Protein 7UI4 (pdb70)

Structure (mmCIF, N/CA/C/O backbone):
data_7UI4
#
_entry.id   7UI4
#
_cell.length_a   86.102
_cell.length_b   141.768
_cell.length_c   42.496
_cell.angle_alpha   90.000
_cell.angle_beta   90.000
_cell.angle_gamma   90.000
#
_symmetry.space_group_name_H-M   'P 21 21 2'
#
loop_
_entity.id
_entity.type
_entity.pdbx_description
1 polymer 'DNA-guanine transglycosylase'
2 non-polymer 'ZINC ION'
3 water water
#
loop_
_atom_site.group_PDB
_atom_site.id
_atom_site.type_symbol
_atom_site.label_atom_id
_atom_site.label_alt_id
_atom_site.label_comp_id
_atom_site.label_asym_id
_atom_site.label_entity_id
_atom_site.label_seq_id
_atom_site.pdbx_PDB_ins_code
_atom_site.Cartn_x
_atom_site.Cartn_y
_atom_site.Cartn_z
_atom_site.occupancy
_atom_site.B_iso_or_equiv
_atom_site.auth_seq_id
_atom_site.auth_comp_id
_atom_site.auth_asym_id
_atom_site.auth_atom_id
_atom_site.pdbx_PDB_model_num
ATOM 1 N N . SER A 1 22 ? 5.760 84.428 28.660 1.00 79.21 2 SER A N 1
ATOM 2 C CA . SER A 1 22 ? 4.743 85.502 28.449 1.00 77.96 2 SER A CA 1
ATOM 3 C C . SER A 1 22 ? 3.614 85.351 29.475 1.00 78.54 2 SER A C 1
ATOM 4 O O . SER A 1 22 ? 3.349 86.261 30.268 1.00 82.81 2 SER A O 1
ATOM 7 N N . LYS A 1 23 ? 2.979 84.176 29.453 1.00 70.75 3 LYS A N 1
ATOM 8 C CA . LYS A 1 23 ? 1.775 83.896 30.209 1.00 62.85 3 LYS A CA 1
ATOM 9 C C . LYS A 1 23 ? 1.958 84.247 31.697 1.00 64.51 3 LYS A C 1
ATOM 10 O O . LYS A 1 23 ? 0.975 84.582 32.357 1.00 74.91 3 LYS A O 1
ATOM 16 N N . LEU A 1 24 ? 3.191 84.189 32.227 1.00 56.01 4 LEU A N 1
ATOM 17 C CA . LEU A 1 24 ? 3.451 84.583 33.628 1.00 52.07 4 LEU A CA 1
ATOM 18 C C . LEU A 1 24 ? 4.943 84.867 33.853 1.00 54.22 4 LEU A C 1
ATOM 19 O O . LEU A 1 24 ? 5.755 83.939 33.895 1.00 53.18 4 LEU A O 1
ATOM 24 N N . LYS A 1 25 ? 5.278 86.151 34.050 1.00 52.44 5 LYS A N 1
ATOM 25 C CA . LYS A 1 25 ? 6.659 86.612 34.245 1.00 51.73 5 LYS A CA 1
ATOM 26 C C . LYS A 1 25 ? 7.015 86.587 35.739 1.00 51.33 5 LYS A C 1
ATOM 27 O O . LYS A 1 25 ? 6.155 86.740 36.600 1.00 52.26 5 LYS A O 1
ATOM 33 N N . TYR A 1 26 ? 8.304 86.391 36.032 1.00 48.70 6 TYR A N 1
ATOM 34 C CA . TYR A 1 26 ? 8.822 86.410 37.400 1.00 46.90 6 TYR A CA 1
ATOM 35 C C . TYR A 1 26 ? 9.894 87.494 37.514 1.00 45.18 6 TYR A C 1
ATOM 36 O O . TYR A 1 26 ? 10.840 87.500 36.736 1.00 46.49 6 TYR A O 1
ATOM 45 N N . PHE A 1 27 ? 9.722 88.393 38.489 1.00 45.79 7 PHE A N 1
ATOM 46 C CA . PHE A 1 27 ? 10.628 89.513 38.728 1.00 48.83 7 PHE A CA 1
ATOM 47 C C . PHE A 1 27 ? 11.300 89.354 40.089 1.00 49.45 7 PHE A C 1
ATOM 48 O O . PHE A 1 27 ? 10.655 88.992 41.060 1.00 49.32 7 PHE A O 1
ATOM 56 N N . PHE A 1 28 ? 12.592 89.671 40.143 1.00 44.23 8 PHE A N 1
ATOM 57 C CA . PHE A 1 28 ? 13.364 89.486 41.340 1.00 46.02 8 PHE A CA 1
ATOM 58 C C . PHE A 1 28 ? 13.500 90.835 42.033 1.00 40.85 8 PHE A C 1
ATOM 59 O O . PHE A 1 28 ? 13.987 91.780 41.429 1.00 43.12 8 PHE A O 1
ATOM 67 N N . PRO A 1 29 ? 13.011 90.992 43.283 1.00 43.38 9 PRO A N 1
ATOM 68 C CA . PRO A 1 29 ? 13.127 92.254 44.001 1.00 47.29 9 PRO A CA 1
ATOM 69 C C . PRO A 1 29 ? 14.539 92.437 44.563 1.00 51.53 9 PRO A C 1
ATOM 70 O O . PRO A 1 29 ? 15.063 91.536 45.216 1.00 55.17 9 PRO A O 1
ATOM 74 N N . ASP A 1 30 ? 15.111 93.616 44.305 1.00 53.90 10 ASP A N 1
ATOM 75 C CA . ASP A 1 30 ? 16.451 93.967 44.715 1.00 57.82 10 ASP A CA 1
ATOM 76 C C . ASP A 1 30 ? 16.444 94.350 46.198 1.00 53.88 10 ASP A C 1
ATOM 77 O O . ASP A 1 30 ? 15.838 95.338 46.567 1.00 62.48 10 ASP A O 1
ATOM 82 N N . SER A 1 31 ? 17.131 93.558 47.027 1.00 63.45 11 SER A N 1
ATOM 83 C CA . SER A 1 31 ? 17.395 93.907 48.431 1.00 68.40 11 SER A CA 1
ATOM 84 C C . SER A 1 31 ? 18.886 93.699 48.745 1.00 63.02 11 SER A C 1
ATOM 85 O O . SER A 1 31 ? 19.242 93.183 49.799 1.00 65.59 11 SER A O 1
ATOM 88 N N . GLN A 1 32 ? 19.745 94.131 47.812 1.00 59.87 12 GLN A N 1
ATOM 89 C CA . GLN A 1 32 ? 21.216 94.012 47.894 1.00 63.89 12 GLN A CA 1
ATOM 90 C C . GLN A 1 32 ? 21.601 92.559 48.215 1.00 61.70 12 GLN A C 1
ATOM 91 O O . GLN A 1 32 ? 22.261 92.270 49.223 1.00 59.04 12 GLN A O 1
ATOM 97 N N . ASP A 1 33 ? 21.181 91.657 47.319 1.00 60.02 13 ASP A N 1
ATOM 98 C CA . ASP A 1 33 ? 21.432 90.224 47.411 1.00 67.20 13 ASP A CA 1
ATOM 99 C C . ASP A 1 33 ? 22.393 89.843 46.271 1.00 60.94 13 ASP A C 1
ATOM 100 O O . ASP A 1 33 ? 21.988 89.393 45.191 1.00 58.33 13 ASP A O 1
ATOM 105 N N . PHE A 1 34 ? 23.683 90.072 46.527 1.00 63.19 14 PHE A N 1
ATOM 106 C CA . PHE A 1 34 ? 24.759 89.736 45.611 1.00 54.64 14 PHE A CA 1
ATOM 107 C C . PHE A 1 34 ? 25.798 88.915 46.380 1.00 45.09 14 PHE A C 1
ATOM 108 O O . PHE A 1 34 ? 25.828 88.931 47.602 1.00 45.83 14 PHE A O 1
ATOM 116 N N . ILE A 1 35 ? 26.627 88.177 45.644 1.00 47.28 15 ILE A N 1
ATOM 117 C CA . ILE A 1 35 ? 27.634 87.313 46.248 1.00 51.30 15 ILE A CA 1
ATOM 118 C C . ILE A 1 35 ? 29.023 87.815 45.854 1.00 55.25 15 ILE A C 1
ATOM 119 O O . ILE A 1 35 ? 29.189 88.449 44.811 1.00 51.85 15 ILE A O 1
ATOM 124 N N . ASP A 1 36 ? 30.002 87.492 46.704 1.00 54.81 16 ASP A N 1
ATOM 125 C CA . ASP A 1 36 ? 31.403 87.844 46.520 1.00 52.14 16 ASP A CA 1
ATOM 126 C C . ASP A 1 36 ? 32.116 86.673 45.843 1.00 46.82 16 ASP A C 1
ATOM 127 O O . ASP A 1 36 ? 32.344 85.642 46.473 1.00 43.12 16 ASP A O 1
ATOM 132 N N . PRO A 1 37 ? 32.481 86.778 44.541 1.00 49.55 17 PRO A N 1
ATOM 133 C CA . PRO A 1 37 ? 33.118 85.666 43.833 1.00 50.23 17 PRO A CA 1
ATOM 134 C C . PRO A 1 37 ? 34.584 85.420 44.226 1.00 47.65 17 PRO A C 1
ATOM 135 O O . PRO A 1 37 ? 35.183 84.465 43.753 1.00 51.85 17 PRO A O 1
ATOM 139 N N . SER A 1 38 ? 35.137 86.276 45.091 1.00 49.10 18 SER A N 1
ATOM 140 C CA . SER A 1 38 ? 36.493 86.127 45.599 1.00 51.72 18 SER A CA 1
ATOM 141 C C . SER A 1 38 ? 36.526 85.285 46.885 1.00 52.65 18 SER A C 1
ATOM 142 O O . SER A 1 38 ? 37.592 85.129 47.469 1.00 59.78 18 SER A O 1
ATOM 145 N N . PHE A 1 39 ? 35.379 84.759 47.336 1.00 53.48 19 PHE A N 1
ATOM 146 C CA . PHE A 1 39 ? 35.343 83.992 48.585 1.00 50.62 19 PHE A CA 1
ATOM 147 C C . PHE A 1 39 ? 36.042 82.648 48.386 1.00 50.19 19 PHE A C 1
ATOM 148 O O . PHE A 1 39 ? 35.701 81.903 47.476 1.00 50.87 19 PHE A O 1
ATOM 156 N N . ASP A 1 40 ? 37.014 82.367 49.257 1.00 52.94 20 ASP A N 1
ATOM 157 C CA . ASP A 1 40 ? 37.684 81.085 49.309 1.00 55.79 20 ASP A CA 1
ATOM 158 C C . ASP A 1 40 ? 36.928 80.221 50.324 1.00 54.65 20 ASP A C 1
ATOM 159 O O . ASP A 1 40 ? 36.889 80.549 51.508 1.00 53.91 20 ASP A O 1
ATOM 164 N N . PHE A 1 41 ? 36.313 79.135 49.845 1.00 50.13 21 PHE A N 1
ATOM 165 C CA . PHE A 1 41 ? 35.419 78.319 50.664 1.00 54.83 21 PHE A CA 1
ATOM 166 C C . PHE A 1 41 ? 36.218 77.460 51.649 1.00 56.05 21 PHE A C 1
ATOM 167 O O . PHE A 1 41 ? 35.729 77.139 52.736 1.00 56.08 21 PHE A O 1
ATOM 175 N N . VAL A 1 42 ? 37.450 77.112 51.274 1.00 53.92 22 VAL A N 1
ATOM 176 C CA . VAL A 1 42 ? 38.287 76.295 52.115 1.00 54.83 22 VAL A CA 1
ATOM 177 C C . VAL A 1 42 ? 38.877 77.176 53.228 1.00 55.12 22 VAL A C 1
ATOM 178 O O . VAL A 1 42 ? 38.749 76.843 54.405 1.00 52.71 22 VAL A O 1
ATOM 182 N N . ARG A 1 43 ? 39.491 78.307 52.851 1.00 57.74 23 ARG A N 1
ATOM 183 C CA . ARG A 1 43 ? 40.199 79.195 53.798 1.00 57.04 23 ARG A CA 1
ATOM 184 C C . ARG A 1 43 ? 39.236 80.153 54.513 1.00 53.38 23 ARG A C 1
ATOM 185 O O . ARG A 1 43 ? 39.522 80.576 55.619 1.00 54.49 23 ARG A O 1
ATOM 193 N N . GLU A 1 44 ? 38.125 80.515 53.861 1.00 52.37 24 GLU A N 1
ATOM 194 C CA . GLU A 1 44 ? 37.130 81.465 54.395 1.00 53.13 24 GLU A CA 1
ATOM 195 C C . GLU A 1 44 ? 37.763 82.853 54.528 1.00 52.01 24 GLU A C 1
ATOM 196 O O . GLU A 1 44 ? 37.547 83.579 55.504 1.00 51.30 24 GLU A O 1
ATOM 202 N N . THR A 1 45 ? 38.551 83.203 53.516 1.00 51.64 25 THR A N 1
ATOM 203 C CA . THR A 1 45 ? 38.956 84.556 53.291 1.00 57.93 25 THR A CA 1
ATOM 204 C C . THR A 1 45 ? 38.343 85.033 51.977 1.00 62.07 25 THR A C 1
ATOM 205 O O . THR A 1 45 ? 37.704 84.270 51.238 1.00 55.61 25 THR A O 1
ATOM 209 N N . ARG A 1 46 ? 38.558 86.316 51.712 1.00 62.23 26 ARG A N 1
ATOM 210 C CA . ARG A 1 46 ? 38.127 86.944 50.502 1.00 64.08 26 ARG A CA 1
ATOM 211 C C . ARG A 1 46 ? 39.173 87.996 50.129 1.00 60.81 26 ARG A C 1
ATOM 212 O O . ARG A 1 46 ? 40.168 88.155 50.821 1.00 57.99 26 ARG A O 1
ATOM 220 N N . ASN A 1 47 ? 38.930 88.684 49.016 1.00 58.79 27 ASN A N 1
ATOM 221 C CA . ASN A 1 47 ? 39.675 89.855 48.647 1.00 56.34 27 ASN A CA 1
ATOM 222 C C . ASN A 1 47 ? 39.090 91.069 49.383 1.00 64.96 27 ASN A C 1
ATOM 223 O O . ASN A 1 47 ? 38.035 91.581 49.008 1.00 59.93 27 ASN A O 1
ATOM 228 N N . GLU A 1 48 ? 39.813 91.543 50.407 1.00 73.22 28 GLU A N 1
ATOM 229 C CA . GLU A 1 48 ? 39.348 92.610 51.317 1.00 77.18 28 GLU A CA 1
ATOM 230 C C . GLU A 1 48 ? 39.314 93.973 50.612 1.00 76.03 28 GLU A C 1
ATOM 231 O O . GLU A 1 48 ? 38.720 94.925 51.129 1.00 78.21 28 GLU A O 1
ATOM 237 N N . HIS A 1 49 ? 39.979 94.065 49.455 1.00 66.70 29 HIS A N 1
ATOM 238 C CA . HIS A 1 49 ? 40.116 95.304 48.695 1.00 68.15 29 HIS A CA 1
ATOM 239 C C . HIS A 1 49 ? 39.020 95.427 47.626 1.00 64.46 29 HIS A C 1
ATOM 240 O O . HIS A 1 49 ? 39.010 96.392 46.871 1.00 68.12 29 HIS A O 1
ATOM 247 N N . ARG A 1 50 ? 38.099 94.460 47.576 1.00 55.64 30 ARG A N 1
ATOM 248 C CA . ARG A 1 50 ? 36.999 94.470 46.615 1.00 59.61 30 ARG A CA 1
ATOM 249 C C . ARG A 1 50 ? 35.864 95.368 47.134 1.00 57.06 30 ARG A C 1
ATOM 250 O O . ARG A 1 50 ? 35.593 95.422 48.341 1.00 56.70 30 ARG A O 1
ATOM 258 N N . VAL A 1 51 ? 35.202 96.065 46.200 1.00 54.73 31 VAL A N 1
ATOM 259 C CA . VAL A 1 51 ? 34.171 97.064 46.505 1.00 55.48 31 VAL A CA 1
ATOM 260 C C . VAL A 1 51 ? 32.789 96.402 46.445 1.00 50.61 31 VAL A C 1
ATOM 261 O O . VAL A 1 51 ? 32.444 95.752 45.457 1.00 53.16 31 VAL A O 1
ATOM 265 N N . ARG A 1 52 ? 31.994 96.602 47.500 1.00 49.37 32 ARG A N 1
ATOM 266 C CA . ARG A 1 52 ? 30.667 96.002 47.588 1.00 51.80 32 ARG A CA 1
ATOM 267 C C . ARG A 1 52 ? 29.809 96.533 46.429 1.00 52.94 32 ARG A C 1
ATOM 268 O O . ARG A 1 52 ? 29.852 97.728 46.098 1.00 47.48 32 ARG A O 1
ATOM 276 N N . GLN A 1 53 ? 29.086 95.599 45.794 1.00 52.20 33 GLN A N 1
ATOM 277 C CA . GLN A 1 53 ? 28.115 95.836 44.715 1.00 51.59 33 GLN A CA 1
ATOM 278 C C . GLN A 1 53 ? 28.844 95.876 43.368 1.00 49.45 33 GLN A C 1
ATOM 279 O O . GLN A 1 53 ? 28.506 95.137 42.449 1.00 52.38 33 GLN A O 1
ATOM 285 N N . ARG A 1 54 ? 29.836 96.758 43.254 1.00 49.85 34 ARG A N 1
ATOM 286 C CA . ARG A 1 54 ? 30.503 96.978 41.994 1.00 48.75 34 ARG A CA 1
ATOM 287 C C . ARG A 1 54 ? 31.198 95.690 41.539 1.00 46.29 34 ARG A C 1
ATOM 288 O O . ARG A 1 54 ? 31.163 95.378 40.358 1.00 48.96 34 ARG A O 1
ATOM 296 N N . ASP A 1 55 ? 31.790 94.948 42.488 1.00 49.45 35 ASP A N 1
ATOM 297 C CA . ASP A 1 55 ? 32.631 93.759 42.209 1.00 57.14 35 ASP A CA 1
ATOM 298 C C . ASP A 1 55 ? 31.900 92.441 42.545 1.00 56.61 35 ASP A C 1
ATOM 299 O O . ASP A 1 55 ? 32.532 91.368 42.566 1.00 61.49 35 ASP A O 1
ATOM 304 N N . ASP A 1 56 ? 30.583 92.500 42.787 1.00 50.58 36 ASP A N 1
ATOM 305 C CA . ASP A 1 56 ? 29.822 91.345 43.276 1.00 48.04 36 ASP A CA 1
ATOM 306 C C . ASP A 1 56 ? 28.829 90.892 42.196 1.00 44.47 36 ASP A C 1
ATOM 307 O O . ASP A 1 56 ? 28.595 91.608 41.222 1.00 46.17 36 ASP A O 1
ATOM 312 N N . HIS A 1 57 ? 28.269 89.688 42.373 1.00 44.50 37 HIS A N 1
ATOM 313 C CA . HIS A 1 57 ? 27.380 89.082 41.384 1.00 46.21 37 HIS A CA 1
ATOM 314 C C . HIS A 1 57 ? 25.946 88.999 41.914 1.00 42.85 37 HIS A C 1
ATOM 315 O O . HIS A 1 57 ? 25.714 88.527 43.029 1.00 35.23 37 HIS A O 1
ATOM 322 N N . TYR A 1 58 ? 25.006 89.458 41.081 1.00 41.81 38 TYR A N 1
ATOM 323 C CA . TYR A 1 58 ? 23.592 89.145 41.202 1.00 42.98 38 TYR A CA 1
ATOM 324 C C . TYR A 1 58 ? 23.328 87.775 40.595 1.00 40.82 38 TYR A C 1
ATOM 325 O O . TYR A 1 58 ? 24.156 87.252 39.861 1.00 41.86 38 TYR A O 1
ATOM 334 N N . PRO A 1 59 ? 22.154 87.161 40.844 1.00 44.82 39 PRO A N 1
ATOM 335 C CA . PRO A 1 59 ? 21.852 85.855 40.260 1.00 45.84 39 PRO A CA 1
ATOM 336 C C . PRO A 1 59 ? 21.983 85.825 38.730 1.00 45.29 39 PRO A C 1
ATOM 337 O O . PRO A 1 59 ? 22.444 84.830 38.182 1.00 52.10 39 PRO A O 1
ATOM 341 N N . HIS A 1 60 ? 21.626 86.925 38.059 1.00 43.94 40 HIS A N 1
ATOM 342 C CA . HIS A 1 60 ? 21.632 86.970 36.594 1.00 46.42 40 HIS A CA 1
ATOM 343 C C . HIS A 1 60 ? 23.060 87.050 36.036 1.00 42.89 40 HIS A C 1
ATOM 344 O O . HIS A 1 60 ? 23.239 86.961 34.829 1.00 44.26 40 HIS A O 1
ATOM 351 N N . GLU A 1 61 ? 24.056 87.229 36.911 1.00 41.61 41 GLU A N 1
ATOM 352 C CA . GLU A 1 61 ? 25.468 87.197 36.529 1.00 46.98 41 GLU A CA 1
ATOM 353 C C . GLU A 1 61 ? 26.072 85.812 36.800 1.00 45.59 41 GLU A C 1
ATOM 354 O O . GLU A 1 61 ? 27.203 85.559 36.434 1.00 49.97 41 GLU A O 1
ATOM 360 N N . VAL A 1 62 ? 25.306 84.930 37.445 1.00 48.78 42 VAL A N 1
ATOM 361 C CA . VAL A 1 62 ? 25.749 83.590 37.825 1.00 47.98 42 VAL A CA 1
ATOM 362 C C . VAL A 1 62 ? 25.038 82.536 36.971 1.00 49.18 42 VAL A C 1
ATOM 363 O O . VAL A 1 62 ? 25.607 81.482 36.697 1.00 42.53 42 VAL A O 1
ATOM 367 N N . PHE A 1 63 ? 23.774 82.816 36.634 1.00 49.29 43 PHE A N 1
ATOM 368 C CA . PHE A 1 63 ? 22.915 81.953 35.839 1.00 50.76 43 PHE A CA 1
ATOM 369 C C . PHE A 1 63 ? 22.599 82.637 34.511 1.00 51.80 43 PHE A C 1
ATOM 370 O O . PHE A 1 63 ? 22.556 83.865 34.447 1.00 56.36 43 PHE A O 1
ATOM 378 N N . PRO A 1 64 ? 22.350 81.876 33.418 1.00 51.37 44 PRO A N 1
ATOM 379 C CA . PRO A 1 64 ? 21.947 82.476 32.148 1.00 55.22 44 PRO A CA 1
ATOM 380 C C . PRO A 1 64 ? 20.696 83.358 32.310 1.00 57.81 44 PRO A C 1
ATOM 381 O O . PRO A 1 64 ? 20.772 84.561 32.055 1.00 65.60 44 PRO A O 1
ATOM 385 N N . HIS A 1 65 ? 19.580 82.765 32.761 1.00 53.55 45 HIS A N 1
ATOM 386 C CA . HIS A 1 65 ? 18.281 83.447 32.792 1.00 54.72 45 HIS A CA 1
ATOM 387 C C . HIS A 1 65 ? 17.424 82.924 33.945 1.00 51.97 45 HIS A C 1
ATOM 388 O O . HIS A 1 65 ? 16.533 82.100 33.735 1.00 55.94 45 HIS A O 1
ATOM 395 N N . PRO A 1 66 ? 17.651 83.408 35.191 1.00 49.95 46 PRO A N 1
ATOM 396 C CA . PRO A 1 66 ? 16.927 82.933 36.375 1.00 51.11 46 PRO A CA 1
ATOM 397 C C . PRO A 1 66 ? 15.691 83.751 36.785 1.00 48.70 46 PRO A C 1
ATOM 398 O O . PRO A 1 66 ? 15.037 83.447 37.790 1.00 43.63 46 PRO A O 1
ATOM 402 N N . TYR A 1 67 ? 15.421 84.815 36.032 1.00 45.02 47 TYR A N 1
ATOM 403 C CA . TYR A 1 67 ? 14.212 85.579 36.170 1.00 46.39 47 TYR A CA 1
ATOM 404 C C . TYR A 1 67 ? 14.026 86.407 34.896 1.00 46.32 47 TYR A C 1
ATOM 405 O O . TYR A 1 67 ? 14.916 86.468 34.052 1.00 54.78 47 TYR A O 1
ATOM 414 N N . ASP A 1 68 ? 12.844 87.009 34.767 1.00 48.06 48 ASP A N 1
ATOM 415 C CA . ASP A 1 68 ? 12.473 87.748 33.590 1.00 50.26 48 ASP A CA 1
ATOM 416 C C . ASP A 1 68 ? 12.788 89.236 33.795 1.00 48.45 48 ASP A C 1
ATOM 417 O O . ASP A 1 68 ? 12.717 90.006 32.835 1.00 51.56 48 ASP A O 1
ATOM 422 N N . GLY A 1 69 ? 13.142 89.640 35.025 1.00 48.35 49 GLY A N 1
ATOM 423 C CA . GLY A 1 69 ? 13.466 91.047 35.299 1.00 47.75 49 GLY A CA 1
ATOM 424 C C . GLY A 1 69 ? 13.672 91.354 36.773 1.00 42.66 49 GLY A C 1
ATOM 425 O O . GLY A 1 69 ? 13.490 90.493 37.623 1.00 38.02 49 GLY A O 1
ATOM 426 N N . MET A 1 70 ? 14.049 92.606 37.064 1.00 45.57 50 MET A N 1
ATOM 427 C CA . MET A 1 70 ? 14.200 93.070 38.443 1.00 48.01 50 MET A CA 1
ATOM 428 C C . MET A 1 70 ? 13.171 94.152 38.782 1.00 47.39 50 MET A C 1
ATOM 429 O O . MET A 1 70 ? 12.708 94.901 37.931 1.00 48.23 50 MET A O 1
ATOM 434 N N . LEU A 1 71 ? 12.831 94.190 40.071 1.00 46.21 51 LEU A N 1
ATOM 435 C CA . LEU A 1 71 ? 11.971 95.175 40.670 1.00 48.41 51 LEU A CA 1
ATOM 436 C C . LEU A 1 71 ? 12.807 95.944 41.695 1.00 45.46 51 LEU A C 1
ATOM 437 O O . LEU A 1 71 ? 13.371 95.351 42.609 1.00 47.49 51 LEU A O 1
ATOM 442 N N . VAL A 1 72 ? 12.860 97.266 41.516 1.00 45.32 52 VAL A N 1
ATOM 443 C CA . VAL A 1 72 ? 13.707 98.177 42.261 1.00 45.91 52 VAL A CA 1
ATOM 444 C C . VAL A 1 72 ? 12.810 99.126 43.061 1.00 46.85 52 VAL A C 1
ATOM 445 O O . VAL A 1 72 ? 11.938 99.760 42.480 1.00 53.39 52 VAL A O 1
ATOM 449 N N . SER A 1 73 ? 13.050 99.239 44.373 1.00 52.48 53 SER A N 1
ATOM 450 C CA . SER A 1 73 ? 12.234 100.087 45.257 1.00 52.32 53 SER A CA 1
ATOM 451 C C . SER A 1 73 ? 12.916 101.443 45.475 1.00 52.43 53 SER A C 1
ATOM 452 O O . SER A 1 73 ? 14.092 101.515 45.809 1.00 48.20 53 SER A O 1
ATOM 455 N N . LYS A 1 74 ? 12.153 102.524 45.316 1.00 49.05 54 LYS A N 1
ATOM 456 C CA . LYS A 1 74 ? 12.692 103.854 45.498 1.00 49.12 54 LYS A CA 1
ATOM 457 C C . LYS A 1 74 ? 13.206 104.016 46.936 1.00 50.39 54 LYS A C 1
ATOM 458 O O . LYS A 1 74 ? 14.282 104.562 47.144 1.00 51.61 54 LYS A O 1
ATOM 464 N N . ALA A 1 75 ? 12.441 103.532 47.921 1.00 49.31 55 ALA A N 1
ATOM 465 C CA . ALA A 1 75 ? 12.779 103.716 49.341 1.00 56.91 55 ALA A CA 1
ATOM 466 C C . ALA A 1 75 ? 14.098 103.012 49.687 1.00 56.93 55 ALA A C 1
ATOM 467 O O . ALA A 1 75 ? 14.836 103.465 50.561 1.00 60.21 55 ALA A O 1
ATOM 469 N N . VAL A 1 76 ? 14.370 101.898 49.003 1.00 54.45 56 VAL A N 1
ATOM 470 C CA . VAL A 1 76 ? 15.567 101.098 49.212 1.00 58.26 56 VAL A CA 1
ATOM 471 C C . VAL A 1 76 ? 16.778 101.834 48.620 1.00 54.04 56 VAL A C 1
ATOM 472 O O . VAL A 1 76 ? 17.825 101.956 49.271 1.00 55.15 56 VAL A O 1
ATOM 476 N N . VAL A 1 77 ? 16.631 102.314 47.380 1.00 46.41 57 VAL A N 1
ATOM 477 C CA . VAL A 1 77 ? 17.681 103.062 46.695 1.00 47.38 57 VAL A CA 1
ATOM 478 C C . VAL A 1 77 ? 17.994 104.348 47.474 1.00 53.21 57 VAL A C 1
ATOM 479 O O . VAL A 1 77 ? 19.143 104.772 47.524 1.00 58.39 57 VAL A O 1
ATOM 483 N N . ASP A 1 78 ? 16.972 104.960 48.081 1.00 54.49 58 ASP A N 1
ATOM 484 C CA . ASP A 1 78 ? 17.149 106.185 48.868 1.00 58.98 58 ASP A CA 1
ATOM 485 C C . ASP A 1 78 ? 17.695 105.854 50.264 1.00 61.00 58 ASP A C 1
ATOM 486 O O . ASP A 1 78 ? 17.799 106.740 51.102 1.00 71.66 58 ASP A O 1
ATOM 491 N N . GLY A 1 79 ? 18.035 104.585 50.510 1.00 63.39 59 GLY A N 1
ATOM 492 C CA . GLY A 1 79 ? 18.782 104.176 51.700 1.00 70.80 59 GLY A CA 1
ATOM 493 C C . GLY A 1 79 ? 17.917 104.128 52.950 1.00 78.53 59 GLY A C 1
ATOM 494 O O . GLY A 1 79 ? 17.884 103.101 53.650 1.00 78.09 59 GLY A O 1
ATOM 495 N N . LEU A 1 80 ? 17.260 105.260 53.248 1.00 95.30 60 LEU A N 1
ATOM 496 C CA . LEU A 1 80 ? 16.269 105.365 54.332 1.00 91.60 60 LEU A CA 1
ATOM 497 C C . LEU A 1 80 ? 15.091 104.424 54.032 1.00 82.10 60 LEU A C 1
ATOM 498 O O . LEU A 1 80 ? 14.109 104.813 53.407 1.00 70.94 60 LEU A O 1
ATOM 503 N N . GLY A 1 81 ? 15.236 103.166 54.472 1.00 73.97 61 GLY A N 1
ATOM 504 C CA . GLY A 1 81 ? 14.236 102.111 54.297 1.00 77.95 61 GLY A CA 1
ATOM 505 C C 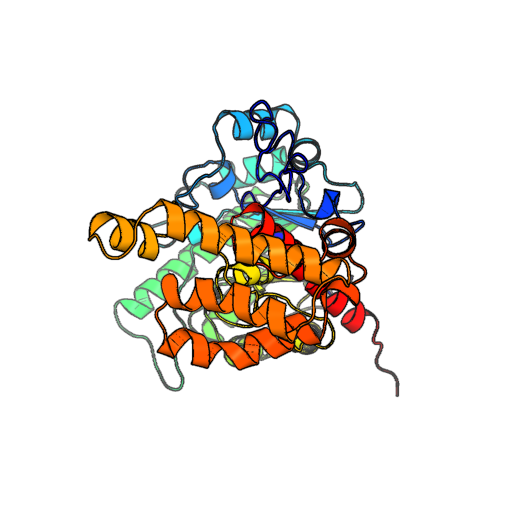. GLY A 1 81 ? 14.887 100.756 54.062 1.00 80.85 61 GLY A C 1
ATOM 506 O O . GLY A 1 81 ? 15.790 100.632 53.230 1.00 97.95 61 GLY A O 1
ATOM 507 N N . GLY A 1 82 ? 14.402 99.739 54.786 1.00 75.46 62 GLY A N 1
ATOM 508 C CA . GLY A 1 82 ? 15.022 98.422 54.861 1.00 82.04 62 GLY A CA 1
ATOM 509 C C . GLY A 1 82 ? 15.677 98.213 56.218 1.00 87.65 62 GLY A C 1
ATOM 510 O O . GLY A 1 82 ? 15.722 97.086 56.712 1.00 97.85 62 GLY A O 1
ATOM 511 N N . GLY A 1 83 ? 16.195 99.309 56.800 1.00 99.61 63 GLY A N 1
ATOM 512 C CA . GLY A 1 83 ? 16.611 99.396 58.218 1.00 106.08 63 GLY A CA 1
ATOM 513 C C . GLY A 1 83 ? 17.987 98.788 58.465 1.00 101.23 63 GLY A C 1
ATOM 514 O O . GLY A 1 83 ? 18.363 98.499 59.616 1.00 95.13 63 GLY A O 1
ATOM 515 N N . GLU A 1 84 ? 18.757 98.651 57.379 1.00 111.28 64 GLU A N 1
ATOM 516 C CA . GLU A 1 84 ? 19.747 97.591 57.236 1.00 104.55 64 GLU A CA 1
ATOM 517 C C . GLU A 1 84 ? 21.025 98.126 56.576 1.00 112.80 64 GLU A C 1
ATOM 518 O O . GLU A 1 84 ? 21.162 99.335 56.343 1.00 104.13 64 GLU A O 1
ATOM 524 N N . SER A 1 85 ? 21.963 97.204 56.307 1.00 119.51 65 SER A N 1
ATOM 525 C CA . SER A 1 85 ? 23.061 97.402 55.349 1.00 101.70 65 SER A CA 1
ATOM 526 C C . SER A 1 85 ? 22.459 97.691 53.962 1.00 101.31 65 SER A C 1
ATOM 527 O O . SER A 1 85 ? 22.367 96.797 53.092 1.00 83.04 65 SER A O 1
ATOM 530 N N . LYS A 1 86 ? 22.035 98.952 53.780 1.00 76.85 66 LYS A N 1
ATOM 531 C CA . LYS A 1 86 ? 21.195 99.368 52.664 1.00 75.53 66 LYS A CA 1
ATOM 532 C C . LYS A 1 86 ? 22.053 100.118 51.643 1.00 65.49 66 LYS A C 1
ATOM 533 O O . LYS A 1 86 ? 23.278 100.034 51.704 1.00 66.37 66 LYS A O 1
ATOM 539 N N . TYR A 1 87 ? 21.408 100.807 50.691 1.00 53.28 67 TYR A N 1
ATOM 540 C CA . TYR A 1 87 ? 22.145 101.577 49.693 1.00 51.38 67 TYR A CA 1
ATOM 541 C C . TYR A 1 87 ? 22.959 102.668 50.390 1.00 50.70 67 TYR A C 1
ATOM 542 O O . TYR A 1 87 ? 22.431 103.411 51.212 1.00 54.07 67 TYR A O 1
ATOM 551 N N . THR A 1 88 ? 24.248 102.738 50.048 1.00 51.50 68 THR A N 1
ATOM 552 C CA . THR A 1 88 ? 25.109 103.818 50.482 1.00 52.90 68 THR A CA 1
ATOM 553 C C . THR A 1 88 ? 24.945 104.982 49.498 1.00 58.19 68 THR A C 1
ATOM 554 O O . THR A 1 88 ? 24.426 104.800 48.386 1.00 52.80 68 THR A O 1
ATOM 558 N N . ARG A 1 89 ? 25.389 106.170 49.929 1.00 53.73 69 ARG A N 1
ATOM 559 C CA . ARG A 1 89 ? 25.326 107.411 49.148 1.00 48.29 69 ARG A CA 1
ATOM 560 C C . ARG A 1 89 ? 26.165 107.251 47.863 1.00 45.65 69 ARG A C 1
ATOM 561 O O . ARG A 1 89 ? 25.833 107.818 46.818 1.00 45.95 69 ARG A O 1
ATOM 569 N N . ALA A 1 90 ? 27.235 106.447 47.937 1.00 44.83 70 ALA A N 1
ATOM 570 C CA . ALA A 1 90 ? 28.154 106.215 46.810 1.00 47.31 70 ALA A CA 1
ATOM 571 C C . ALA A 1 90 ? 27.483 105.331 45.750 1.00 46.42 70 ALA A C 1
ATOM 572 O O . ALA A 1 90 ? 27.536 105.630 44.537 1.00 43.84 70 ALA A O 1
ATOM 574 N N . GLN A 1 91 ? 26.893 104.227 46.226 1.00 46.17 71 GLN A N 1
ATOM 575 C CA . GLN A 1 91 ? 26.081 103.329 45.422 1.00 49.41 71 GLN A CA 1
ATOM 576 C C . GLN A 1 91 ? 24.953 104.134 44.753 1.00 48.29 71 GLN A C 1
ATOM 577 O O . GLN A 1 91 ? 24.735 104.022 43.542 1.00 47.31 71 GLN A O 1
ATOM 583 N N . ARG A 1 92 ? 24.265 104.973 45.538 1.00 45.83 72 ARG A N 1
ATOM 584 C CA . ARG A 1 92 ? 23.121 105.747 45.042 1.00 47.70 72 ARG A CA 1
ATOM 585 C C . ARG A 1 92 ? 23.557 106.720 43.938 1.00 47.04 72 ARG A C 1
ATOM 586 O O . ARG A 1 92 ? 22.849 106.855 42.946 1.00 46.26 72 ARG A O 1
ATOM 594 N N . LEU A 1 93 ? 24.702 107.394 44.109 1.00 41.33 73 LEU A N 1
ATOM 595 C CA . LEU A 1 93 ? 25.181 108.361 43.105 1.00 43.98 73 LEU A CA 1
ATOM 596 C C . LEU A 1 93 ? 25.572 107.628 41.813 1.00 42.76 73 LEU A C 1
ATOM 597 O O . LEU A 1 93 ? 25.260 108.073 40.721 1.00 51.58 73 LEU A O 1
ATOM 602 N N . ARG A 1 94 ? 26.235 106.482 41.967 1.00 51.65 74 ARG A N 1
ATOM 603 C CA . ARG A 1 94 ? 26.671 105.621 40.857 1.00 52.79 74 ARG A CA 1
ATOM 604 C C . ARG A 1 94 ? 25.453 105.139 40.061 1.00 52.89 74 ARG A C 1
ATOM 605 O O . ARG A 1 94 ? 25.485 105.050 38.829 1.00 52.75 74 ARG A O 1
ATOM 613 N N . TYR A 1 95 ? 24.382 104.815 40.788 1.00 49.51 75 TYR A N 1
ATOM 614 C CA . TYR A 1 95 ? 23.129 104.382 40.201 1.00 52.36 75 TYR A CA 1
ATOM 615 C C . TYR A 1 95 ? 22.667 105.401 39.144 1.00 50.38 75 TYR A C 1
ATOM 616 O O . TYR A 1 95 ? 22.441 105.039 37.978 1.00 41.37 75 TYR A O 1
ATOM 625 N N . PHE A 1 96 ? 22.558 106.676 39.548 1.00 49.09 76 PHE A N 1
ATOM 626 C CA . PHE A 1 96 ? 22.052 107.746 38.673 1.00 49.48 76 PHE A CA 1
ATOM 627 C C . PHE A 1 96 ? 23.107 108.206 37.662 1.00 52.14 76 PHE A C 1
ATOM 628 O O . PHE A 1 96 ? 22.746 108.551 36.524 1.00 51.26 76 PHE A O 1
ATOM 636 N N . ARG A 1 97 ? 24.381 108.225 38.081 1.00 45.99 77 ARG A N 1
ATOM 637 C CA . ARG A 1 97 ? 25.499 108.669 37.239 1.00 50.23 77 ARG A CA 1
ATOM 638 C C . ARG A 1 97 ? 25.606 107.790 35.981 1.00 50.75 77 ARG A C 1
ATOM 639 O O . ARG A 1 97 ? 25.779 108.322 34.886 1.00 56.84 77 ARG A O 1
ATOM 647 N N . ASN A 1 98 ? 25.490 106.460 36.140 1.00 48.73 78 ASN A N 1
ATOM 648 C CA . ASN A 1 98 ? 25.729 105.485 35.045 1.00 52.17 78 ASN A CA 1
ATOM 649 C C . ASN A 1 98 ? 24.431 104.864 34.506 1.00 52.59 78 ASN A C 1
ATOM 650 O O . ASN A 1 98 ? 24.455 104.211 33.467 1.00 54.26 78 ASN A O 1
ATOM 655 N N . GLY A 1 99 ? 23.309 105.052 35.206 1.00 53.35 79 GLY A N 1
ATOM 656 C CA . GLY A 1 99 ? 22.061 104.404 34.836 1.00 52.05 79 GLY A CA 1
ATOM 657 C C . GLY A 1 99 ? 21.945 103.024 35.459 1.00 58.26 79 GLY A C 1
ATOM 658 O O . GLY A 1 99 ? 22.952 102.351 35.722 1.00 55.82 79 GLY A O 1
ATOM 659 N N . MET A 1 100 ? 20.697 102.595 35.674 1.00 57.71 80 MET A N 1
ATOM 660 C CA . MET A 1 100 ? 20.412 101.453 36.512 1.00 55.94 80 MET A CA 1
ATOM 661 C C . MET A 1 100 ? 20.608 100.151 35.727 1.00 54.41 80 MET A C 1
ATOM 662 O O . MET A 1 100 ? 20.736 99.100 36.337 1.00 59.65 80 MET A O 1
ATOM 667 N N . LYS A 1 101 ? 20.662 100.222 34.391 1.00 60.28 81 LYS A N 1
ATOM 668 C CA . LYS A 1 101 ? 21.048 99.058 33.575 1.00 64.17 81 LYS A CA 1
ATOM 669 C C . LYS A 1 101 ? 22.515 98.707 33.894 1.00 61.15 81 LYS A C 1
ATOM 670 O O . LYS A 1 101 ? 22.817 97.578 34.308 1.00 50.07 81 LYS A O 1
ATOM 676 N N . HIS A 1 102 ? 23.416 99.690 33.756 1.00 62.42 82 HIS A N 1
ATOM 677 C CA . HIS A 1 102 ? 24.841 99.496 34.035 1.00 62.11 82 HIS A CA 1
ATOM 678 C C . HIS A 1 102 ? 25.054 99.142 35.518 1.00 57.44 82 HIS A C 1
ATOM 679 O O . HIS A 1 102 ? 25.914 98.315 35.829 1.00 55.91 82 HIS A O 1
ATOM 686 N N . PHE A 1 103 ? 24.268 99.743 36.425 1.00 49.66 83 PHE A N 1
ATOM 687 C CA . PHE A 1 103 ? 24.423 99.505 37.879 1.00 49.64 83 PHE A CA 1
ATOM 688 C C . PHE A 1 103 ? 24.205 98.022 38.200 1.00 50.02 83 PHE A C 1
ATOM 689 O O . PHE A 1 103 ? 24.975 97.438 38.964 1.00 55.71 83 PHE A O 1
ATOM 697 N N . PHE A 1 104 ? 23.151 97.436 37.616 1.00 48.33 84 PHE A N 1
ATOM 698 C CA . PHE A 1 104 ? 22.727 96.051 37.894 1.00 46.51 84 PHE A CA 1
ATOM 699 C C . PHE A 1 104 ? 23.367 95.074 36.906 1.00 47.36 84 PHE A C 1
ATOM 700 O O . PHE A 1 104 ? 23.301 93.870 37.125 1.00 46.29 84 PHE A O 1
ATOM 708 N N . ARG A 1 105 ? 23.962 95.608 35.832 1.00 50.50 85 ARG A N 1
ATOM 709 C CA . ARG A 1 105 ? 24.545 94.829 34.733 1.00 49.18 85 ARG A CA 1
ATOM 710 C C . ARG A 1 105 ? 23.464 93.934 34.125 1.00 48.68 85 ARG A C 1
ATOM 711 O O . ARG A 1 105 ? 23.682 92.745 33.885 1.00 44.84 85 ARG A O 1
ATOM 719 N N . LEU A 1 106 ? 22.300 94.538 33.875 1.00 52.62 86 LEU A N 1
ATOM 720 C CA . LEU A 1 106 ? 21.170 93.824 33.335 1.00 52.98 86 LEU A CA 1
ATOM 721 C C . LEU A 1 106 ? 21.407 93.543 31.860 1.00 51.11 86 LEU A C 1
ATOM 722 O O . LEU A 1 106 ? 21.821 94.429 31.113 1.00 47.38 86 LEU A O 1
ATOM 727 N N . PRO A 1 107 ? 21.111 92.306 31.408 1.00 51.73 87 PRO A N 1
ATOM 728 C CA . PRO A 1 107 ? 21.166 91.965 29.992 1.00 58.43 87 PRO A CA 1
ATOM 729 C C . PRO A 1 107 ? 19.934 92.580 29.320 1.00 60.38 87 PRO A C 1
ATOM 730 O O . PRO A 1 107 ? 18.966 92.928 30.006 1.00 61.00 87 PRO A O 1
ATOM 734 N N . ASP A 1 108 ? 19.974 92.691 27.991 1.00 62.41 88 ASP A N 1
ATOM 735 C CA . ASP A 1 108 ? 18.979 93.451 27.265 1.00 63.37 88 ASP A CA 1
ATOM 736 C C . ASP A 1 108 ? 17.668 92.655 27.171 1.00 52.48 88 ASP A C 1
ATOM 737 O O . ASP A 1 108 ? 16.620 93.250 26.957 1.00 59.83 88 ASP A O 1
ATOM 742 N N . ASN A 1 109 ? 17.718 91.328 27.355 1.00 55.04 89 ASN A N 1
ATOM 743 C CA . ASN A 1 109 ? 16.512 90.486 27.241 1.00 59.74 89 ASN A CA 1
ATOM 744 C C . ASN A 1 109 ? 15.672 90.558 28.532 1.00 58.61 89 ASN A C 1
ATOM 745 O O . ASN A 1 109 ? 14.577 89.982 28.589 1.00 65.61 89 ASN A O 1
ATOM 750 N N . MET A 1 110 ? 16.151 91.285 29.549 1.00 51.13 90 MET A N 1
ATOM 751 C CA . MET A 1 110 ? 15.433 91.415 30.809 1.00 50.60 90 MET A CA 1
ATOM 752 C C . MET A 1 110 ? 14.775 92.790 30.901 1.00 48.63 90 MET A C 1
ATOM 753 O O . MET A 1 110 ? 15.098 93.695 30.141 1.00 52.56 90 MET A O 1
ATOM 758 N N . GLN A 1 111 ? 13.843 92.901 31.853 1.00 47.02 91 GLN A N 1
ATOM 759 C CA . GLN A 1 111 ? 12.972 94.045 32.017 1.00 46.41 91 GLN A CA 1
ATOM 760 C C . GLN A 1 111 ? 13.013 94.521 33.471 1.00 41.72 91 GLN A C 1
ATOM 761 O O . GLN A 1 111 ? 13.452 93.811 34.352 1.00 41.12 91 GLN A O 1
ATOM 767 N N . THR A 1 112 ? 12.501 95.726 33.713 1.00 43.64 92 THR A N 1
ATOM 768 C CA . THR A 1 112 ? 12.570 96.333 35.028 1.00 47.81 92 THR A CA 1
ATOM 769 C C . THR A 1 112 ? 11.241 97.003 35.393 1.00 49.26 92 THR A C 1
ATOM 770 O O . THR A 1 112 ? 10.575 97.597 34.550 1.00 52.87 92 THR A O 1
ATOM 774 N N . MET A 1 113 ? 10.897 96.897 36.681 1.00 48.21 93 MET A N 1
ATOM 775 C CA . MET A 1 113 ? 9.680 97.432 37.262 1.00 50.84 93 MET A CA 1
ATOM 776 C C . MET A 1 113 ? 10.078 98.269 38.485 1.00 45.53 93 MET A C 1
ATOM 777 O O . MET A 1 113 ? 10.890 97.852 39.302 1.00 46.88 93 MET A O 1
ATOM 782 N N . GLY A 1 114 ? 9.528 99.479 38.574 1.00 44.34 94 GLY A N 1
ATOM 783 C CA . GLY A 1 114 ? 9.782 100.386 39.680 1.00 47.50 94 GLY A CA 1
ATOM 784 C C . GLY A 1 114 ? 8.668 100.331 40.709 1.00 46.03 94 GLY A C 1
ATOM 785 O O . GLY A 1 114 ? 7.507 100.226 40.363 1.00 49.05 94 GLY A O 1
ATOM 786 N N . ASP A 1 115 ? 9.056 100.447 41.978 1.00 47.03 95 ASP A N 1
ATOM 787 C CA . ASP A 1 115 ? 8.189 100.332 43.138 1.00 57.68 95 ASP A CA 1
ATOM 788 C C . ASP A 1 115 ? 8.644 101.423 44.118 1.00 55.78 95 ASP A C 1
ATOM 789 O O . ASP A 1 115 ? 9.704 102.006 43.928 1.00 54.70 95 ASP A O 1
ATOM 794 N N . CYS A 1 116 ? 7.836 101.717 45.140 1.00 54.23 96 CYS A N 1
ATOM 795 C CA . CYS A 1 116 ? 8.116 102.815 46.070 1.00 54.03 96 CYS A CA 1
ATOM 796 C C . CYS A 1 116 ? 8.711 102.316 47.389 1.00 56.40 96 CYS A C 1
ATOM 797 O O . CYS A 1 116 ? 9.348 103.092 48.100 1.00 59.15 96 CYS A O 1
ATOM 800 N N . GLY A 1 117 ? 8.485 101.036 47.703 1.00 49.78 97 GLY A N 1
ATOM 801 C CA . GLY A 1 117 ? 8.964 100.417 48.930 1.00 51.62 97 GLY A CA 1
ATOM 802 C C . GLY A 1 117 ? 8.021 100.707 50.081 1.00 51.91 97 GLY A C 1
ATOM 803 O O . GLY A 1 117 ? 8.438 101.080 51.173 1.00 47.78 97 GLY A O 1
ATOM 804 N N . ALA A 1 118 ? 6.730 100.507 49.819 1.00 50.47 98 ALA A N 1
ATOM 805 C CA . ALA A 1 118 ? 5.689 100.872 50.736 1.00 48.18 98 ALA A CA 1
ATOM 806 C C . ALA A 1 118 ? 5.945 100.245 52.113 1.00 51.41 98 ALA A C 1
ATOM 807 O O . ALA A 1 118 ? 5.696 100.895 53.129 1.00 58.83 98 ALA A O 1
ATOM 809 N N . PHE A 1 119 ? 6.473 99.010 52.135 1.00 49.41 99 PHE A N 1
ATOM 810 C CA . PHE A 1 119 ? 6.737 98.276 53.382 1.00 53.99 99 PHE A CA 1
ATOM 811 C C . PHE A 1 119 ? 7.610 99.126 54.315 1.00 52.96 99 PHE A C 1
ATOM 812 O O . PHE A 1 119 ? 7.498 98.997 55.535 1.00 66.38 99 PHE A O 1
ATOM 820 N N . THR A 1 120 ? 8.449 99.999 53.739 1.00 52.33 100 THR A N 1
ATOM 821 C CA . THR A 1 120 ? 9.383 100.820 54.519 1.00 58.12 100 THR A CA 1
ATOM 822 C C . THR A 1 120 ? 8.658 101.901 55.330 1.00 56.01 100 THR A C 1
ATOM 823 O O . THR A 1 120 ? 9.191 102.327 56.343 1.00 60.67 100 THR A O 1
ATOM 827 N N . TYR A 1 121 ? 7.483 102.362 54.877 1.00 57.39 101 TYR A N 1
ATOM 828 C CA . TYR A 1 121 ? 6.787 103.475 55.551 1.00 55.66 101 TYR A CA 1
ATOM 829 C C . TYR A 1 121 ? 5.362 103.063 55.951 1.00 59.57 101 TYR A C 1
ATOM 830 O O . TYR A 1 121 ? 4.454 103.903 56.020 1.00 68.03 101 TYR A O 1
ATOM 839 N N . VAL A 1 122 ? 5.185 101.778 56.275 1.00 53.78 102 VAL A N 1
ATOM 840 C CA . VAL A 1 122 ? 3.875 101.223 56.570 1.00 55.92 102 VAL A CA 1
ATOM 841 C C . VAL A 1 122 ? 3.287 101.878 57.831 1.00 59.83 102 VAL A C 1
ATOM 842 O O . VAL A 1 122 ? 2.065 102.058 57.915 1.00 63.79 102 VAL A O 1
ATOM 846 N N . ASN A 1 123 ? 4.138 102.238 58.803 1.00 53.72 103 ASN A N 1
ATOM 847 C CA . ASN A 1 123 ? 3.659 102.718 60.108 1.00 53.72 103 ASN A CA 1
ATOM 848 C C . ASN A 1 123 ? 3.543 104.246 60.136 1.00 54.26 103 ASN A C 1
ATOM 849 O O . ASN A 1 123 ? 3.185 104.804 61.169 1.00 65.40 103 ASN A O 1
ATOM 854 N N . GLN A 1 124 ? 3.825 104.916 59.013 1.00 53.78 104 GLN A N 1
ATOM 855 C CA . GLN A 1 124 ? 3.691 106.371 58.946 1.00 58.57 104 GLN A CA 1
ATOM 856 C C . GLN A 1 124 ? 2.225 106.720 58.665 1.00 62.29 104 GLN A C 1
ATOM 857 O O . GLN A 1 124 ? 1.425 105.850 58.303 1.00 64.72 104 GLN A O 1
ATOM 863 N N . ASP A 1 125 ? 1.882 107.991 58.893 1.00 64.11 105 ASP A N 1
ATOM 864 C CA . ASP A 1 125 ? 0.534 108.504 58.677 1.00 68.05 105 ASP A CA 1
ATOM 865 C C . ASP A 1 125 ? 0.217 108.411 57.177 1.00 65.08 105 ASP A C 1
ATOM 866 O O . ASP A 1 125 ? -0.656 107.638 56.787 1.00 62.00 105 ASP A O 1
ATOM 871 N N . VAL A 1 126 ? 0.948 109.175 56.350 1.00 68.80 106 VAL A N 1
ATOM 872 C CA . VAL A 1 126 ? 0.814 109.123 54.881 1.00 63.57 106 VAL A CA 1
ATOM 873 C C . VAL A 1 126 ? 2.158 108.727 54.278 1.00 60.17 106 VAL A C 1
ATOM 874 O O . VAL A 1 126 ? 3.181 108.780 54.959 1.00 54.78 106 VAL A O 1
ATOM 878 N N . PRO A 1 127 ? 2.196 108.329 52.983 1.00 57.27 107 PRO A N 1
ATOM 879 C CA . PRO A 1 127 ? 3.455 108.086 52.285 1.00 54.93 107 PRO A CA 1
ATOM 880 C C . PRO A 1 127 ? 4.297 109.355 52.242 1.00 56.66 107 PRO A C 1
ATOM 881 O O . PRO A 1 127 ? 3.774 110.443 52.004 1.00 64.70 107 PRO A O 1
ATOM 885 N N . PRO A 1 128 ? 5.626 109.241 52.452 1.00 62.06 108 PRO A N 1
ATOM 886 C CA . PRO A 1 128 ? 6.497 110.413 52.536 1.00 61.88 108 PRO A CA 1
ATOM 887 C C . PRO A 1 128 ? 6.920 111.035 51.195 1.00 58.74 108 PRO A C 1
ATOM 888 O O . PRO A 1 128 ? 7.533 112.102 51.203 1.00 63.17 108 PRO A O 1
ATOM 892 N N . TYR A 1 129 ? 6.613 110.376 50.070 1.00 50.14 109 TYR A N 1
ATOM 893 C CA . TYR A 1 129 ? 7.017 110.876 48.758 1.00 53.84 109 TYR A CA 1
ATOM 894 C C . TYR A 1 129 ? 5.827 111.564 48.082 1.00 50.47 109 TYR A C 1
ATOM 895 O O . TYR A 1 129 ? 4.695 111.178 48.281 1.00 54.44 109 TYR A O 1
ATOM 904 N N . ARG A 1 130 ? 6.121 112.609 47.303 1.00 54.30 110 ARG A N 1
ATOM 905 C CA . ARG A 1 130 ? 5.173 113.197 46.378 1.00 53.98 110 ARG A CA 1
ATOM 906 C C . ARG A 1 130 ? 5.206 112.379 45.084 1.00 56.26 110 ARG A C 1
ATOM 907 O O . ARG A 1 130 ? 6.232 111.816 44.724 1.00 57.72 110 ARG A O 1
ATOM 915 N N . VAL A 1 131 ? 4.067 112.336 44.392 1.00 52.69 111 VAL A N 1
ATOM 916 C CA . VAL A 1 131 ? 3.889 111.554 43.167 1.00 52.38 111 VAL A CA 1
ATOM 917 C C . VAL A 1 131 ? 4.900 112.003 42.100 1.00 53.04 111 VAL A C 1
ATOM 918 O O . VAL A 1 131 ? 5.400 111.177 41.332 1.00 50.36 111 VAL A O 1
ATOM 922 N N . GLU A 1 132 ? 5.189 113.308 42.057 1.00 56.18 112 GLU A N 1
ATOM 923 C CA . GLU A 1 132 ? 6.083 113.897 41.052 1.00 59.85 112 GLU A CA 1
ATOM 924 C C . GLU A 1 132 ? 7.507 113.318 41.202 1.00 58.16 112 GLU A C 1
ATOM 925 O O . GLU A 1 132 ? 8.162 113.011 40.192 1.00 53.64 112 GLU A O 1
ATOM 931 N N . GLU A 1 133 ? 7.967 113.145 42.453 1.00 55.49 113 GLU A N 1
ATOM 932 C CA . GLU A 1 133 ? 9.286 112.556 42.772 1.00 55.59 113 GLU A CA 1
ATOM 933 C C . GLU A 1 133 ? 9.404 111.150 42.167 1.00 56.96 113 GLU A C 1
ATOM 934 O O . GLU A 1 133 ? 10.391 110.814 41.506 1.00 48.12 113 GLU A O 1
ATOM 940 N N . VAL A 1 134 ? 8.376 110.339 42.435 1.00 54.52 114 VAL A N 1
ATOM 941 C CA . VAL A 1 134 ? 8.317 108.926 42.096 1.00 51.26 114 VAL A CA 1
ATOM 942 C C . VAL A 1 134 ? 8.400 108.752 40.577 1.00 49.58 114 VAL A C 1
ATOM 943 O O . VAL A 1 134 ? 9.117 107.883 40.081 1.00 55.52 114 VAL A O 1
ATOM 947 N N . ILE A 1 135 ? 7.622 109.558 39.852 1.00 46.08 115 ILE A N 1
ATOM 948 C CA . ILE A 1 135 ? 7.645 109.554 38.394 1.00 49.60 115 ILE A CA 1
ATOM 949 C C . ILE A 1 135 ? 9.050 109.989 37.934 1.00 53.65 115 ILE A C 1
ATOM 950 O O . ILE A 1 135 ? 9.598 109.398 37.001 1.00 50.65 115 ILE A O 1
ATOM 955 N N . GLU A 1 136 ? 9.634 110.994 38.607 1.00 57.55 116 GLU A N 1
ATOM 956 C CA . GLU A 1 136 ? 11.037 111.414 38.376 1.00 62.86 116 GLU A CA 1
ATOM 957 C C . GLU A 1 136 ? 11.964 110.190 38.403 1.00 55.79 116 GLU A C 1
ATOM 958 O O . GLU A 1 136 ? 12.765 109.963 37.494 1.00 50.35 116 GLU A O 1
ATOM 964 N N . PHE A 1 137 ? 11.836 109.403 39.470 1.00 49.51 117 PHE A N 1
ATOM 965 C CA . PHE A 1 137 ? 12.677 108.257 39.699 1.00 48.29 117 PHE A CA 1
ATOM 966 C C . PHE A 1 137 ? 12.506 107.231 38.570 1.00 52.68 117 PHE A C 1
ATOM 967 O O . PHE A 1 137 ? 13.492 106.727 38.039 1.00 52.57 117 PHE A O 1
ATOM 975 N N . TYR A 1 138 ? 11.252 106.933 38.207 1.00 52.00 118 TYR A N 1
ATOM 976 C CA . TYR A 1 138 ? 10.962 105.884 37.235 1.00 49.23 118 TYR A CA 1
ATOM 977 C C . TYR A 1 138 ? 11.412 106.315 35.832 1.00 50.27 118 TYR A C 1
ATOM 978 O O . TYR A 1 138 ? 11.779 105.473 35.009 1.00 48.74 118 TYR A O 1
ATOM 987 N N . GLU A 1 139 ? 11.359 107.623 35.562 1.00 51.39 119 GLU A N 1
ATOM 988 C CA . GLU A 1 139 ? 11.721 108.173 34.257 1.00 52.10 119 GLU A CA 1
ATOM 989 C C . GLU A 1 139 ? 13.239 108.123 34.077 1.00 46.80 119 GLU A C 1
ATOM 990 O O . GLU A 1 139 ? 13.714 107.794 32.997 1.00 40.58 119 GLU A O 1
ATOM 996 N N . THR A 1 140 ? 13.975 108.469 35.140 1.00 53.16 120 THR A N 1
ATOM 997 C CA . THR A 1 140 ? 15.442 108.550 35.101 1.00 51.88 120 THR A CA 1
ATOM 998 C C . THR A 1 140 ? 16.057 107.150 35.216 1.00 51.05 120 THR A C 1
ATOM 999 O O . THR A 1 140 ? 17.155 106.929 34.717 1.00 50.19 120 THR A O 1
ATOM 1003 N N . 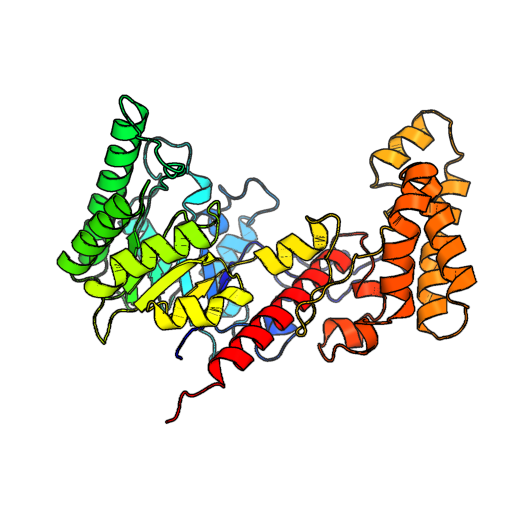SER A 1 141 ? 15.345 106.217 35.858 1.00 47.02 121 SER A N 1
ATOM 1004 C CA . SER A 1 141 ? 15.791 104.834 35.950 1.00 45.08 121 SER A CA 1
ATOM 1005 C C . SER A 1 141 ? 15.506 104.084 34.639 1.00 45.55 121 SER A C 1
ATOM 1006 O O . SER A 1 141 ? 16.129 103.063 34.374 1.00 56.57 121 SER A O 1
ATOM 1009 N N . ARG A 1 142 ? 14.569 104.601 33.834 1.00 47.25 122 ARG A N 1
ATOM 1010 C CA . ARG A 1 142 ? 14.200 104.052 32.513 1.00 50.09 122 ARG A CA 1
ATOM 1011 C C . ARG A 1 142 ? 13.538 102.675 32.669 1.00 44.07 122 ARG A C 1
ATOM 1012 O O . ARG A 1 142 ? 13.674 101.813 31.813 1.00 47.29 122 ARG A O 1
ATOM 1020 N N . PHE A 1 143 ? 12.776 102.497 33.750 1.00 48.74 123 PHE A N 1
ATOM 1021 C CA . PHE A 1 143 ? 12.055 101.252 34.012 1.00 48.18 123 PHE A CA 1
ATOM 1022 C C . PHE A 1 143 ? 11.006 101.006 32.921 1.00 44.99 123 PHE A C 1
ATOM 1023 O O . PHE A 1 143 ? 10.481 101.945 32.329 1.00 40.88 123 PHE A O 1
ATOM 1031 N N . ASN A 1 144 ? 10.710 99.728 32.680 1.00 46.00 124 ASN A N 1
ATOM 1032 C CA . ASN A 1 144 ? 9.653 99.313 31.766 1.00 48.90 124 ASN A CA 1
ATOM 1033 C C . ASN A 1 144 ? 8.280 99.548 32.409 1.00 44.25 124 ASN A C 1
ATOM 1034 O O . ASN A 1 144 ? 7.343 99.936 31.730 1.00 39.23 124 ASN A O 1
ATOM 1039 N N . TYR A 1 145 ? 8.179 99.290 33.716 1.00 43.93 125 TYR A N 1
ATOM 1040 C CA . TYR A 1 145 ? 6.929 99.381 34.450 1.00 47.49 125 TYR A CA 1
ATOM 1041 C C . TYR A 1 145 ? 7.159 100.165 35.741 1.00 51.56 125 TYR A C 1
ATOM 1042 O O . TYR A 1 145 ? 8.177 99.982 36.393 1.00 54.98 125 TYR A O 1
ATOM 1051 N N . GLY A 1 146 ? 6.199 101.026 36.093 1.00 49.54 126 GLY A N 1
ATOM 1052 C CA . GLY A 1 146 ? 6.218 101.787 37.333 1.00 48.48 126 GLY A CA 1
ATOM 1053 C C . GLY A 1 146 ? 4.940 101.569 38.124 1.00 47.40 126 GLY A C 1
ATOM 1054 O O . GLY A 1 146 ? 3.847 101.602 37.559 1.00 48.40 126 GLY A O 1
ATOM 1055 N N . VAL A 1 147 ? 5.090 101.358 39.436 1.00 45.56 127 VAL A N 1
ATOM 1056 C CA . VAL A 1 147 ? 3.994 101.008 40.325 1.00 48.24 127 VAL A CA 1
ATOM 1057 C C . VAL A 1 147 ? 3.618 102.248 41.145 1.00 48.74 127 VAL A C 1
ATOM 1058 O O . VAL A 1 147 ? 4.473 102.841 41.794 1.00 47.17 127 VAL A O 1
ATOM 1062 N N . SER A 1 148 ? 2.326 102.605 41.116 1.00 52.93 128 SER A N 1
ATOM 1063 C CA . SER A 1 148 ? 1.785 103.815 41.755 1.00 50.11 128 SER A CA 1
ATOM 1064 C C . SER A 1 148 ? 2.107 103.832 43.253 1.00 44.92 128 SER A C 1
ATOM 1065 O O . SER A 1 148 ? 2.334 102.797 43.877 1.00 38.99 128 SER A O 1
ATOM 1068 N N . LEU A 1 149 ? 2.098 105.040 43.815 1.00 49.65 129 LEU A N 1
ATOM 1069 C CA . LEU A 1 149 ? 2.563 105.290 45.164 1.00 51.45 129 LEU A CA 1
ATOM 1070 C C . LEU A 1 149 ? 1.460 104.910 46.156 1.00 47.27 129 LEU A C 1
ATOM 1071 O O . LEU A 1 149 ? 0.520 105.668 46.342 1.00 53.13 129 LEU A O 1
ATOM 1076 N N . ASP A 1 150 ? 1.630 103.746 46.797 1.00 49.30 130 ASP A N 1
ATOM 1077 C CA . ASP A 1 150 ? 0.617 103.075 47.619 1.00 55.53 130 ASP A CA 1
ATOM 1078 C C . ASP A 1 150 ? 0.881 103.342 49.105 1.00 50.24 130 ASP A C 1
ATOM 1079 O O . ASP A 1 150 ? 1.966 103.757 49.468 1.00 54.83 130 ASP A O 1
ATOM 1084 N N . HIS A 1 151 ? -0.130 103.087 49.945 1.00 49.09 131 HIS A N 1
ATOM 1085 C CA . HIS A 1 151 ? 0.037 102.959 51.394 1.00 47.52 131 HIS A CA 1
ATOM 1086 C C . HIS A 1 151 ? -0.659 101.667 51.844 1.00 49.89 131 HIS A C 1
ATOM 1087 O O . HIS A 1 151 ? -1.850 101.492 51.620 1.00 51.98 131 HIS A O 1
ATOM 1094 N N . ILE A 1 152 ? 0.107 100.766 52.468 1.00 51.69 132 ILE A N 1
ATOM 1095 C CA . ILE A 1 152 ? -0.288 99.361 52.652 1.00 54.03 132 ILE A CA 1
ATOM 1096 C C . ILE A 1 152 ? -1.430 99.257 53.671 1.00 54.29 132 ILE A C 1
ATOM 1097 O O . ILE A 1 152 ? -1.469 99.996 54.653 1.00 54.19 132 ILE A O 1
ATOM 1102 N N . ILE A 1 153 ? -2.339 98.308 53.411 1.00 55.51 133 ILE A N 1
ATOM 1103 C CA . ILE A 1 153 ? -3.367 97.872 54.351 1.00 59.06 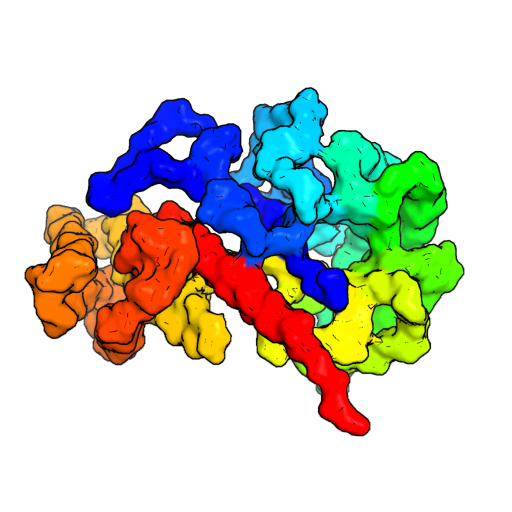133 ILE A CA 1
ATOM 1104 C C . ILE A 1 153 ? -3.006 96.454 54.808 1.00 60.40 133 ILE A C 1
ATOM 1105 O O . ILE A 1 153 ? -3.392 95.454 54.188 1.00 60.74 133 ILE A O 1
ATOM 1110 N N . PHE A 1 154 ? -2.213 96.398 55.880 1.00 63.94 134 PHE A N 1
ATOM 1111 C CA . PHE A 1 154 ? -1.935 95.176 56.599 1.00 71.42 134 PHE A CA 1
ATOM 1112 C C . PHE A 1 154 ? -3.195 94.816 57.386 1.00 73.73 134 PHE A C 1
ATOM 1113 O O . PHE A 1 154 ? -3.895 95.704 57.891 1.00 72.87 134 PHE A O 1
ATOM 1121 N N . GLY A 1 155 ? -3.462 93.511 57.477 1.00 77.33 135 GLY A N 1
ATOM 1122 C CA . GLY A 1 155 ? -4.674 93.001 58.076 1.00 66.38 135 GLY A CA 1
ATOM 1123 C C . GLY A 1 155 ? -5.660 92.581 57.008 1.00 58.34 135 GLY A C 1
ATOM 1124 O O . GLY A 1 155 ? -5.811 93.254 55.985 1.00 55.91 135 GLY A O 1
ATOM 1125 N N . TYR A 1 156 ? -6.307 91.446 57.275 1.00 63.35 136 TYR A N 1
ATOM 1126 C CA . TYR A 1 156 ? -7.282 90.796 56.418 1.00 62.26 136 TYR A CA 1
ATOM 1127 C C . TYR A 1 156 ? -8.204 89.999 57.351 1.00 68.72 136 TYR A C 1
ATOM 1128 O O . TYR A 1 156 ? -7.720 89.369 58.300 1.00 67.08 136 TYR A O 1
ATOM 1137 N N . GLU A 1 157 ? -9.519 90.062 57.106 1.00 68.54 137 GLU A N 1
ATOM 1138 C CA . GLU A 1 157 ? -10.519 89.523 58.028 1.00 64.32 137 GLU A CA 1
ATOM 1139 C C . GLU A 1 157 ? -10.436 87.994 58.079 1.00 67.96 137 GLU A C 1
ATOM 1140 O O . GLU A 1 157 ? -10.638 87.319 57.056 1.00 64.99 137 GLU A O 1
ATOM 1146 N N . LYS A 1 158 ? -10.170 87.463 59.281 1.00 68.80 138 LYS A N 1
ATOM 1147 C CA . LYS A 1 158 ? -10.285 86.036 59.549 1.00 69.29 138 LYS A CA 1
ATOM 1148 C C . LYS A 1 158 ? -11.689 85.576 59.165 1.00 73.47 138 LYS A C 1
ATOM 1149 O O . LYS A 1 158 ? -12.588 86.398 58.991 1.00 69.42 138 LYS A O 1
ATOM 1155 N N . PRO A 1 159 ? -11.889 84.250 58.980 1.00 77.61 139 PRO A N 1
ATOM 1156 C CA . PRO A 1 159 ? -13.219 83.643 58.839 1.00 79.76 139 PRO A CA 1
ATOM 1157 C C . PRO A 1 159 ? -14.319 84.050 59.841 1.00 82.07 139 PRO A C 1
ATOM 1158 O O . PRO A 1 159 ? -14.275 83.676 61.026 1.00 68.97 139 PRO A O 1
ATOM 1162 N N . GLY A 1 160 ? -15.330 84.771 59.337 1.00 80.85 140 GLY A N 1
ATOM 1163 C CA . GLY A 1 160 ? -16.425 85.292 60.149 1.00 81.82 140 GLY A CA 1
ATOM 1164 C C . GLY A 1 160 ? -15.922 86.280 61.188 1.00 78.24 140 GLY A C 1
ATOM 1165 O O . GLY A 1 160 ? -16.366 86.264 62.340 1.00 87.10 140 GLY A O 1
ATOM 1166 N N . GLU A 1 161 ? -14.962 87.115 60.775 1.00 69.09 141 GLU A N 1
ATOM 1167 C CA . GLU A 1 161 ? -14.545 88.296 61.514 1.00 73.03 141 GLU A CA 1
ATOM 1168 C C . GLU A 1 161 ? -14.997 89.517 60.706 1.00 72.89 141 GLU A C 1
ATOM 1169 O O . GLU A 1 161 ? -15.033 89.478 59.469 1.00 82.58 141 GLU A O 1
ATOM 1175 N N . SER A 1 162 ? -15.358 90.587 61.417 1.00 64.19 142 SER A N 1
ATOM 1176 C CA . SER A 1 162 ? -15.870 91.795 60.812 1.00 65.79 142 SER A CA 1
ATOM 1177 C C . SER A 1 162 ? -15.223 92.996 61.499 1.00 67.35 142 SER A C 1
ATOM 1178 O O . SER A 1 162 ? -15.459 93.234 62.684 1.00 80.71 142 SER A O 1
ATOM 1181 N N . PHE A 1 163 ? -14.396 93.725 60.743 1.00 64.97 143 PHE A N 1
ATOM 1182 C CA . PHE A 1 163 ? -13.717 94.901 61.252 1.00 68.01 143 PHE A CA 1
ATOM 1183 C C . PHE A 1 163 ? -14.742 96.019 61.464 1.00 66.63 143 PHE A C 1
ATOM 1184 O O . PHE A 1 163 ? -15.663 96.197 60.659 1.00 72.21 143 PHE A O 1
ATOM 1192 N N . SER A 1 164 ? -14.563 96.766 62.557 1.00 70.09 144 SER A N 1
ATOM 1193 C CA . SER A 1 164 ? -15.397 97.907 62.866 1.00 73.76 144 SER A CA 1
ATOM 1194 C C . SER A 1 164 ? -14.546 98.985 63.546 1.00 75.85 144 SER A C 1
ATOM 1195 O O . SER A 1 164 ? -13.337 98.805 63.748 1.00 76.53 144 SER A O 1
ATOM 1198 N N . GLY A 1 165 ? -15.191 100.114 63.853 1.00 79.20 145 GLY A N 1
ATOM 1199 C CA . GLY A 1 165 ? -14.615 101.176 64.664 1.00 75.11 145 GLY A CA 1
ATOM 1200 C C . GLY A 1 165 ? -13.367 101.761 64.035 1.00 73.35 145 GLY A C 1
ATOM 1201 O O . GLY A 1 165 ? -13.336 102.025 62.834 1.00 81.44 145 GLY A O 1
ATOM 1202 N N . GLU A 1 166 ? -12.332 101.939 64.859 1.00 72.13 146 GLU A N 1
ATOM 1203 C CA . GLU A 1 166 ? -11.141 102.679 64.470 1.00 76.87 146 GLU A CA 1
ATOM 1204 C C . GLU A 1 166 ? -10.328 101.855 63.461 1.00 71.09 146 GLU A C 1
ATOM 1205 O O . GLU A 1 166 ? -9.579 102.421 62.656 1.00 72.61 146 GLU A O 1
ATOM 1211 N N . VAL A 1 167 ? -10.508 100.528 63.494 1.00 65.26 147 VAL A N 1
ATOM 1212 C CA . VAL A 1 167 ? -9.787 99.600 62.617 1.00 64.49 147 VAL A CA 1
ATOM 1213 C C . VAL A 1 167 ? -10.281 99.777 61.172 1.00 63.60 147 VAL A C 1
ATOM 1214 O O . VAL A 1 167 ? -9.476 99.937 60.249 1.00 62.39 147 VAL A O 1
ATOM 1218 N N . LEU A 1 168 ? -11.607 99.734 60.989 1.00 69.60 148 LEU A N 1
ATOM 1219 C CA . LEU A 1 168 ? -12.250 99.887 59.674 1.00 69.16 148 LEU A CA 1
ATOM 1220 C C . LEU A 1 168 ? -11.994 101.294 59.117 1.00 59.00 148 LEU A C 1
ATOM 1221 O O . LEU A 1 168 ? -11.712 101.436 57.926 1.00 59.81 148 LEU A O 1
ATOM 1226 N N . ALA A 1 169 ? -12.107 102.324 59.967 1.00 57.24 149 ALA A N 1
ATOM 1227 C CA . ALA A 1 169 ? -11.882 103.720 59.532 1.00 61.33 149 ALA A CA 1
ATOM 1228 C C . ALA A 1 169 ? -10.461 103.870 58.969 1.00 58.94 149 ALA A C 1
ATOM 1229 O O . ALA A 1 169 ? -10.250 104.596 57.994 1.00 67.97 149 ALA A O 1
ATOM 1231 N N . GLU A 1 170 ? -9.502 103.167 59.587 1.00 58.84 150 GLU A N 1
ATOM 1232 C CA . GLU A 1 170 ? -8.098 103.213 59.189 1.00 60.58 150 GLU A CA 1
ATOM 1233 C C . GLU A 1 170 ? -7.906 102.496 57.845 1.00 54.50 150 GLU A C 1
ATOM 1234 O O . GLU A 1 170 ? -7.259 103.032 56.945 1.00 53.62 150 GLU A O 1
ATOM 1240 N N . CYS A 1 171 ? -8.458 101.285 57.723 1.00 48.80 151 CYS A N 1
ATOM 1241 C CA . CYS A 1 171 ? -8.429 100.536 56.474 1.00 51.84 151 CYS A CA 1
ATOM 1242 C C . CYS A 1 171 ? -8.987 101.383 55.324 1.00 54.17 151 CYS A C 1
ATOM 1243 O O . CYS A 1 171 ? -8.362 101.492 54.274 1.00 56.55 151 CYS A O 1
ATOM 1246 N N . ARG A 1 172 ? -10.166 101.976 55.541 1.00 58.23 152 ARG A N 1
ATOM 1247 C CA . ARG A 1 172 ? -10.853 102.758 54.514 1.00 60.51 152 ARG A CA 1
ATOM 1248 C C . ARG A 1 172 ? -10.031 104.011 54.182 1.00 56.85 152 ARG A C 1
ATOM 1249 O O . ARG A 1 172 ? -9.982 104.429 53.027 1.00 62.07 152 ARG A O 1
ATOM 1257 N N . ARG A 1 173 ? -9.377 104.584 55.199 1.00 51.79 153 ARG A N 1
ATOM 1258 C CA . ARG A 1 173 ? -8.541 105.785 55.055 1.00 52.19 153 ARG A CA 1
ATOM 1259 C C . ARG A 1 173 ? -7.361 105.510 54.102 1.00 49.81 153 ARG A C 1
ATOM 1260 O O . ARG A 1 173 ? -7.040 106.341 53.238 1.00 41.56 153 ARG A O 1
ATOM 1268 N N . ARG A 1 174 ? -6.723 104.342 54.262 1.00 48.42 154 ARG A N 1
ATOM 1269 C CA . ARG A 1 174 ? -5.547 103.963 53.468 1.00 50.45 154 ARG A CA 1
ATOM 1270 C C . ARG A 1 174 ? -5.973 103.505 52.067 1.00 54.59 154 ARG A C 1
ATOM 1271 O O . ARG A 1 174 ? -5.223 103.690 51.103 1.00 55.13 154 ARG A O 1
ATOM 1279 N N . GLN A 1 175 ? -7.170 102.917 51.956 1.00 54.70 155 GLN A N 1
ATOM 1280 C CA . GLN A 1 175 ? -7.744 102.608 50.649 1.00 52.05 155 GLN A CA 1
ATOM 1281 C C . GLN A 1 175 ? -7.956 103.916 49.880 1.00 49.17 155 GLN A C 1
ATOM 1282 O O . GLN A 1 175 ? -7.642 103.988 48.705 1.00 56.72 155 GLN A O 1
ATOM 1288 N N . ASP A 1 176 ? -8.475 104.944 50.560 1.00 46.96 156 ASP A N 1
ATOM 1289 C CA . ASP A 1 176 ? -8.770 106.225 49.924 1.00 52.88 156 ASP A CA 1
ATOM 1290 C C . ASP A 1 176 ? -7.460 106.923 49.530 1.00 50.79 156 ASP A C 1
ATOM 1291 O O . ASP A 1 176 ? -7.399 107.564 48.483 1.00 48.60 156 ASP A O 1
ATOM 1296 N N . ILE A 1 177 ? -6.421 106.795 50.366 1.00 50.25 157 ILE A N 1
ATOM 1297 C CA . ILE A 1 177 ? -5.126 107.450 50.108 1.00 53.05 157 ILE A CA 1
ATOM 1298 C C . ILE A 1 177 ? -4.449 106.804 48.889 1.00 51.66 157 ILE A C 1
ATOM 1299 O O . ILE A 1 177 ? -3.833 107.511 48.084 1.00 53.23 157 ILE A O 1
ATOM 1304 N N . THR A 1 178 ? -4.562 105.476 48.761 1.00 48.89 158 THR A N 1
ATOM 1305 C CA . THR A 1 178 ? -3.931 104.737 47.672 1.00 48.76 158 THR A CA 1
ATOM 1306 C C . THR A 1 178 ? -4.600 105.092 46.344 1.00 50.39 158 THR A C 1
ATOM 1307 O O . THR A 1 178 ? -3.910 105.303 45.349 1.00 53.31 158 THR A O 1
ATOM 1311 N N . LEU A 1 179 ? -5.939 105.127 46.342 1.00 49.53 159 LEU A N 1
ATOM 1312 C CA . LEU A 1 179 ? -6.735 105.352 45.130 1.00 49.20 159 LEU A CA 1
ATOM 1313 C C . LEU A 1 179 ? -6.649 106.827 44.717 1.00 45.02 159 LEU A C 1
ATOM 1314 O O . LEU A 1 179 ? -6.532 107.121 43.529 1.00 47.07 159 LEU A O 1
ATOM 1319 N N . THR A 1 180 ? -6.707 107.741 45.696 1.00 44.53 160 THR A N 1
ATOM 1320 C CA . THR A 1 180 ? -6.399 109.153 45.452 1.00 51.50 160 THR A CA 1
ATOM 1321 C C . THR A 1 180 ? -5.088 109.227 44.659 1.00 50.48 160 THR A C 1
ATOM 1322 O O . THR A 1 180 ? -5.043 109.787 43.565 1.00 55.24 160 THR A O 1
ATOM 1326 N N . LEU A 1 181 ? -4.039 108.610 45.212 1.00 51.72 161 LEU A N 1
ATOM 1327 C CA . LEU A 1 181 ? -2.687 108.721 44.669 1.00 51.63 161 LEU A CA 1
ATOM 1328 C C . LEU A 1 181 ? -2.543 107.888 43.390 1.00 51.26 161 LEU A C 1
ATOM 1329 O O . LEU A 1 181 ? -1.804 108.272 42.491 1.00 47.68 161 LEU A O 1
ATOM 1334 N N . ALA A 1 182 ? -3.256 106.763 43.298 1.00 52.24 162 ALA A N 1
ATOM 1335 C CA . ALA A 1 182 ? -3.214 105.932 42.083 1.00 50.12 162 ALA A CA 1
ATOM 1336 C C . ALA A 1 182 ? -3.720 106.735 40.879 1.00 49.79 162 ALA A C 1
ATOM 1337 O O . ALA A 1 182 ? -3.233 106.562 39.772 1.00 52.18 162 ALA A O 1
ATOM 1339 N N . GLN A 1 183 ? -4.696 107.615 41.116 1.00 47.95 163 GLN A N 1
ATOM 1340 C CA . GLN A 1 183 ? -5.325 108.387 40.049 1.00 50.85 163 GLN A CA 1
ATOM 1341 C C . GLN A 1 183 ? -4.448 109.592 39.675 1.00 46.51 163 GLN A C 1
ATOM 1342 O O . GLN A 1 183 ? -4.293 109.895 38.493 1.00 53.78 163 GLN A O 1
ATOM 1348 N N . ASP A 1 184 ? -3.891 110.276 40.682 1.00 47.76 164 ASP A N 1
ATOM 1349 C CA . ASP A 1 184 ? -2.886 111.324 40.464 1.00 51.24 164 ASP A CA 1
ATOM 1350 C C . ASP A 1 184 ? -1.757 110.769 39.585 1.00 48.44 164 ASP A C 1
ATOM 1351 O O . ASP A 1 184 ? -1.368 111.410 38.613 1.00 55.55 164 ASP A O 1
ATOM 1356 N N . PHE A 1 185 ? -1.283 109.563 39.924 1.00 49.53 165 PHE A N 1
ATOM 1357 C CA . PHE A 1 185 ? -0.124 108.911 39.287 1.00 52.37 165 PHE A CA 1
ATOM 1358 C C . PHE A 1 185 ? -0.417 108.582 37.815 1.00 51.64 165 PHE A C 1
ATOM 1359 O O . PHE A 1 185 ? 0.470 108.730 36.972 1.00 54.16 165 PHE A O 1
ATOM 1367 N N . LEU A 1 186 ? -1.637 108.124 37.506 1.00 46.65 166 LEU A N 1
ATOM 1368 C CA . LEU A 1 186 ? -1.968 107.729 36.131 1.00 48.87 166 LEU A CA 1
ATOM 1369 C C . LEU A 1 186 ? -1.964 108.966 35.228 1.00 48.68 166 LEU A C 1
ATOM 1370 O O . LEU A 1 186 ? -1.517 108.907 34.086 1.00 52.35 166 LEU A O 1
ATOM 1375 N N . VAL A 1 187 ? -2.468 110.073 35.777 1.00 50.60 167 VAL A N 1
ATOM 1376 C CA . VAL A 1 187 ? -2.613 111.344 35.083 1.00 57.11 167 VAL A CA 1
ATOM 1377 C C . VAL A 1 187 ? -1.229 111.987 34.898 1.00 59.08 167 VAL A C 1
ATOM 1378 O O . VAL A 1 187 ? -0.836 112.330 33.775 1.00 61.75 167 VAL A O 1
ATOM 1382 N N . LYS A 1 188 ? -0.490 112.141 36.005 1.00 58.47 168 LYS A N 1
ATOM 1383 C CA . LYS A 1 188 ? 0.808 112.828 36.009 1.00 57.98 168 LYS A CA 1
ATOM 1384 C C . LYS A 1 188 ? 1.881 112.017 35.259 1.00 56.98 168 LYS A C 1
ATOM 1385 O O . LYS A 1 188 ? 2.964 112.539 34.998 1.00 62.06 168 LYS A O 1
ATOM 1391 N N . SER A 1 189 ? 1.600 110.752 34.922 1.00 57.83 169 SER A N 1
ATOM 1392 C CA . SER A 1 189 ? 2.574 109.889 34.232 1.00 56.36 169 SER A CA 1
ATOM 1393 C C . SER A 1 189 ? 2.170 109.638 32.770 1.00 59.53 169 SER A C 1
ATOM 1394 O O . SER A 1 189 ? 2.602 108.646 32.180 1.00 60.64 169 SER A O 1
ATOM 1397 N N . GLN A 1 190 ? 1.396 110.563 32.182 1.00 62.08 170 GLN A N 1
ATOM 1398 C CA . GLN A 1 190 ? 0.731 110.361 30.877 1.00 65.78 170 GLN A CA 1
ATOM 1399 C C . GLN A 1 190 ? 1.731 110.390 29.712 1.00 60.02 170 GLN A C 1
ATOM 1400 O O . GLN A 1 190 ? 1.433 109.847 28.657 1.00 52.06 170 GLN A O 1
ATOM 1406 N N . LYS A 1 191 ? 2.883 111.051 29.891 1.00 64.04 171 LYS A N 1
ATOM 1407 C CA . LYS A 1 191 ? 3.872 111.233 28.815 1.00 68.84 171 LYS A CA 1
ATOM 1408 C C . LYS A 1 191 ? 5.210 110.615 29.225 1.00 70.53 171 LYS A C 1
ATOM 1409 O O . LYS A 1 191 ? 6.272 111.098 28.841 1.00 70.09 171 LYS A O 1
ATOM 1415 N N . SER A 1 192 ? 5.135 109.538 30.007 1.00 63.18 172 SER A N 1
ATOM 1416 C CA . SER A 1 192 ? 6.296 108.821 30.470 1.00 59.86 172 SER A CA 1
ATOM 1417 C C . SER A 1 192 ? 6.425 107.528 29.667 1.00 62.34 172 SER A C 1
ATOM 1418 O O . SER A 1 192 ? 5.448 107.064 29.092 1.00 66.76 172 SER A O 1
ATOM 1421 N N . CYS A 1 193 ? 7.635 106.964 29.633 1.00 68.21 173 CYS A N 1
ATOM 1422 C CA . CYS A 1 193 ? 7.930 105.852 28.739 1.00 64.52 173 CYS A CA 1
ATOM 1423 C C . CYS A 1 193 ? 7.623 104.508 29.404 1.00 58.72 173 CYS A C 1
ATOM 1424 O O . CYS A 1 193 ? 7.634 103.487 28.733 1.00 75.12 173 CYS A O 1
ATOM 1427 N N . PHE A 1 194 ? 7.331 104.514 30.707 1.00 51.66 174 PHE A N 1
ATOM 1428 C CA . PHE A 1 194 ? 6.977 103.282 31.407 1.00 53.39 174 PHE A CA 1
ATOM 1429 C C . PHE A 1 194 ? 5.461 103.065 31.333 1.00 51.62 174 PHE A C 1
ATOM 1430 O O . PHE A 1 194 ? 4.693 103.994 31.160 1.00 49.80 174 PHE A O 1
ATOM 1438 N N . THR A 1 195 ? 5.060 101.805 31.468 1.00 51.88 175 THR A N 1
ATOM 1439 C CA . THR A 1 195 ? 3.681 101.416 31.613 1.00 50.77 175 THR A CA 1
ATOM 1440 C C . THR A 1 195 ? 3.328 101.529 33.093 1.00 51.11 175 THR A C 1
ATOM 1441 O O . THR A 1 195 ? 4.029 100.979 33.938 1.00 52.87 175 THR A O 1
ATOM 1445 N N . PRO A 1 196 ? 2.267 102.280 33.464 1.00 52.37 176 PRO A N 1
ATOM 1446 C CA . PRO A 1 196 ? 1.885 102.427 34.871 1.00 53.40 176 PRO A CA 1
ATOM 1447 C C . PRO A 1 196 ? 0.986 101.295 35.405 1.00 51.77 176 PRO A C 1
ATOM 1448 O O . PRO A 1 196 ? 0.098 100.806 34.703 1.00 55.51 176 PRO A O 1
ATOM 1452 N N . PHE A 1 197 ? 1.242 100.897 36.657 1.00 49.67 177 PHE A N 1
ATOM 1453 C CA . PHE A 1 197 ? 0.547 99.810 37.349 1.00 48.83 177 PHE A CA 1
ATOM 1454 C C . PHE A 1 197 ? -0.124 100.388 38.593 1.00 49.40 177 PHE A C 1
ATOM 1455 O O . PHE A 1 197 ? 0.562 100.994 39.406 1.00 53.92 177 PHE A O 1
ATOM 1463 N N . GLY A 1 198 ? -1.443 100.197 38.722 1.00 47.77 178 GLY A N 1
ATOM 1464 C CA . GLY A 1 198 ? -2.206 100.665 39.880 1.00 44.68 178 GLY A CA 1
ATOM 1465 C C . GLY A 1 198 ? -2.160 99.652 41.009 1.00 45.10 178 GLY A C 1
ATOM 1466 O O . GLY A 1 198 ? -2.234 98.462 40.758 1.00 49.04 178 GLY A O 1
ATOM 1467 N N . VAL A 1 199 ? -2.033 100.125 42.252 1.00 50.72 179 VAL A N 1
ATOM 1468 C CA . VAL A 1 199 ? -1.964 99.237 43.420 1.00 56.27 179 VAL A CA 1
ATOM 1469 C C . VAL A 1 199 ? -3.356 99.085 44.047 1.00 56.83 179 VAL A C 1
ATOM 1470 O O . VAL A 1 199 ? -4.056 100.070 44.316 1.00 53.68 179 VAL A O 1
ATOM 1474 N N . ALA A 1 200 ? -3.718 97.827 44.307 1.00 50.07 180 ALA A N 1
ATOM 1475 C CA . ALA A 1 200 ? -4.959 97.465 44.945 1.00 50.30 180 ALA A CA 1
ATOM 1476 C C . ALA A 1 200 ? -4.666 96.910 46.341 1.00 48.79 180 ALA A C 1
ATOM 1477 O O . ALA A 1 200 ? -3.979 95.895 46.479 1.00 50.81 180 ALA A O 1
ATOM 1479 N N . HIS A 1 201 ? -5.201 97.578 47.366 1.00 45.97 181 HIS A N 1
ATOM 1480 C CA . HIS A 1 201 ? -5.169 97.059 48.718 1.00 51.67 181 HIS A CA 1
ATOM 1481 C C . HIS A 1 201 ? -6.590 96.692 49.159 1.00 51.95 181 HIS A C 1
ATOM 1482 O O . HIS A 1 201 ? -7.581 97.081 48.526 1.00 52.34 181 HIS A O 1
ATOM 1489 N N . GLY A 1 202 ? -6.666 95.921 50.246 1.00 51.28 182 GLY A N 1
ATOM 1490 C CA . GLY A 1 202 ? -7.923 95.515 50.822 1.00 51.28 182 GLY A CA 1
ATOM 1491 C C . GLY A 1 202 ? -7.740 94.804 52.150 1.00 56.18 182 GLY A C 1
ATOM 1492 O O . GLY A 1 202 ? -6.621 94.417 52.520 1.00 54.75 182 GLY A O 1
ATOM 1493 N N . TRP A 1 203 ? -8.863 94.640 52.859 1.00 54.63 183 TRP A N 1
ATOM 1494 C CA . TRP A 1 203 ? -8.921 93.942 54.144 1.00 53.66 183 TRP A CA 1
ATOM 1495 C C . TRP A 1 203 ? -9.864 92.731 54.069 1.00 50.98 183 TRP A C 1
ATOM 1496 O O . TRP A 1 203 ? -10.079 92.051 55.071 1.00 50.69 183 TRP A O 1
ATOM 1507 N N . ASN A 1 204 ? -10.405 92.468 52.874 1.00 45.22 184 ASN A N 1
ATOM 1508 C CA . ASN A 1 204 ? -11.257 91.322 52.596 1.00 50.07 184 ASN A CA 1
ATOM 1509 C C . ASN A 1 204 ? -11.427 91.236 51.081 1.00 48.90 184 ASN A C 1
ATOM 1510 O O . ASN A 1 204 ? -10.995 92.138 50.368 1.00 55.67 184 ASN A O 1
ATOM 1515 N N . LYS A 1 205 ? -12.083 90.175 50.610 1.00 45.86 185 LYS A N 1
ATOM 1516 C CA . LYS A 1 205 ? -12.238 89.935 49.179 1.00 51.12 185 LYS A CA 1
ATOM 1517 C C . LYS A 1 205 ? -12.916 91.139 48.511 1.00 53.05 185 LYS A C 1
ATOM 1518 O O . LYS A 1 205 ? -12.508 91.545 47.426 1.00 58.75 185 LYS A O 1
ATOM 1524 N N . LYS A 1 206 ? -13.917 91.715 49.190 1.00 54.58 186 LYS A N 1
ATOM 1525 C CA . LYS A 1 206 ? -14.833 92.720 48.628 1.00 57.11 186 LYS A CA 1
ATOM 1526 C C . LYS A 1 206 ? -14.129 94.085 48.525 1.00 49.33 186 LYS A C 1
ATOM 1527 O O . LYS A 1 206 ? -14.286 94.789 47.531 1.00 48.18 186 LYS A O 1
ATOM 1533 N N . SER A 1 207 ? -13.355 94.452 49.552 1.00 52.17 187 SER A N 1
ATOM 1534 C CA . SER A 1 207 ? 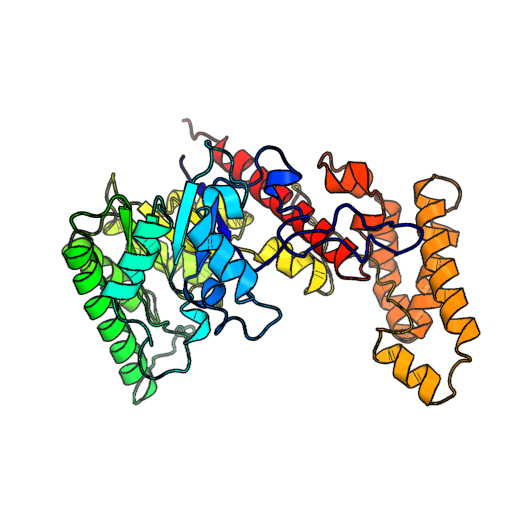-12.555 95.688 49.550 1.00 51.39 187 SER A CA 1
ATOM 1535 C C . SER A 1 207 ? -11.514 95.659 48.424 1.00 48.07 187 SER A C 1
ATOM 1536 O O . SER A 1 207 ? -11.241 96.698 47.825 1.00 47.19 187 SER A O 1
ATOM 1539 N N . TYR A 1 208 ? -10.917 94.483 48.179 1.00 45.68 188 TYR A N 1
ATOM 1540 C CA . TYR A 1 208 ? -9.933 94.296 47.094 1.00 47.66 188 TYR A CA 1
ATOM 1541 C C . TYR A 1 208 ? -10.629 94.522 45.739 1.00 50.29 188 TYR A C 1
ATOM 1542 O O . TYR A 1 208 ? -10.123 95.267 44.893 1.00 49.24 188 TYR A O 1
ATOM 1551 N N . ARG A 1 209 ? -11.799 93.894 45.552 1.00 49.31 189 ARG A N 1
ATOM 1552 C CA . ARG A 1 209 ? -12.610 94.033 44.327 1.00 50.45 189 ARG A CA 1
ATOM 1553 C C . ARG A 1 209 ? -12.919 95.520 44.098 1.00 49.52 189 ARG A C 1
ATOM 1554 O O . ARG A 1 209 ? -12.779 96.015 42.973 1.00 47.36 189 ARG A O 1
ATOM 1562 N N . GLN A 1 210 ? -13.325 96.213 45.173 1.00 50.57 190 GLN A N 1
ATOM 1563 C CA . GLN A 1 210 ? -13.618 97.657 45.150 1.00 50.83 190 GLN A CA 1
ATOM 1564 C C . GLN A 1 210 ? -12.436 98.394 44.509 1.00 51.79 190 GLN A C 1
ATOM 1565 O O . GLN A 1 210 ? -12.602 99.119 43.518 1.00 54.16 190 GLN A O 1
ATOM 1571 N N . SER A 1 211 ? -11.248 98.179 45.085 1.00 44.53 191 SER A N 1
ATOM 1572 C CA . SER A 1 211 ? -10.014 98.830 44.656 1.00 49.10 191 SER A CA 1
ATOM 1573 C C . SER A 1 211 ? -9.747 98.560 43.168 1.00 44.12 191 SER A C 1
ATOM 1574 O O . SER A 1 211 ? -9.348 99.453 42.428 1.00 43.01 191 SER A O 1
ATOM 1577 N N . VAL A 1 212 ? -9.983 97.326 42.725 1.00 42.35 192 VAL A N 1
ATOM 1578 C CA . VAL A 1 212 ? -9.675 96.967 41.362 1.00 43.69 192 VAL A CA 1
ATOM 1579 C C . VAL A 1 212 ? -10.649 97.650 40.398 1.00 46.28 192 VAL A C 1
ATOM 1580 O O . VAL A 1 212 ? -10.215 98.148 39.368 1.00 46.08 192 VAL A O 1
ATOM 1584 N N . GLU A 1 213 ? -11.947 97.631 40.723 1.00 48.50 193 GLU A N 1
ATOM 1585 C CA . GLU A 1 213 ? -12.975 98.315 39.917 1.00 51.39 193 GLU A CA 1
ATOM 1586 C C . GLU A 1 213 ? -12.573 99.779 39.694 1.00 47.47 193 GLU A C 1
ATOM 1587 O O . GLU 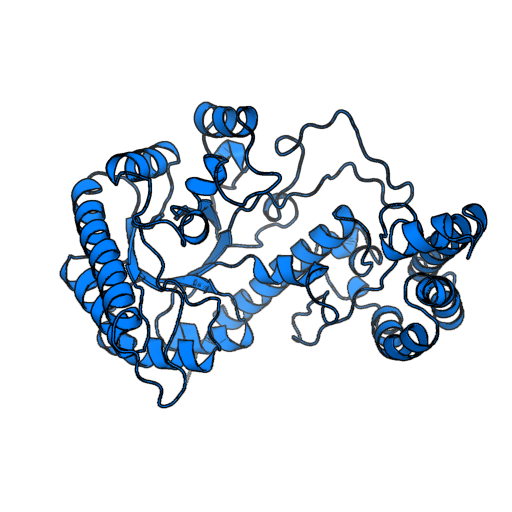A 1 213 ? -12.576 100.272 38.564 1.00 48.45 193 GLU A O 1
ATOM 1593 N N . ALA A 1 214 ? -12.226 100.449 40.797 1.00 46.79 194 ALA A N 1
ATOM 1594 C CA . ALA A 1 214 ? -11.816 101.854 40.814 1.00 48.51 194 ALA A CA 1
ATOM 1595 C C . ALA A 1 214 ? -10.660 102.115 39.833 1.00 49.74 194 ALA A C 1
ATOM 1596 O O . ALA A 1 214 ? -10.748 103.031 39.014 1.00 47.50 194 ALA A O 1
ATOM 1598 N N . LEU A 1 215 ? -9.591 101.311 39.927 1.00 44.68 195 LEU A N 1
ATOM 1599 C CA . LEU A 1 215 ? -8.369 101.464 39.109 1.00 48.62 195 LEU A CA 1
ATOM 1600 C C . LEU A 1 215 ? -8.669 101.254 37.616 1.00 48.99 195 LEU A C 1
ATOM 1601 O O . LEU A 1 215 ? -8.144 101.984 36.767 1.00 43.60 195 LEU A O 1
ATOM 1606 N N . LEU A 1 216 ? -9.466 100.226 37.298 1.00 49.33 196 LEU A N 1
ATOM 1607 C CA . LEU A 1 216 ? -9.842 99.938 35.912 1.00 48.66 196 LEU A CA 1
ATOM 1608 C C . LEU A 1 216 ? -10.688 101.091 35.369 1.00 50.76 196 LEU A C 1
ATOM 1609 O O . LEU A 1 216 ? -10.543 101.470 34.206 1.00 54.89 196 LEU A O 1
ATOM 1614 N N . ALA A 1 217 ? -11.552 101.634 36.236 1.00 53.98 197 ALA A N 1
ATOM 1615 C CA . ALA A 1 217 ? -12.421 102.761 35.921 1.00 51.54 197 ALA A CA 1
ATOM 1616 C C . ALA A 1 217 ? -11.589 103.978 35.499 1.00 49.61 197 ALA A C 1
ATOM 1617 O O . ALA A 1 217 ? -11.973 104.675 34.563 1.00 51.38 197 ALA A O 1
ATOM 1619 N N . MET A 1 218 ? -10.458 104.208 36.182 1.00 46.58 198 MET A N 1
ATOM 1620 C CA . MET A 1 218 ? -9.569 105.352 35.894 1.00 47.68 198 MET A CA 1
ATOM 1621 C C . MET A 1 218 ? -8.846 105.160 34.552 1.00 50.04 198 MET A C 1
ATOM 1622 O O . MET A 1 218 ? -8.408 106.132 33.945 1.00 54.09 198 MET A O 1
ATOM 1627 N N . GLY A 1 219 ? -8.675 103.907 34.121 1.00 50.27 199 GLY A N 1
ATOM 1628 C CA . GLY A 1 219 ? -8.079 103.611 32.827 1.00 50.80 199 GLY A CA 1
ATOM 1629 C C . GLY A 1 219 ? -6.821 102.768 32.923 1.00 51.31 199 GLY A C 1
ATOM 1630 O O . GLY A 1 219 ? -6.171 102.551 31.904 1.00 57.80 199 GLY A O 1
ATOM 1631 N N . TYR A 1 220 ? -6.475 102.301 34.132 1.00 53.18 200 TYR A N 1
ATOM 1632 C CA . TYR A 1 220 ? -5.387 101.329 34.325 1.00 50.21 200 TYR A CA 1
ATOM 1633 C C . TYR A 1 220 ? -5.684 100.051 33.533 1.00 51.97 200 TYR A C 1
ATOM 1634 O O . TYR A 1 220 ? -6.809 99.555 33.581 1.00 55.55 200 TYR A O 1
ATOM 1643 N N . LYS A 1 221 ? -4.680 99.545 32.800 1.00 52.75 201 LYS A N 1
ATOM 1644 C CA . LYS A 1 221 ? -4.732 98.207 32.181 1.00 54.93 201 LYS A CA 1
ATOM 1645 C C . LYS A 1 221 ? -3.928 97.217 33.023 1.00 45.50 201 LYS A C 1
ATOM 1646 O O . LYS A 1 221 ? -3.881 96.046 32.717 1.00 47.01 201 LYS A O 1
ATOM 1652 N N . ASN A 1 222 ? -3.262 97.722 34.060 1.00 43.55 202 ASN A N 1
ATOM 1653 C CA . ASN A 1 222 ? -2.193 97.010 34.724 1.00 46.88 202 ASN A CA 1
ATOM 1654 C C . ASN A 1 222 ? -2.368 97.200 36.237 1.00 44.99 202 ASN A C 1
ATOM 1655 O O . ASN A 1 222 ? -2.404 98.323 36.723 1.00 43.82 202 ASN A O 1
ATOM 1660 N N . ILE A 1 223 ? -2.491 96.085 36.966 1.00 48.24 203 ILE A N 1
ATOM 1661 C CA . ILE A 1 223 ? -2.851 96.083 38.395 1.00 51.47 203 ILE A CA 1
ATOM 1662 C C . ILE A 1 223 ? -1.785 95.344 39.213 1.00 48.59 203 ILE A C 1
ATOM 1663 O O . ILE A 1 223 ? -1.265 94.305 38.801 1.00 47.87 203 ILE A O 1
ATOM 1668 N N . THR A 1 224 ? -1.511 95.884 40.404 1.00 47.55 204 THR A N 1
ATOM 1669 C CA . THR A 1 224 ? -0.703 95.241 41.415 1.00 48.58 204 THR A CA 1
ATOM 1670 C C . THR A 1 224 ? -1.610 94.914 42.602 1.00 43.75 204 THR A C 1
ATOM 1671 O O . THR A 1 224 ? -2.145 95.805 43.233 1.00 47.41 204 THR A O 1
ATOM 1675 N N . MET A 1 225 ? -1.787 93.627 42.884 1.00 45.50 205 MET A N 1
ATOM 1676 C CA . MET A 1 225 ? -2.420 93.212 44.115 1.00 51.17 205 MET A CA 1
ATOM 1677 C C . MET A 1 225 ? -1.382 93.370 45.228 1.00 51.46 205 MET A C 1
ATOM 1678 O O . MET A 1 225 ? -0.331 92.716 45.209 1.00 51.05 205 MET A O 1
ATOM 1683 N N . GLY A 1 226 ? -1.673 94.284 46.157 1.00 52.70 206 GLY A N 1
ATOM 1684 C CA . GLY A 1 226 ? -0.771 94.626 47.231 1.00 52.00 206 GLY A CA 1
ATOM 1685 C C . GLY A 1 226 ? -1.198 93.983 48.533 1.00 52.82 206 GLY A C 1
ATOM 1686 O O . GLY A 1 226 ? -2.367 93.641 48.698 1.00 53.28 206 GLY A O 1
ATOM 1687 N N . GLY A 1 227 ? -0.223 93.807 49.433 1.00 53.97 207 GLY A N 1
ATOM 1688 C CA . GLY A 1 227 ? -0.447 93.453 50.834 1.00 50.93 207 GLY A CA 1
ATOM 1689 C C . GLY A 1 227 ? -0.837 91.996 51.030 1.00 51.06 207 GLY A C 1
ATOM 1690 O O . GLY A 1 227 ? -1.506 91.671 52.012 1.00 54.56 207 GLY A O 1
ATOM 1691 N N . MET A 1 228 ? -0.392 91.119 50.120 1.00 54.05 208 MET A N 1
ATOM 1692 C CA . MET A 1 228 ? -0.864 89.724 50.068 1.00 52.15 208 MET A CA 1
ATOM 1693 C C . MET A 1 228 ? 0.149 88.754 50.690 1.00 50.44 208 MET A C 1
ATOM 1694 O O . MET A 1 228 ? -0.188 87.601 50.943 1.00 48.87 208 MET A O 1
ATOM 1699 N N . VAL A 1 229 ? 1.373 89.224 50.949 1.00 52.39 209 VAL A N 1
ATOM 1700 C CA . VAL A 1 229 ? 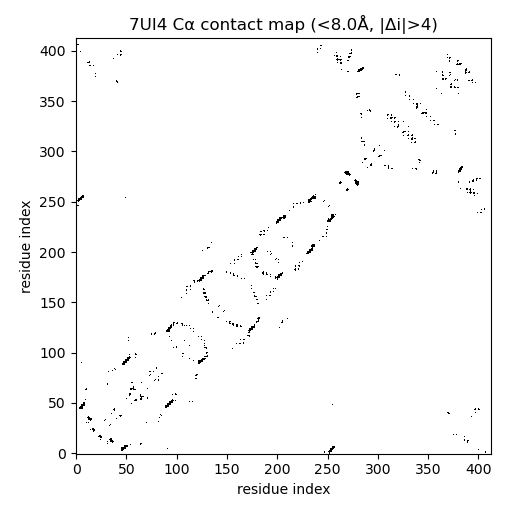2.456 88.382 51.454 1.00 49.81 209 VAL A CA 1
ATOM 1701 C C . VAL A 1 229 ? 2.029 87.669 52.738 1.00 52.64 209 VAL A C 1
ATOM 1702 O O . VAL A 1 229 ? 2.258 86.470 52.879 1.00 59.15 209 VAL A O 1
ATOM 1706 N N . PRO A 1 230 ? 1.423 88.354 53.732 1.00 50.88 210 PRO A N 1
ATOM 1707 C CA . PRO A 1 230 ? 1.099 87.690 54.993 1.00 49.29 210 PRO A CA 1
ATOM 1708 C C . PRO A 1 230 ? -0.080 86.702 54.946 1.00 47.16 210 PRO A C 1
ATOM 1709 O O . PRO A 1 230 ? -0.294 86.004 55.928 1.00 49.39 210 PRO A O 1
ATOM 1713 N N . LEU A 1 231 ? -0.794 86.621 53.814 1.00 47.52 211 LEU A N 1
ATOM 1714 C CA . LEU A 1 231 ? -2.018 85.797 53.687 1.00 52.00 211 LEU A CA 1
ATOM 1715 C C . LEU A 1 231 ? -1.684 84.343 53.335 1.00 54.02 211 LEU A C 1
ATOM 1716 O O . LEU A 1 231 ? -0.703 84.065 52.651 1.00 57.38 211 LEU A O 1
ATOM 1721 N N . LYS A 1 232 ? -2.580 83.435 53.743 1.00 54.00 212 LYS A N 1
ATOM 1722 C CA . LYS A 1 232 ? -2.582 82.041 53.297 1.00 53.79 212 LYS A CA 1
ATOM 1723 C C . LYS A 1 232 ? -3.080 82.013 51.846 1.00 54.26 212 LYS A C 1
ATOM 1724 O O . LYS A 1 232 ? -3.653 82.996 51.366 1.00 55.93 212 LYS A O 1
ATOM 1730 N N . THR A 1 233 ? -2.830 80.904 51.141 1.00 54.28 213 THR A N 1
ATOM 1731 C CA . THR A 1 233 ? -3.053 80.850 49.687 1.00 56.65 213 THR A CA 1
ATOM 1732 C C . THR A 1 233 ? -4.557 80.899 49.382 1.00 59.50 213 THR A C 1
ATOM 1733 O O . THR A 1 233 ? -4.986 81.562 48.431 1.00 63.21 213 THR A O 1
ATOM 1737 N N . ALA A 1 234 ? -5.342 80.190 50.198 1.00 60.35 214 ALA A N 1
ATOM 1738 C CA . ALA A 1 234 ? -6.795 80.135 50.081 1.00 58.09 214 ALA A CA 1
ATOM 1739 C C . ALA A 1 234 ? -7.389 81.552 50.060 1.00 55.50 214 ALA A C 1
ATOM 1740 O O . ALA A 1 234 ? -8.310 81.837 49.289 1.00 56.42 214 ALA A O 1
ATOM 1742 N N . GLN A 1 235 ? -6.852 82.430 50.915 1.00 51.80 215 GLN A N 1
ATOM 1743 C CA . GLN A 1 235 ? -7.318 83.805 51.031 1.00 51.25 215 GLN A CA 1
ATOM 1744 C C . GLN A 1 235 ? -6.971 84.586 49.759 1.00 52.68 215 GLN A C 1
ATOM 1745 O O . GLN A 1 235 ? -7.714 85.479 49.358 1.00 53.48 215 GLN A O 1
ATOM 1751 N N . ILE A 1 236 ? -5.833 84.253 49.143 1.00 51.07 216 ILE A N 1
ATOM 1752 C CA . ILE A 1 236 ? -5.389 84.912 47.907 1.00 50.56 216 ILE A CA 1
ATOM 1753 C C . ILE A 1 236 ? -6.266 84.430 46.746 1.00 46.72 216 ILE A C 1
ATOM 1754 O O . ILE A 1 236 ? -6.740 85.233 45.949 1.00 47.00 216 ILE A O 1
ATOM 1759 N N . LEU A 1 237 ? -6.472 83.115 46.666 1.00 48.34 217 LEU A N 1
ATOM 1760 C CA . LEU A 1 237 ? -7.213 82.525 45.565 1.00 49.92 217 LEU A CA 1
ATOM 1761 C C . LEU A 1 237 ? -8.691 82.937 45.620 1.00 49.70 217 LEU A C 1
ATOM 1762 O O . LEU A 1 237 ? -9.311 83.076 44.568 1.00 51.40 217 LEU A O 1
ATOM 1767 N N . GLU A 1 238 ? -9.252 83.160 46.817 1.00 48.61 218 GLU A N 1
ATOM 1768 C CA . GLU A 1 238 ? -10.669 83.573 46.911 1.00 54.92 218 GLU A CA 1
ATOM 1769 C C . GLU A 1 238 ? -10.804 85.026 46.438 1.00 56.79 218 GLU A C 1
ATOM 1770 O O . GLU A 1 238 ? -11.798 85.378 45.799 1.00 63.58 218 GLU A O 1
ATOM 1776 N N . THR A 1 239 ? -9.794 85.851 46.733 1.00 49.58 219 THR A N 1
ATOM 1777 C CA . THR A 1 239 ? -9.782 87.248 46.325 1.00 49.40 219 THR A CA 1
ATOM 1778 C C . THR A 1 239 ? -9.672 87.364 44.798 1.00 51.44 219 THR A C 1
ATOM 1779 O O . THR A 1 239 ? -10.287 88.235 44.196 1.00 54.87 219 THR A O 1
ATOM 1783 N N . LEU A 1 240 ? -8.890 86.480 44.175 1.00 54.57 220 LEU A N 1
ATOM 1784 C CA . LEU A 1 240 ? -8.657 86.532 42.736 1.00 57.43 220 LEU A CA 1
ATOM 1785 C C . LEU A 1 240 ? -9.889 86.021 41.980 1.00 59.46 220 LEU A C 1
ATOM 1786 O O . LEU A 1 240 ? -10.208 86.544 40.912 1.00 58.29 220 LEU A O 1
ATOM 1791 N N . GLU A 1 241 ? -10.563 85.000 42.529 1.00 59.70 221 GLU A N 1
ATOM 1792 C CA . GLU A 1 241 ? -11.766 84.433 41.900 1.00 62.25 221 GLU A CA 1
ATOM 1793 C C . GLU A 1 241 ? -12.868 85.506 41.923 1.00 57.26 221 GLU A C 1
ATOM 1794 O O . GLU A 1 241 ? -13.739 85.530 41.049 1.00 70.23 221 GLU A O 1
ATOM 1800 N N . GLU A 1 242 ? -12.783 86.414 42.906 1.00 54.24 222 GLU A N 1
ATOM 1801 C CA . GLU A 1 242 ? -13.710 87.544 43.085 1.00 57.38 222 GLU A CA 1
ATOM 1802 C C . GLU A 1 242 ? -13.395 88.698 42.114 1.00 58.86 222 GLU A C 1
ATOM 1803 O O . GLU A 1 242 ? -14.273 89.494 41.791 1.00 53.99 222 GLU A O 1
ATOM 1809 N N . ILE A 1 243 ? -12.137 88.798 41.672 1.00 53.52 223 ILE A N 1
ATOM 1810 C CA . ILE A 1 243 ? -11.666 89.898 40.824 1.00 51.01 223 ILE A CA 1
ATOM 1811 C C . ILE A 1 243 ? -11.756 89.514 39.345 1.00 46.98 223 ILE A C 1
ATOM 1812 O O . ILE A 1 243 ? -11.823 90.399 38.501 1.00 43.29 223 ILE A O 1
ATOM 1817 N N . LYS A 1 244 ? -11.748 88.206 39.054 1.00 49.00 224 LYS A N 1
ATOM 1818 C CA . LYS A 1 244 ? -11.617 87.656 37.693 1.00 54.28 224 LYS A CA 1
ATOM 1819 C C . LYS A 1 244 ? -12.703 88.215 36.764 1.00 54.67 224 LYS A C 1
ATOM 1820 O O . LYS A 1 244 ? -12.402 88.544 35.615 1.00 60.95 224 LYS A O 1
ATOM 1826 N N . PRO A 1 245 ? -13.984 88.340 37.198 1.00 56.26 225 PRO A N 1
ATOM 1827 C CA . PRO A 1 245 ? -15.040 88.913 36.351 1.00 57.13 225 PRO A CA 1
ATOM 1828 C C . PRO A 1 245 ? -14.756 90.296 35.734 1.00 51.07 225 PRO A C 1
ATOM 1829 O O . PRO A 1 245 ? -15.206 90.585 34.625 1.00 46.21 225 PRO A O 1
ATOM 1833 N N . LEU A 1 246 ? -14.012 91.133 36.463 1.00 49.48 226 LEU A N 1
ATOM 1834 C CA . LEU A 1 246 ? -13.696 92.510 36.065 1.00 52.35 226 LEU A CA 1
ATOM 1835 C C . LEU A 1 246 ? -12.596 92.548 35.001 1.00 54.00 226 LEU A C 1
ATOM 1836 O O . LEU A 1 246 ? -12.497 93.529 34.259 1.00 54.99 226 LEU A O 1
ATOM 1841 N N . LEU A 1 247 ? -11.745 91.515 34.977 1.00 53.28 227 LEU A N 1
ATOM 1842 C CA . LEU A 1 247 ? -10.547 91.501 34.136 1.00 54.14 227 LEU A CA 1
ATOM 1843 C C . LEU A 1 247 ? -10.958 91.436 32.661 1.00 54.62 227 LEU A C 1
ATOM 1844 O O . LEU A 1 247 ? -12.052 90.981 32.330 1.00 55.14 227 LEU A O 1
ATOM 1849 N N . LYS A 1 248 ? -10.072 91.932 31.794 1.00 56.79 228 LYS A N 1
ATOM 1850 C CA . LYS A 1 248 ? -10.285 91.939 30.355 1.00 57.82 228 LYS A CA 1
ATOM 1851 C C . LYS A 1 248 ? -9.156 91.176 29.666 1.00 55.74 228 LYS A C 1
ATOM 1852 O O . LYS A 1 248 ? -8.156 90.816 30.282 1.00 54.24 228 LYS A O 1
ATOM 1858 N N . SER A 1 249 ? -9.350 90.957 28.368 1.00 59.81 229 SER A N 1
ATOM 1859 C CA . SER A 1 249 ? -8.356 90.388 27.485 1.00 61.92 229 SER A CA 1
ATOM 1860 C C . SER A 1 249 ? -6.959 90.961 27.780 1.00 61.63 229 SER A C 1
ATOM 1861 O O . SER A 1 249 ? -5.995 90.208 27.948 1.00 63.77 229 SER A O 1
ATOM 1864 N N . ASP A 1 250 ? -6.879 92.296 27.862 1.00 67.26 230 ASP A N 1
ATOM 1865 C CA . ASP A 1 250 ? -5.618 93.051 27.843 1.00 68.69 230 ASP A CA 1
ATOM 1866 C C . ASP A 1 250 ? -5.064 93.314 29.254 1.00 65.58 230 ASP A C 1
ATOM 1867 O O . ASP A 1 250 ? -3.965 93.858 29.375 1.00 70.63 230 ASP A O 1
ATOM 1872 N N . THR A 1 251 ? -5.798 92.943 30.312 1.00 57.09 231 THR A N 1
ATOM 1873 C CA . THR A 1 251 ? -5.448 93.370 31.672 1.00 53.02 231 THR A CA 1
ATOM 1874 C C . THR A 1 251 ? -4.294 92.513 32.207 1.00 51.35 231 THR A C 1
ATOM 1875 O O . THR A 1 251 ? -4.370 91.285 32.174 1.00 48.61 231 THR A O 1
ATOM 1879 N N . GLN A 1 252 ? -3.238 93.189 32.685 1.00 47.78 232 GLN A N 1
ATOM 1880 C CA . GLN A 1 252 ? -2.089 92.575 33.366 1.00 52.48 232 GLN A CA 1
ATOM 1881 C C . GLN A 1 252 ? -2.309 92.654 34.881 1.00 50.13 232 GLN A C 1
ATOM 1882 O O . GLN A 1 252 ? -2.732 93.691 35.392 1.00 49.54 232 GLN A O 1
ATOM 1888 N N . VAL A 1 253 ? -1.990 91.568 35.592 1.00 45.23 233 VAL A N 1
ATOM 1889 C CA . VAL A 1 253 ? -2.117 91.525 37.044 1.00 44.34 233 VAL A CA 1
ATOM 1890 C C . VAL A 1 253 ? -0.814 91.004 37.649 1.00 44.94 233 VAL A C 1
ATOM 1891 O O . VAL A 1 253 ? -0.240 90.023 37.175 1.00 44.90 233 VAL A O 1
ATOM 1895 N N . HIS A 1 254 ? -0.408 91.662 38.737 1.00 45.95 234 HIS A N 1
ATOM 1896 C CA . HIS A 1 254 ? 0.868 91.453 39.377 1.00 49.00 234 HIS A CA 1
ATOM 1897 C C . HIS A 1 254 ? 0.669 91.279 40.890 1.00 46.01 234 HIS A C 1
ATOM 1898 O O . HIS A 1 254 ? 0.029 92.094 41.533 1.00 46.93 234 HIS A O 1
ATOM 1905 N N . LEU A 1 255 ? 1.248 90.214 41.447 1.00 47.17 235 LEU A N 1
ATOM 1906 C CA . LEU A 1 255 ? 1.141 89.898 42.869 1.00 49.87 235 LEU A CA 1
ATOM 1907 C C . LEU A 1 255 ? 2.424 90.303 43.596 1.00 49.76 235 LEU A C 1
ATOM 1908 O O . LEU A 1 255 ? 3.365 89.531 43.621 1.00 52.02 235 LEU A O 1
ATOM 1913 N N . LEU A 1 256 ? 2.431 91.477 44.229 1.00 50.69 236 LEU A N 1
ATOM 1914 C CA . LEU A 1 256 ? 3.628 91.966 44.888 1.00 53.24 236 LEU A CA 1
ATOM 1915 C C . LEU A 1 256 ? 3.986 91.036 46.059 1.00 55.79 236 LEU A C 1
ATOM 1916 O O . LEU A 1 256 ? 3.203 90.887 46.996 1.00 51.59 236 LEU A O 1
ATOM 1921 N N . GLY A 1 257 ? 5.157 90.390 45.957 1.00 57.25 237 GLY A N 1
ATOM 1922 C CA . GLY A 1 257 ? 5.828 89.689 47.067 1.00 56.32 237 GLY A CA 1
ATOM 1923 C C . GLY A 1 257 ? 5.609 88.180 47.052 1.00 60.80 237 GLY A C 1
ATOM 1924 O O . GLY A 1 257 ? 6.260 87.441 47.809 1.00 60.45 237 GLY A O 1
ATOM 1925 N N . ILE A 1 258 ? 4.706 87.723 46.176 1.00 56.56 238 ILE A N 1
ATOM 1926 C CA . ILE A 1 258 ? 4.228 86.350 46.152 1.00 57.19 238 ILE A CA 1
ATOM 1927 C C . ILE A 1 258 ? 5.034 85.533 45.147 1.00 57.81 238 ILE A C 1
ATOM 1928 O O . ILE A 1 258 ? 5.277 85.977 44.028 1.00 52.08 238 ILE A O 1
ATOM 1933 N N . ALA A 1 259 ? 5.391 84.318 45.565 1.00 57.67 239 ALA A N 1
ATOM 1934 C CA . ALA A 1 259 ? 5.830 83.269 44.668 1.00 68.41 239 ALA A CA 1
ATOM 1935 C C . ALA A 1 259 ? 5.640 81.926 45.369 1.00 62.16 239 ALA A C 1
ATOM 1936 O O . ALA A 1 259 ? 6.490 81.496 46.148 1.00 85.27 239 ALA A O 1
ATOM 1938 N N . ARG A 1 260 ? 4.502 81.289 45.104 1.00 58.97 240 ARG A N 1
ATOM 1939 C CA . ARG A 1 260 ? 4.181 80.039 45.732 1.00 56.39 240 ARG A CA 1
ATOM 1940 C C . ARG A 1 260 ? 3.968 79.035 44.615 1.00 53.51 240 ARG A C 1
ATOM 1941 O O . ARG A 1 260 ? 2.900 78.966 44.019 1.00 61.28 240 ARG A O 1
ATOM 1949 N N . PRO A 1 261 ? 5.012 78.265 44.269 1.00 53.97 241 PRO A N 1
ATOM 1950 C CA . PRO A 1 261 ? 5.059 77.581 42.978 1.00 56.07 241 PRO A CA 1
ATOM 1951 C C . PRO A 1 261 ? 4.027 76.464 42.752 1.00 55.50 241 PRO A C 1
ATOM 1952 O O . PRO A 1 261 ? 3.720 76.152 41.604 1.00 58.16 241 PRO A O 1
ATOM 1956 N N . GLU A 1 262 ? 3.484 75.889 43.830 1.00 53.28 242 GLU A N 1
ATOM 1957 C CA . GLU A 1 262 ? 2.420 74.860 43.718 1.00 61.32 242 GLU A CA 1
ATOM 1958 C C . GLU A 1 262 ? 1.092 75.516 43.289 1.00 59.84 242 GLU A C 1
ATOM 1959 O O . GLU A 1 262 ? 0.171 74.827 42.828 1.00 68.38 242 GLU A O 1
ATOM 1965 N N . SER A 1 263 ? 1.018 76.849 43.398 1.00 58.36 243 SER A N 1
ATOM 1966 C CA . SER A 1 263 ? -0.174 77.629 43.088 1.00 56.46 243 SER A CA 1
ATOM 1967 C C . SER A 1 263 ? -0.057 78.373 41.747 1.00 53.77 243 SER A C 1
ATOM 1968 O O . SER A 1 263 ? -0.947 79.139 41.408 1.00 54.84 243 SER A O 1
ATOM 1971 N N . PHE A 1 264 ? 1.024 78.156 40.987 1.00 50.89 244 PHE A N 1
ATOM 1972 C CA . PHE A 1 264 ? 1.241 78.888 39.728 1.00 50.33 244 PHE A CA 1
ATOM 1973 C C . PHE A 1 264 ? 0.068 78.635 38.763 1.00 50.33 244 PHE A C 1
ATOM 1974 O O . PHE A 1 264 ? -0.506 79.576 38.205 1.00 43.32 244 PHE A O 1
ATOM 1982 N N . ALA A 1 265 ? -0.296 77.361 38.586 1.00 48.86 245 ALA A N 1
ATOM 1983 C CA . ALA A 1 265 ? -1.326 76.962 37.632 1.00 48.92 245 ALA A CA 1
ATOM 1984 C C . ALA A 1 265 ? -2.644 77.676 37.948 1.00 53.64 245 ALA A C 1
ATOM 1985 O O . ALA A 1 265 ? -3.394 78.035 37.025 1.00 53.59 245 ALA A O 1
ATOM 1987 N N . ASP A 1 266 ? -2.894 77.867 39.254 1.00 62.34 246 ASP A N 1
ATOM 1988 C CA . ASP A 1 266 ? -4.110 78.486 39.808 1.00 58.22 246 ASP A CA 1
ATOM 1989 C C . ASP A 1 266 ? -4.111 79.995 39.529 1.00 54.96 246 ASP A C 1
ATOM 1990 O O . ASP A 1 266 ? -5.150 80.557 39.190 1.00 57.90 246 ASP A O 1
ATOM 1995 N N . PHE A 1 267 ? -2.951 80.645 39.685 1.00 48.09 247 PHE A N 1
ATOM 1996 C CA . PHE A 1 267 ? -2.834 82.077 39.442 1.00 48.36 247 PHE A CA 1
ATOM 1997 C C . PHE A 1 267 ? -3.046 82.372 37.953 1.00 47.00 247 PHE A C 1
ATOM 1998 O O . PHE A 1 267 ? -3.666 83.361 37.609 1.00 52.02 247 PHE A O 1
ATOM 2006 N N . ILE A 1 268 ? -2.520 81.502 37.085 1.00 49.43 248 ILE A N 1
ATOM 2007 C CA . ILE A 1 268 ? -2.658 81.653 35.635 1.00 54.92 248 ILE A CA 1
ATOM 2008 C C . ILE A 1 268 ? -4.138 81.528 35.246 1.00 56.12 248 ILE A C 1
ATOM 2009 O O . ILE A 1 268 ? -4.635 82.298 34.422 1.00 62.55 248 ILE A O 1
ATOM 2014 N N . ARG A 1 269 ? -4.830 80.554 35.845 1.00 58.22 249 ARG A N 1
ATOM 2015 C CA . ARG A 1 269 ? -6.263 80.366 35.651 1.00 56.79 249 ARG A CA 1
ATOM 2016 C C . ARG A 1 269 ? -6.987 81.685 35.960 1.00 51.44 249 ARG A C 1
ATOM 2017 O O . ARG A 1 269 ? -7.854 82.113 35.201 1.00 48.92 249 ARG A O 1
ATOM 2025 N N . LEU A 1 270 ? -6.588 82.336 37.059 1.00 53.04 250 LEU A N 1
ATOM 2026 C CA . LEU A 1 270 ? -7.323 83.465 37.643 1.00 50.90 250 LEU A CA 1
ATOM 2027 C C . LEU A 1 270 ? -6.822 84.828 37.127 1.00 53.91 250 LEU A C 1
ATOM 2028 O O . LEU A 1 270 ? -7.284 85.862 37.621 1.00 59.33 250 LEU A O 1
ATOM 2033 N N . GLY A 1 271 ? -5.897 84.840 36.155 1.00 52.56 251 GLY A N 1
ATOM 2034 C CA . GLY A 1 271 ? -5.596 86.049 35.342 1.00 55.53 251 GLY A CA 1
ATOM 2035 C C . GLY A 1 271 ? -4.349 86.817 35.776 1.00 53.58 251 GLY A C 1
ATOM 2036 O O . GLY A 1 271 ? -4.139 87.955 35.344 1.00 54.36 251 GLY A O 1
ATOM 2037 N N . VAL A 1 272 ? -3.513 86.192 36.610 1.00 49.83 252 VAL A N 1
ATOM 2038 C CA . VAL A 1 272 ? -2.239 86.748 37.039 1.00 47.71 252 VAL A CA 1
ATOM 2039 C C . VAL A 1 272 ? -1.212 86.553 35.915 1.00 52.58 252 VAL A C 1
ATOM 2040 O O . VAL A 1 272 ? -1.116 85.468 35.337 1.00 52.00 252 VAL A O 1
ATOM 2044 N N . THR A 1 273 ? -0.438 87.608 35.630 1.00 47.88 253 THR A N 1
ATOM 2045 C CA . THR A 1 273 ? 0.501 87.622 34.509 1.00 49.64 253 THR A CA 1
ATOM 2046 C C . THR A 1 273 ? 1.945 87.855 34.971 1.00 50.47 253 THR A C 1
ATOM 2047 O O . THR A 1 273 ? 2.855 87.872 34.137 1.00 51.56 253 THR A O 1
ATOM 2051 N N . SER A 1 274 ? 2.146 87.997 36.288 1.00 48.16 254 SER A N 1
ATOM 2052 C CA . SER A 1 274 ? 3.363 88.565 36.856 1.00 49.47 254 SER A CA 1
ATOM 2053 C C . SER A 1 274 ? 3.405 88.356 38.377 1.00 45.56 254 SER A C 1
ATOM 2054 O O . SER A 1 274 ? 2.428 88.607 39.063 1.00 45.91 254 SER A O 1
ATOM 2057 N N . ILE A 1 275 ? 4.559 87.912 38.885 1.00 45.82 255 ILE A N 1
ATOM 2058 C CA . ILE A 1 275 ? 4.817 87.726 40.321 1.00 46.14 255 ILE A CA 1
ATOM 2059 C C . ILE A 1 275 ? 6.236 88.211 40.627 1.00 46.19 255 ILE A C 1
ATOM 2060 O O . ILE A 1 275 ? 7.057 88.321 39.735 1.00 49.32 255 ILE A O 1
ATOM 2065 N N . ASP A 1 276 ? 6.518 88.443 41.909 1.00 45.14 256 ASP A N 1
ATOM 2066 C CA . ASP A 1 276 ? 7.834 88.861 42.366 1.00 52.17 256 ASP A CA 1
ATOM 2067 C C . ASP A 1 276 ? 8.003 88.439 43.827 1.00 51.17 256 ASP A C 1
ATOM 2068 O O . ASP A 1 276 ? 7.071 88.552 44.624 1.00 46.68 256 ASP A O 1
ATOM 2073 N N . SER A 1 277 ? 9.202 87.967 44.174 1.00 48.72 257 SER A N 1
ATOM 2074 C CA . SER A 1 277 ? 9.455 87.487 45.514 1.00 48.78 257 SER A CA 1
ATOM 2075 C C . SER A 1 277 ? 10.951 87.239 45.718 1.00 51.08 257 SER A C 1
ATOM 2076 O O . SER A 1 277 ? 11.637 86.825 44.786 1.00 45.52 257 SER A O 1
ATOM 2079 N N . THR A 1 278 ? 11.425 87.480 46.948 1.00 53.76 258 THR A N 1
ATOM 2080 C CA . THR A 1 278 ? 12.761 87.054 47.396 1.00 55.16 258 THR A CA 1
ATOM 2081 C C . THR A 1 278 ? 12.668 85.851 48.344 1.00 51.47 258 THR A C 1
ATOM 2082 O O . THR A 1 278 ? 13.691 85.424 48.856 1.00 54.23 258 THR A O 1
ATOM 2086 N N . THR A 1 279 ? 11.461 85.311 48.577 1.00 53.02 259 THR A N 1
ATOM 2087 C CA . THR A 1 279 ? 11.236 84.386 49.707 1.00 52.13 259 THR A CA 1
ATOM 2088 C C . THR A 1 279 ? 11.981 83.067 49.505 1.00 46.01 259 THR A C 1
ATOM 2089 O O . THR A 1 279 ? 12.429 82.485 50.485 1.00 52.74 259 THR A O 1
ATOM 2093 N N . PRO A 1 280 ? 12.174 82.546 48.270 1.00 43.57 260 PRO A N 1
ATOM 2094 C CA . PRO A 1 280 ? 13.018 81.368 48.079 1.00 46.34 260 PRO A CA 1
ATOM 2095 C C . PRO A 1 280 ? 14.434 81.596 48.627 1.00 49.57 260 PRO A C 1
ATOM 2096 O O . PRO A 1 280 ? 15.050 80.687 49.185 1.00 50.11 260 PRO A O 1
ATOM 2100 N N . LEU A 1 281 ? 14.924 82.826 48.451 1.00 50.70 261 LEU A N 1
ATOM 2101 C CA . LEU A 1 281 ? 16.239 83.242 48.909 1.00 49.31 261 LEU A CA 1
ATOM 2102 C C . LEU A 1 281 ? 16.223 83.439 50.429 1.00 50.40 261 LEU A C 1
ATOM 2103 O O . LEU A 1 281 ? 17.103 82.933 51.112 1.00 52.53 261 LEU A O 1
ATOM 2108 N N . GLN A 1 282 ? 15.222 84.165 50.944 1.00 50.68 262 GLN A N 1
ATOM 2109 C CA . GLN A 1 282 ? 15.024 84.322 52.389 1.00 53.48 262 GLN A CA 1
ATOM 2110 C C . GLN A 1 282 ? 14.969 82.938 53.050 1.00 48.18 262 GLN A C 1
ATOM 2111 O O . GLN A 1 282 ? 15.476 82.767 54.141 1.00 59.26 262 GLN A O 1
ATOM 2117 N N . GLN A 1 283 ? 14.338 81.965 52.376 1.00 50.13 263 GLN A N 1
ATOM 2118 C CA . GLN A 1 283 ? 14.059 80.624 52.940 1.00 52.43 263 GLN A CA 1
ATOM 2119 C C . GLN A 1 283 ? 15.355 79.829 53.143 1.00 50.43 263 GLN A C 1
ATOM 2120 O O . GLN A 1 283 ? 15.430 78.976 54.022 1.00 54.44 263 GLN A O 1
ATOM 2126 N N . ALA A 1 284 ? 16.371 80.115 52.326 1.00 47.97 264 ALA A N 1
ATOM 2127 C CA . ALA A 1 284 ? 17.642 79.431 52.401 1.00 47.04 264 ALA A CA 1
ATOM 2128 C C . ALA A 1 284 ? 18.256 79.570 53.798 1.00 47.26 264 ALA A C 1
ATOM 2129 O O . ALA A 1 284 ? 18.902 78.645 54.257 1.00 51.44 264 ALA A O 1
ATOM 2131 N N . PHE A 1 285 ? 18.066 80.715 54.466 1.00 49.22 265 PHE A N 1
ATOM 2132 C CA . PHE A 1 285 ? 18.701 80.928 55.781 1.00 55.74 265 PHE A CA 1
ATOM 2133 C C . PHE A 1 285 ? 17.699 81.281 56.887 1.00 52.91 265 PHE A C 1
ATOM 2134 O O . PHE A 1 285 ? 18.087 81.348 58.043 1.00 51.32 265 PHE A O 1
ATOM 2142 N N . LYS A 1 286 ? 16.425 81.497 56.569 1.00 56.90 266 LYS A N 1
ATOM 2143 C CA . LYS A 1 286 ? 15.513 81.952 57.611 1.00 65.36 266 LYS A CA 1
ATOM 2144 C C . LYS A 1 286 ? 14.747 80.759 58.198 1.00 61.61 266 LYS A C 1
ATOM 2145 O O . LYS A 1 286 ? 14.376 80.805 59.358 1.00 64.87 266 LYS A O 1
ATOM 2151 N N . ASP A 1 287 ? 14.551 79.692 57.413 1.00 65.04 267 ASP A N 1
ATOM 2152 C CA . ASP A 1 287 ? 13.797 78.508 57.857 1.00 69.48 267 ASP A CA 1
ATOM 2153 C C . ASP A 1 287 ? 14.731 77.545 58.608 1.00 70.79 267 ASP A C 1
ATOM 2154 O O . ASP A 1 287 ? 15.950 77.551 58.399 1.00 68.47 267 ASP A O 1
ATOM 2159 N N . ARG A 1 288 ? 14.135 76.723 59.484 1.00 74.26 268 ARG A N 1
ATOM 2160 C CA . ARG A 1 288 ? 14.853 75.730 60.302 1.00 72.19 268 ARG A CA 1
ATOM 2161 C C . ARG A 1 288 ? 15.101 74.455 59.477 1.00 62.90 268 ARG A C 1
ATOM 2162 O O . ARG A 1 288 ? 16.188 73.879 59.518 1.00 58.18 268 ARG A O 1
ATOM 2170 N N . LYS A 1 289 ? 14.064 74.022 58.750 1.00 58.09 269 LYS A N 1
ATOM 2171 C CA . LYS A 1 289 ? 14.086 72.871 57.848 1.00 61.37 269 LYS A CA 1
ATOM 2172 C C . LYS A 1 289 ? 13.869 73.376 56.417 1.00 57.06 269 LYS A C 1
ATOM 2173 O O . LYS A 1 289 ? 13.419 74.499 56.231 1.00 61.21 269 LYS A O 1
ATOM 2179 N N . ASN A 1 290 ? 14.190 72.544 55.421 1.00 53.74 270 ASN A N 1
ATOM 2180 C CA . ASN A 1 290 ? 13.858 72.827 54.011 1.00 61.13 270 ASN A CA 1
ATOM 2181 C C . ASN A 1 290 ? 14.485 74.160 53.569 1.00 56.64 270 ASN A C 1
ATOM 2182 O O . ASN A 1 290 ? 13.783 75.111 53.184 1.00 56.58 270 ASN A O 1
ATOM 2187 N N . ASN A 1 291 ? 15.818 74.205 53.620 1.00 50.41 271 ASN A N 1
ATOM 2188 C CA . ASN A 1 291 ? 16.600 75.346 53.187 1.00 50.06 271 ASN A CA 1
ATOM 2189 C C . ASN A 1 291 ? 16.964 75.198 51.699 1.00 49.76 271 ASN A C 1
ATOM 2190 O O . ASN A 1 291 ? 17.108 76.200 50.994 1.00 49.25 271 ASN A O 1
ATOM 2195 N N . TYR A 1 292 ? 17.106 73.950 51.232 1.00 45.89 272 TYR A N 1
ATOM 2196 C CA . TYR A 1 292 ? 17.587 73.628 49.886 1.00 45.48 272 TYR A CA 1
ATOM 2197 C C . TYR A 1 292 ? 16.450 73.018 49.063 1.00 43.77 272 TYR A C 1
ATOM 2198 O O . TYR A 1 292 ? 16.150 71.843 49.231 1.00 46.61 272 TYR A O 1
ATOM 2207 N N . HIS A 1 293 ? 15.851 73.816 48.168 1.00 43.77 273 HIS A N 1
ATOM 2208 C CA . HIS A 1 293 ? 14.667 73.402 47.398 1.00 49.60 273 HIS A CA 1
ATOM 2209 C C . HIS A 1 293 ? 15.076 72.492 46.238 1.00 51.51 273 HIS A C 1
ATOM 2210 O O . HIS A 1 293 ? 16.221 72.525 45.791 1.00 44.89 273 HIS A O 1
ATOM 2217 N N . THR A 1 294 ? 14.108 71.701 45.759 1.00 58.90 274 THR A N 1
ATOM 2218 C CA . THR A 1 294 ? 14.262 70.860 44.573 1.00 56.86 274 THR A CA 1
ATOM 2219 C C . THR A 1 294 ? 13.056 71.060 43.658 1.00 54.50 274 THR A C 1
ATOM 2220 O O . THR A 1 294 ? 12.014 71.566 44.083 1.00 53.11 274 THR A O 1
ATOM 2224 N N . PRO A 1 295 ? 13.170 70.698 42.361 1.00 53.73 275 PRO A N 1
ATOM 2225 C CA . PRO A 1 295 ? 12.052 70.830 41.432 1.00 59.07 275 PRO A CA 1
ATOM 2226 C C . PRO A 1 295 ? 10.963 69.775 41.693 1.00 64.78 275 PRO A C 1
ATOM 2227 O O . PRO A 1 295 ? 9.790 70.056 41.455 1.00 68.10 275 PRO A O 1
ATOM 2231 N N . GLU A 1 296 ? 11.348 68.605 42.226 1.00 73.50 276 GLU A N 1
ATOM 2232 C CA . GLU A 1 296 ? 10.382 67.626 42.768 1.00 75.58 276 GLU A CA 1
ATOM 2233 C C . GLU A 1 296 ? 9.436 68.361 43.719 1.00 73.61 276 GLU A C 1
ATOM 2234 O O . GLU A 1 296 ? 8.246 68.053 43.794 1.00 63.94 276 GLU A O 1
ATOM 2240 N N . GLY A 1 297 ? 10.009 69.324 44.449 1.00 70.48 277 GLY A N 1
ATOM 2241 C CA . GLY A 1 297 ? 9.306 70.120 45.425 1.00 68.55 277 GLY A CA 1
ATOM 2242 C C . GLY A 1 297 ? 9.596 69.634 46.833 1.00 74.93 277 GLY A C 1
ATOM 2243 O O . GLY A 1 297 ? 9.381 70.373 47.791 1.00 82.28 277 GLY A O 1
ATOM 2244 N N . ARG A 1 298 ? 10.071 68.386 46.950 1.00 75.94 278 ARG A N 1
ATOM 2245 C CA . ARG A 1 298 ? 10.641 67.863 48.195 1.00 74.83 278 ARG A CA 1
ATOM 2246 C C . ARG A 1 298 ? 11.953 68.611 48.463 1.00 66.43 278 ARG A C 1
ATOM 2247 O O . ARG A 1 298 ? 12.693 68.901 47.528 1.00 68.42 278 ARG A O 1
ATOM 2255 N N . ALA A 1 299 ? 12.226 68.933 49.732 1.00 62.82 279 ALA A N 1
ATOM 2256 C CA . ALA A 1 299 ? 13.343 69.824 50.078 1.00 57.31 279 ALA A CA 1
ATOM 2257 C C . ALA A 1 299 ? 14.210 69.200 51.175 1.00 54.83 279 ALA A C 1
ATOM 2258 O O . ALA A 1 299 ? 13.826 68.208 51.784 1.00 55.60 279 ALA A O 1
ATOM 2260 N N . TYR A 1 300 ? 15.379 69.811 51.405 1.00 49.68 280 TYR A N 1
ATOM 2261 C CA . TYR A 1 300 ? 16.387 69.301 52.321 1.00 47.34 280 TYR A CA 1
ATOM 2262 C C . TYR A 1 300 ? 16.794 70.376 53.329 1.00 49.26 280 TYR A C 1
ATOM 2263 O O . TYR A 1 300 ? 16.870 71.563 53.003 1.00 52.56 280 TYR A O 1
ATOM 2272 N N . THR A 1 301 ? 17.085 69.920 54.548 1.00 45.97 281 THR A N 1
ATOM 2273 C CA . THR A 1 301 ? 17.602 70.751 55.600 1.00 50.37 281 THR A CA 1
ATOM 2274 C C . THR A 1 301 ? 19.096 70.974 55.332 1.00 51.74 281 THR A C 1
ATOM 2275 O O . THR A 1 301 ? 19.797 70.043 54.932 1.00 51.56 281 THR A O 1
ATOM 2279 N N . ALA A 1 302 ? 19.552 72.220 55.518 1.00 53.02 282 ALA A N 1
ATOM 2280 C CA . ALA A 1 302 ? 20.964 72.554 55.502 1.00 44.47 282 ALA A CA 1
ATOM 2281 C C . ALA A 1 302 ? 21.566 72.198 56.858 1.00 44.04 282 ALA A C 1
ATOM 2282 O O . ALA A 1 302 ? 20.907 72.283 57.896 1.00 43.27 282 ALA A O 1
ATOM 2284 N N . VAL A 1 303 ? 22.838 71.815 56.812 1.00 44.22 283 VAL A N 1
ATOM 2285 C CA . VAL A 1 303 ? 23.564 71.330 57.947 1.00 46.69 283 VAL A CA 1
ATOM 2286 C C . VAL A 1 303 ? 24.178 72.526 58.673 1.00 44.62 283 VAL A C 1
ATOM 2287 O O . VAL A 1 303 ? 24.931 73.270 58.062 1.00 44.47 283 VAL A O 1
ATOM 2291 N N . ARG A 1 304 ? 23.841 72.700 59.958 1.00 44.77 284 ARG A N 1
ATOM 2292 C CA . ARG A 1 304 ? 24.343 73.828 60.747 1.00 51.13 284 ARG A CA 1
ATOM 2293 C C . ARG A 1 304 ? 25.811 73.549 61.101 1.00 49.60 284 ARG A C 1
ATOM 2294 O O . ARG A 1 304 ? 26.116 72.535 61.716 1.00 49.98 284 ARG A O 1
ATOM 2302 N N . VAL A 1 305 ? 26.706 74.443 60.665 1.00 48.79 285 VAL A N 1
ATOM 2303 C CA . VAL A 1 305 ? 28.106 74.494 61.110 1.00 49.85 285 VAL A CA 1
ATOM 2304 C C . VAL A 1 305 ? 28.490 75.962 61.280 1.00 51.05 285 VAL A C 1
ATOM 2305 O O . VAL A 1 305 ? 29.021 76.570 60.356 1.00 49.14 285 VAL A O 1
ATOM 2309 N N . PRO A 1 306 ? 28.215 76.593 62.442 1.00 53.19 286 PRO A N 1
ATOM 2310 C CA . PRO A 1 306 ? 28.481 78.024 62.606 1.00 54.90 286 PRO A CA 1
ATOM 2311 C C . PRO A 1 306 ? 29.948 78.403 62.875 1.00 54.93 286 PRO A C 1
ATOM 2312 O O . PRO A 1 306 ? 30.707 77.609 63.434 1.00 49.19 286 PRO A O 1
ATOM 2316 N N . GLN A 1 307 ? 30.314 79.621 62.447 1.00 63.14 287 GLN A N 1
ATOM 2317 C CA . GLN A 1 307 ? 31.551 80.302 62.842 1.00 65.78 287 GLN A CA 1
ATOM 2318 C C . GLN A 1 307 ? 31.588 80.367 64.372 1.00 64.20 287 GLN A C 1
ATOM 2319 O O . GLN A 1 307 ? 30.683 80.935 64.975 1.00 66.19 287 GLN A O 1
ATOM 2325 N N . PHE A 1 308 ? 32.624 79.781 64.987 1.00 64.95 288 PHE A N 1
ATOM 2326 C CA . PHE A 1 308 ? 32.661 79.625 66.447 1.00 67.77 288 PHE A CA 1
ATOM 2327 C C . PHE A 1 308 ? 32.591 81.007 67.122 1.00 66.31 288 PHE A C 1
ATOM 2328 O O . PHE A 1 308 ? 32.006 81.129 68.205 1.00 70.11 288 PHE A O 1
ATOM 2336 N N . ASP A 1 309 ? 33.105 82.048 66.453 1.00 69.04 289 ASP A N 1
ATOM 2337 C CA . ASP A 1 309 ? 33.218 83.392 67.049 1.00 80.26 289 ASP A CA 1
ATOM 2338 C C . ASP A 1 309 ? 32.243 84.386 66.391 1.00 82.78 289 ASP A C 1
ATOM 2339 O O . ASP A 1 309 ? 32.467 85.603 66.440 1.00 78.31 289 ASP A O 1
ATOM 2344 N N . ALA A 1 310 ? 31.171 83.871 65.777 1.00 82.90 290 ALA A N 1
ATOM 2345 C CA . ALA A 1 310 ? 29.988 84.674 65.423 1.00 80.23 290 ALA A CA 1
ATOM 2346 C C . ALA A 1 310 ? 28.739 84.113 66.116 1.00 83.29 290 ALA A C 1
ATOM 2347 O O . ALA A 1 310 ? 27.752 84.833 66.290 1.00 99.57 290 ALA A O 1
ATOM 2349 N N . ASN A 1 311 ? 28.789 82.834 66.508 1.00 68.88 291 ASN A N 1
ATOM 2350 C CA . ASN A 1 311 ? 27.684 82.171 67.177 1.00 65.57 291 ASN A CA 1
ATOM 2351 C C . ASN A 1 311 ? 27.468 82.814 68.546 1.00 70.37 291 ASN A C 1
ATOM 2352 O O . ASN A 1 311 ? 28.401 82.853 69.348 1.00 82.22 291 ASN A O 1
ATOM 2357 N N . PRO A 1 312 ? 26.257 83.346 68.855 1.00 74.10 292 PRO A N 1
ATOM 2358 C CA . PRO A 1 312 ? 25.921 83.751 70.224 1.00 70.29 292 PRO A CA 1
ATOM 2359 C C . PRO A 1 312 ? 26.090 82.601 71.228 1.00 65.44 292 PRO A C 1
ATOM 2360 O O . PRO A 1 312 ? 26.727 82.771 72.266 1.00 64.11 292 PRO A O 1
ATOM 2364 N N . SER A 1 313 ? 25.530 81.439 70.878 1.00 60.35 293 SER A N 1
ATOM 2365 C CA . SER A 1 313 ? 25.481 80.273 71.746 1.00 61.71 293 SER A CA 1
ATOM 2366 C C . SER A 1 313 ? 26.890 79.874 72.218 1.00 61.15 293 SER A C 1
ATOM 2367 O O . SER A 1 313 ? 27.068 79.506 73.384 1.00 60.43 293 SER A O 1
ATOM 2370 N N . LEU A 1 314 ? 27.888 79.987 71.330 1.00 60.12 294 LEU A N 1
ATOM 2371 C CA . LEU A 1 314 ? 29.258 79.554 71.625 1.00 57.14 294 LEU A CA 1
ATOM 2372 C C . LEU A 1 314 ? 30.039 80.687 72.296 1.00 52.86 294 LEU A C 1
ATOM 2373 O O . LEU A 1 314 ? 30.857 80.407 73.157 1.00 58.16 294 LEU A O 1
ATOM 2378 N N . SER A 1 315 ? 29.795 81.947 71.903 1.00 53.97 295 SER A N 1
ATOM 2379 C CA . SER A 1 315 ? 30.360 83.105 72.637 1.00 57.58 295 SER A CA 1
ATOM 2380 C C . SER A 1 315 ? 30.178 82.877 74.142 1.00 55.30 295 SER A C 1
ATOM 2381 O O . SER A 1 315 ? 31.143 82.969 74.912 1.00 54.70 295 SER A O 1
ATOM 2384 N N . ARG A 1 316 ? 28.932 82.555 74.525 1.00 53.77 296 ARG A N 1
ATOM 2385 C CA . ARG A 1 316 ? 28.509 82.415 75.922 1.00 55.46 296 ARG A CA 1
ATOM 2386 C C . ARG A 1 316 ? 29.202 81.211 76.581 1.00 53.32 296 ARG A C 1
ATOM 2387 O O . ARG A 1 316 ? 29.673 81.325 77.715 1.00 58.89 296 ARG A O 1
ATOM 2395 N N . LYS A 1 317 ? 29.243 80.064 75.885 1.00 50.82 297 LYS A N 1
ATOM 2396 C CA . LYS A 1 317 ? 29.886 78.828 76.401 1.00 51.04 297 LYS A CA 1
ATOM 2397 C C . LYS A 1 317 ? 31.370 79.065 76.718 1.00 51.05 297 LYS A C 1
ATOM 2398 O O . LYS A 1 317 ? 31.890 78.554 77.719 1.00 51.52 297 LYS A O 1
ATOM 2404 N N . ILE A 1 318 ? 32.036 79.839 75.856 1.00 54.11 298 ILE A N 1
ATOM 2405 C CA . ILE A 1 318 ? 33.423 80.239 76.050 1.00 60.75 298 ILE A CA 1
ATOM 2406 C C . ILE A 1 318 ? 33.503 81.113 77.307 1.00 59.08 298 ILE A C 1
ATOM 2407 O O . ILE A 1 318 ? 34.284 80.824 78.228 1.00 70.00 298 ILE A O 1
ATOM 2412 N N . LYS A 1 319 ? 32.671 82.167 77.318 1.00 54.02 299 LYS A N 1
ATOM 2413 C CA . LYS A 1 319 ? 32.660 83.224 78.342 1.00 53.10 299 LYS A CA 1
ATOM 2414 C C . LYS A 1 319 ? 32.392 82.619 79.730 1.00 51.63 299 LYS A C 1
ATOM 2415 O O . LYS A 1 319 ? 32.912 83.104 80.739 1.00 50.42 299 LYS A O 1
ATOM 2421 N N . SER A 1 320 ? 31.582 81.550 79.751 1.00 53.37 300 SER A N 1
ATOM 2422 C CA . SER A 1 320 ? 31.082 80.901 80.960 1.00 48.51 300 SER A CA 1
ATOM 2423 C C . SER A 1 320 ? 32.058 79.860 81.504 1.00 50.06 300 SER A C 1
ATOM 2424 O O . SER A 1 320 ? 31.833 79.364 82.600 1.00 52.00 300 SER A O 1
ATOM 2427 N N . GLY A 1 321 ? 33.077 79.496 80.715 1.00 49.83 301 GLY A N 1
ATOM 2428 C CA . GLY A 1 321 ? 34.079 78.493 81.099 1.00 47.75 301 GLY A CA 1
ATOM 2429 C C . GLY A 1 321 ? 33.683 77.060 80.753 1.00 50.95 301 GLY A C 1
ATOM 2430 O O . GLY A 1 321 ? 34.331 76.110 81.229 1.00 50.37 301 GLY A O 1
ATOM 2431 N N . VAL A 1 322 ? 32.650 76.876 79.916 1.00 48.90 302 VAL A N 1
ATOM 2432 C CA . VAL A 1 322 ? 32.121 75.523 79.647 1.00 47.75 302 VAL A CA 1
ATOM 2433 C C . VAL A 1 322 ? 33.090 74.751 78.747 1.00 50.38 302 VAL A C 1
ATOM 2434 O O . VAL A 1 322 ? 33.288 73.559 78.978 1.00 51.12 302 VAL A O 1
ATOM 2438 N N . ILE A 1 323 ? 33.629 75.409 77.709 1.00 56.86 303 ILE A N 1
ATOM 2439 C CA . ILE A 1 323 ? 34.717 74.828 76.892 1.00 59.10 303 ILE A CA 1
ATOM 2440 C C . ILE A 1 323 ? 35.874 75.821 76.807 1.00 64.72 303 ILE A C 1
ATOM 2441 O O . ILE A 1 323 ? 35.687 77.046 76.876 1.00 63.68 303 ILE A O 1
ATOM 2446 N N . ASP A 1 324 ? 37.069 75.249 76.640 1.00 67.43 304 ASP A N 1
ATOM 2447 C CA . ASP A 1 324 ? 38.221 75.978 76.181 1.00 74.06 304 ASP A CA 1
ATOM 2448 C C . ASP A 1 324 ? 37.954 76.398 74.731 1.00 74.49 304 ASP A C 1
ATOM 2449 O O . ASP A 1 324 ? 37.330 75.642 73.965 1.00 75.24 304 ASP A O 1
ATOM 2454 N N . GLN A 1 325 ? 38.418 77.602 74.373 1.00 65.85 305 GLN A N 1
ATOM 2455 C CA . GLN A 1 325 ? 38.194 78.171 73.048 1.00 59.23 305 GLN A CA 1
ATOM 2456 C C . GLN A 1 325 ? 38.809 77.272 71.972 1.00 58.43 305 GLN A C 1
ATOM 2457 O O . GLN A 1 325 ? 38.196 77.069 70.931 1.00 57.83 305 GLN A O 1
ATOM 2463 N N . ASP A 1 326 ? 40.020 76.764 72.231 1.00 61.31 306 ASP A N 1
ATOM 2464 C CA . ASP A 1 326 ? 40.721 75.856 71.322 1.00 66.83 306 ASP A CA 1
ATOM 2465 C C . ASP A 1 326 ? 39.770 74.760 70.818 1.00 62.84 306 ASP A C 1
ATOM 2466 O O . ASP A 1 326 ? 39.543 74.633 69.614 1.00 62.29 306 ASP A O 1
ATOM 2471 N N . VAL A 1 327 ? 39.231 73.974 71.757 1.00 68.70 307 VAL A N 1
ATOM 2472 C CA . VAL A 1 327 ? 38.490 72.730 71.469 1.00 72.90 307 VAL A CA 1
ATOM 2473 C C . VAL A 1 327 ? 37.244 73.039 70.635 1.00 62.51 307 VAL A C 1
ATOM 2474 O O . VAL A 1 327 ? 36.838 72.233 69.805 1.00 67.36 307 VAL A O 1
ATOM 2478 N N . ALA A 1 328 ? 36.631 74.195 70.895 1.00 62.07 308 ALA A N 1
ATOM 2479 C CA . ALA A 1 328 ? 35.570 74.722 70.050 1.00 59.95 308 ALA A CA 1
ATOM 2480 C C . ALA A 1 328 ? 36.066 74.821 68.602 1.00 56.60 308 ALA A C 1
ATOM 2481 O O . ALA A 1 328 ? 35.478 74.236 67.695 1.00 52.60 308 ALA A O 1
ATOM 2483 N N . ARG A 1 329 ? 37.173 75.549 68.420 1.00 58.00 309 ARG A N 1
ATOM 2484 C CA . ARG A 1 329 ? 37.756 75.850 67.107 1.00 61.27 309 ARG A CA 1
ATOM 2485 C C . ARG A 1 329 ? 38.065 74.542 66.362 1.00 54.55 309 ARG A C 1
ATOM 2486 O O . ARG A 1 329 ? 37.885 74.475 65.143 1.00 51.90 309 ARG A O 1
ATOM 2494 N N . HIS A 1 330 ? 38.509 73.514 67.099 1.00 54.01 310 HIS A N 1
ATOM 2495 C CA . HIS A 1 330 ? 38.917 72.228 66.510 1.00 57.47 310 HIS A CA 1
ATOM 2496 C C . HIS A 1 330 ? 37.685 71.422 66.080 1.00 56.23 310 HIS A C 1
ATOM 2497 O O . HIS A 1 330 ? 37.686 70.827 65.003 1.00 57.06 310 HIS A O 1
ATOM 2504 N N . LEU A 1 331 ? 36.642 71.409 66.917 1.00 52.62 311 LEU A N 1
ATOM 2505 C CA . LEU A 1 331 ? 35.401 70.700 66.596 1.00 53.28 311 LEU A CA 1
ATOM 2506 C C . LEU A 1 331 ? 34.747 71.326 65.351 1.00 51.31 311 LEU A C 1
ATOM 2507 O O . LEU A 1 331 ? 34.213 70.599 64.496 1.00 49.74 311 LEU A O 1
ATOM 2512 N N . GLU A 1 332 ? 34.809 72.664 65.251 1.00 49.95 312 GLU A N 1
ATOM 2513 C CA . GLU A 1 332 ? 34.354 73.411 64.072 1.00 50.51 312 GLU A CA 1
ATOM 2514 C C . GLU A 1 332 ? 35.145 72.944 62.845 1.00 48.89 312 GLU A C 1
ATOM 2515 O O . GLU A 1 332 ? 34.560 72.606 61.821 1.00 50.02 312 GLU A O 1
ATOM 2521 N N . LYS A 1 333 ? 36.476 72.939 62.968 1.00 49.74 313 LYS A N 1
ATOM 2522 C CA . LYS A 1 333 ? 37.381 72.542 61.880 1.00 53.49 313 LYS A CA 1
ATOM 2523 C C . LYS A 1 333 ? 37.063 71.116 61.411 1.00 53.68 313 LYS A C 1
ATOM 2524 O O . LYS A 1 333 ? 36.973 70.864 60.204 1.00 50.53 313 LYS A O 1
ATOM 2530 N N . ASP A 1 334 ? 36.908 70.198 62.375 1.00 49.49 314 ASP A N 1
ATOM 2531 C CA . ASP A 1 334 ? 36.763 68.771 62.110 1.00 51.07 314 ASP A CA 1
ATOM 2532 C C . ASP A 1 334 ? 35.476 68.497 61.331 1.00 48.23 314 ASP A C 1
ATOM 2533 O O . ASP A 1 334 ? 35.431 67.575 60.510 1.00 48.45 314 ASP A O 1
ATOM 2538 N N . ALA A 1 335 ? 34.437 69.285 61.630 1.00 49.59 315 ALA A N 1
ATOM 2539 C CA . ALA A 1 335 ? 33.145 69.182 60.978 1.00 48.64 315 ALA A CA 1
ATOM 2540 C C . ALA A 1 335 ? 33.245 69.706 59.540 1.00 50.11 315 ALA A C 1
ATOM 2541 O O . ALA A 1 335 ? 32.731 69.093 58.606 1.00 48.34 315 ALA A O 1
ATOM 2543 N N . MET A 1 336 ? 33.923 70.841 59.367 1.00 45.84 316 MET A N 1
ATOM 2544 C CA . MET A 1 336 ? 34.126 71.407 58.051 1.00 49.93 316 MET A CA 1
ATOM 2545 C C . MET A 1 336 ? 35.006 70.469 57.218 1.00 48.34 316 MET A C 1
ATOM 2546 O O . MET A 1 336 ? 34.742 70.250 56.051 1.00 52.72 316 MET A O 1
ATOM 2551 N N . HIS A 1 337 ? 36.044 69.916 57.847 1.00 50.78 317 HIS A N 1
ATOM 2552 C CA . HIS A 1 337 ? 36.976 69.018 57.192 1.00 53.91 317 HIS A CA 1
ATOM 2553 C C . HIS A 1 337 ? 36.235 67.754 56.732 1.00 49.39 317 HIS A C 1
ATOM 2554 O O . HIS A 1 337 ? 36.368 67.349 55.583 1.00 50.40 317 HIS A O 1
ATOM 2561 N N . ALA A 1 338 ? 35.434 67.161 57.625 1.00 45.20 318 ALA A N 1
ATOM 2562 C CA . ALA A 1 338 ? 34.696 65.914 57.352 1.00 47.26 318 ALA A CA 1
ATOM 2563 C C . ALA A 1 338 ? 33.770 66.085 56.141 1.00 45.68 318 ALA A C 1
ATOM 2564 O O . ALA A 1 338 ? 33.779 65.269 55.221 1.00 44.89 318 ALA A O 1
ATOM 2566 N N . LEU A 1 339 ? 32.954 67.143 56.182 1.00 46.64 319 LEU A N 1
ATOM 2567 C CA . LEU A 1 339 ? 32.088 67.552 55.084 1.00 45.69 319 LEU A CA 1
ATOM 2568 C C . LEU A 1 339 ? 32.873 67.582 53.764 1.00 46.28 319 LEU A C 1
ATOM 2569 O O . LEU A 1 339 ? 32.417 67.044 52.760 1.00 46.37 319 LEU A O 1
ATOM 2574 N N . PHE A 1 340 ? 34.047 68.220 53.758 1.00 44.94 320 PHE A N 1
ATOM 2575 C CA . PHE A 1 340 ? 34.840 68.328 52.531 1.00 51.99 320 PHE A CA 1
ATOM 2576 C C . PHE A 1 340 ? 35.351 66.948 52.109 1.00 48.41 320 PHE A C 1
ATOM 2577 O O . PHE A 1 340 ? 35.344 66.628 50.925 1.00 46.67 320 PHE A O 1
ATOM 2585 N N . GLU A 1 341 ? 35.789 66.144 53.081 1.00 47.73 321 GLU A N 1
ATOM 2586 C CA . GLU A 1 341 ? 36.273 64.795 52.799 1.00 51.08 321 GLU A CA 1
ATOM 2587 C C . GLU A 1 341 ? 35.130 63.977 52.193 1.00 49.55 321 GLU A C 1
ATOM 2588 O O . GLU A 1 341 ? 35.310 63.331 51.167 1.00 51.32 321 GLU A O 1
ATOM 2594 N N . TYR A 1 342 ? 33.953 64.048 52.817 1.00 44.35 322 TYR A N 1
ATOM 2595 C CA . TYR A 1 342 ? 32.794 63.290 52.376 1.00 46.91 322 TYR A CA 1
ATOM 2596 C C . TYR A 1 342 ? 32.474 63.613 50.913 1.00 45.62 322 TYR A C 1
ATOM 2597 O O . TYR A 1 342 ? 32.084 62.728 50.170 1.00 54.90 322 TYR A O 1
ATOM 2606 N N . ASP A 1 343 ? 32.637 64.876 50.507 1.00 44.03 323 ASP A N 1
ATOM 2607 C CA . ASP A 1 343 ? 32.265 65.298 49.160 1.00 50.53 323 ASP A CA 1
ATOM 2608 C C . ASP A 1 343 ? 33.355 64.924 48.140 1.00 53.56 323 ASP A C 1
ATOM 2609 O O . ASP A 1 343 ? 33.090 64.963 46.941 1.00 55.90 323 ASP A O 1
ATOM 2614 N N . ASN A 1 344 ? 34.566 64.565 48.596 1.00 56.50 324 ASN A N 1
ATOM 2615 C CA . ASN A 1 344 ? 35.593 63.980 47.710 1.00 58.12 324 ASN A CA 1
ATOM 2616 C C . ASN A 1 344 ? 35.544 62.446 47.789 1.00 56.53 324 ASN A C 1
ATOM 2617 O O . ASN A 1 344 ? 36.495 61.773 47.392 1.00 64.87 324 ASN A O 1
ATOM 2622 N N . ASN A 1 345 ? 34.431 61.899 48.291 1.00 61.90 325 ASN A N 1
ATOM 2623 C CA . ASN A 1 345 ? 34.231 60.459 48.425 1.00 60.44 325 ASN A CA 1
ATOM 2624 C C . ASN A 1 345 ? 35.446 59.832 49.121 1.00 54.64 325 ASN A C 1
ATOM 2625 O O . ASN A 1 345 ? 35.956 58.824 48.671 1.00 63.07 325 ASN A O 1
ATOM 2630 N N . ALA A 1 346 ? 35.900 60.447 50.217 1.00 53.42 326 ALA A N 1
ATOM 2631 C CA . ALA A 1 346 ? 37.071 59.970 50.956 1.00 55.83 326 ALA A CA 1
ATOM 2632 C C . ALA A 1 346 ? 36.758 59.814 52.450 1.00 53.42 326 ALA A C 1
ATOM 2633 O O . ALA A 1 346 ? 37.666 59.766 53.269 1.00 57.28 326 ALA A O 1
ATOM 2635 N N . LEU A 1 347 ? 35.472 59.720 52.796 1.00 60.66 327 LEU A N 1
ATOM 2636 C CA . LEU A 1 347 ? 35.049 59.496 54.177 1.00 57.07 327 LEU A CA 1
ATOM 2637 C C . LEU A 1 347 ? 33.624 58.941 54.173 1.00 53.52 327 LEU A C 1
ATOM 2638 O O . LEU A 1 347 ? 32.783 59.386 53.413 1.00 51.34 327 LEU A O 1
ATOM 2643 N N . SER A 1 348 ? 33.379 57.952 55.028 1.00 53.36 328 SER A N 1
ATOM 2644 C CA . SER A 1 348 ? 32.068 57.363 55.154 1.00 54.77 328 SER A CA 1
ATOM 2645 C C . SER A 1 348 ? 31.063 58.428 55.604 1.00 54.69 328 SER A C 1
ATOM 2646 O O . SER A 1 348 ? 31.423 59.397 56.287 1.00 54.83 328 SER A O 1
ATOM 2649 N N . LEU A 1 349 ? 29.805 58.226 55.200 1.00 52.90 329 LEU A N 1
ATOM 2650 C CA . LEU A 1 349 ? 28.663 58.977 55.692 1.00 52.27 329 LEU A CA 1
ATOM 2651 C C . LEU A 1 349 ? 28.596 58.853 57.219 1.00 54.88 329 LEU A C 1
ATOM 2652 O O . LEU A 1 349 ? 28.323 59.823 57.929 1.00 56.05 329 LEU A O 1
ATOM 2657 N N . GLU A 1 350 ? 28.848 57.630 57.693 1.00 57.53 330 GLU A N 1
ATOM 2658 C CA . GLU A 1 350 ? 28.852 57.272 59.104 1.00 58.88 330 GLU A CA 1
ATOM 2659 C C . GLU A 1 350 ? 29.738 58.258 59.883 1.00 56.85 330 GLU A C 1
ATOM 2660 O O . GLU A 1 350 ? 29.265 58.920 60.803 1.00 57.66 330 GLU A O 1
ATOM 2666 N N . LYS A 1 351 ? 31.009 58.373 59.484 1.00 60.33 331 LYS A N 1
ATOM 2667 C CA . LYS A 1 351 ? 32.023 59.142 60.235 1.00 61.58 331 LYS A CA 1
ATOM 2668 C C . LYS A 1 351 ? 31.852 60.652 60.020 1.00 61.66 331 LYS A C 1
ATOM 2669 O O . LYS A 1 351 ? 32.203 61.439 60.911 1.00 55.11 331 LYS A O 1
ATOM 2675 N N . THR A 1 352 ? 31.361 61.040 58.832 1.00 55.89 332 THR A N 1
ATOM 2676 C CA . THR A 1 352 ? 31.025 62.438 58.507 1.00 54.00 332 THR A CA 1
ATOM 2677 C C . THR A 1 352 ? 29.985 62.956 59.510 1.00 53.75 332 THR A C 1
ATOM 2678 O O . THR A 1 352 ? 30.152 64.030 60.087 1.00 56.25 332 THR A O 1
ATOM 2682 N N . LEU A 1 353 ? 28.913 62.178 59.703 1.00 56.66 333 LEU A N 1
ATOM 2683 C CA . LEU A 1 353 ? 27.838 62.511 60.650 1.00 56.65 333 LEU A CA 1
ATOM 2684 C C . LEU A 1 353 ? 28.405 62.738 62.053 1.00 56.99 333 LEU A C 1
ATOM 2685 O O . LEU A 1 353 ? 27.967 63.641 62.771 1.00 56.08 333 LEU A O 1
ATOM 2690 N N . GLU A 1 354 ? 29.346 61.878 62.446 1.00 52.86 334 GLU A N 1
ATOM 2691 C CA . GLU A 1 354 ? 29.865 61.899 63.785 1.00 56.70 334 GLU A CA 1
ATOM 2692 C C . GLU A 1 354 ? 30.593 63.231 64.028 1.00 54.29 334 GLU A C 1
ATOM 2693 O O . GLU A 1 354 ? 30.448 63.829 65.098 1.00 50.37 334 GLU A O 1
ATOM 2699 N N . ALA A 1 355 ? 31.349 63.703 63.029 1.00 52.36 335 ALA A N 1
ATOM 2700 C CA . ALA A 1 355 ? 32.098 64.958 63.148 1.00 48.32 335 ALA A CA 1
ATOM 2701 C C . ALA A 1 355 ? 31.117 66.127 63.294 1.00 44.96 335 ALA A C 1
ATOM 2702 O O . ALA A 1 355 ? 31.244 66.959 64.191 1.00 49.74 335 ALA A O 1
ATOM 2704 N N . VAL A 1 356 ? 30.127 66.157 62.402 1.00 45.97 336 VAL A N 1
ATOM 2705 C CA . VAL A 1 356 ? 29.150 67.231 62.324 1.00 50.34 336 VAL A CA 1
ATOM 2706 C C . VAL A 1 356 ? 28.330 67.271 63.619 1.00 50.09 336 VAL A C 1
ATOM 2707 O O . VAL A 1 356 ? 28.043 68.351 64.138 1.00 45.73 336 VAL A O 1
ATOM 2711 N N . LEU A 1 357 ? 27.944 66.093 64.122 1.00 52.26 337 LEU A N 1
ATOM 2712 C CA . LEU A 1 357 ? 27.076 66.007 65.298 1.00 52.97 337 LEU A CA 1
ATOM 2713 C C . LEU A 1 357 ? 27.874 66.316 66.568 1.00 49.99 337 LEU A C 1
ATOM 2714 O O . LEU A 1 357 ? 27.323 66.872 67.510 1.00 55.30 337 LEU A O 1
ATOM 2719 N N . ALA A 1 358 ? 29.163 65.962 66.584 1.00 53.11 338 ALA A N 1
ATOM 2720 C CA . ALA A 1 358 ? 30.064 66.358 67.672 1.00 53.42 338 ALA A CA 1
ATOM 2721 C C . ALA A 1 358 ? 29.974 67.874 67.903 1.00 53.90 338 ALA A C 1
ATOM 2722 O O . ALA A 1 358 ? 29.978 68.348 69.047 1.00 58.57 338 ALA A O 1
ATOM 2724 N N . TYR A 1 359 ? 29.895 68.630 66.804 1.00 50.09 339 TYR A N 1
ATOM 2725 C CA . TYR A 1 359 ? 29.867 70.082 66.856 1.00 49.49 339 TYR A CA 1
ATOM 2726 C C . TYR A 1 359 ? 28.451 70.567 67.202 1.00 48.50 339 TYR A C 1
ATOM 2727 O O . TYR A 1 359 ? 28.305 71.489 68.000 1.00 42.80 339 TYR A O 1
ATOM 2736 N N . GLU A 1 360 ? 27.424 69.925 66.626 1.00 52.07 340 GLU A N 1
ATOM 2737 C CA . GLU A 1 360 ? 26.013 70.224 66.947 1.00 56.00 340 GLU A CA 1
ATOM 2738 C C . GLU A 1 360 ? 25.763 70.007 68.447 1.00 55.61 340 GLU A C 1
ATOM 2739 O O . GLU A 1 360 ? 25.140 70.855 69.090 1.00 52.25 340 GLU A O 1
ATOM 2745 N N . ARG A 1 361 ? 26.255 68.884 68.993 1.00 54.31 341 ARG A N 1
ATOM 2746 C CA . ARG A 1 361 ? 26.176 68.591 70.437 1.00 55.96 341 ARG A CA 1
ATOM 2747 C C . ARG A 1 361 ? 26.517 69.848 71.241 1.00 55.80 341 ARG A C 1
ATOM 2748 O O . ARG A 1 361 ? 25.972 70.057 72.322 1.00 63.27 341 ARG A O 1
ATOM 2756 N N . LEU A 1 362 ? 27.412 70.675 70.690 1.00 54.49 342 LEU A N 1
ATOM 2757 C CA . LEU A 1 362 ? 28.032 71.757 71.412 1.00 54.59 342 LEU A CA 1
ATOM 2758 C C . LEU A 1 362 ? 27.308 73.097 71.203 1.00 59.51 342 LEU A C 1
ATOM 2759 O O . LEU A 1 362 ? 27.108 73.826 72.166 1.00 63.34 342 LEU A O 1
ATOM 2764 N N . HIS A 1 363 ? 26.938 73.445 69.965 1.00 59.56 343 HIS A N 1
ATOM 2765 C CA . HIS A 1 363 ? 26.304 74.757 69.719 1.00 61.72 343 HIS A CA 1
ATOM 2766 C C . HIS A 1 363 ? 24.777 74.677 69.872 1.00 68.61 343 HIS A C 1
ATOM 2767 O O . HIS A 1 363 ? 24.092 75.685 69.669 1.00 82.30 343 HIS A O 1
ATOM 2774 N N . SER A 1 364 ? 24.245 73.503 70.244 1.00 69.58 344 SER A N 1
ATOM 2775 C CA . SER A 1 364 ? 22.793 73.327 70.404 1.00 68.02 344 SER A CA 1
ATOM 2776 C C . SER A 1 364 ? 22.417 72.374 71.552 1.00 65.31 344 SER A C 1
ATOM 2777 O O . SER A 1 364 ? 21.239 72.232 71.837 1.00 74.36 344 SER A O 1
ATOM 2780 N N . GLY A 1 365 ? 23.390 71.727 72.206 1.00 62.16 345 GLY A N 1
ATOM 2781 C CA . GLY A 1 365 ? 23.105 70.731 73.256 1.00 64.93 345 GLY A CA 1
ATOM 2782 C C . GLY A 1 365 ? 22.885 69.333 72.689 1.00 66.63 345 GLY A C 1
ATOM 2783 O O . GLY A 1 365 ? 22.642 69.174 71.485 1.00 65.78 345 GLY A O 1
ATOM 2784 N N . GLU A 1 366 ? 22.932 68.323 73.573 1.00 68.89 346 GLU A N 1
ATOM 2785 C CA . GLU A 1 366 ? 23.030 66.901 73.186 1.00 69.77 346 GLU A CA 1
ATOM 2786 C C . GLU A 1 366 ? 21.690 66.364 72.652 1.00 71.56 346 GLU A C 1
ATOM 2787 O O . GLU A 1 366 ? 21.682 65.646 71.645 1.00 80.51 346 GLU A O 1
ATOM 2793 N N . LYS A 1 367 ? 20.566 66.676 73.309 1.00 64.19 347 LYS A N 1
ATOM 2794 C CA . LYS A 1 367 ? 19.283 66.060 72.911 1.00 67.13 347 LYS A CA 1
ATOM 2795 C C . LYS A 1 367 ? 18.866 66.603 71.536 1.00 62.48 347 LYS A C 1
ATOM 2796 O O . LYS A 1 367 ? 18.342 65.855 70.693 1.00 60.88 347 LYS A O 1
ATOM 2802 N N . GLU A 1 368 ? 19.133 67.898 71.321 1.00 60.86 348 GLU A N 1
ATOM 2803 C CA . GLU A 1 368 ? 18.870 68.586 70.054 1.00 63.87 348 GLU A CA 1
ATOM 2804 C C . GLU A 1 368 ? 19.670 67.940 68.910 1.00 60.85 348 GLU A C 1
ATOM 2805 O O . GLU A 1 368 ? 19.208 67.924 67.770 1.00 65.70 348 GLU A O 1
ATOM 2811 N N . ALA A 1 369 ? 20.863 67.414 69.215 1.00 57.29 349 ALA A N 1
ATOM 2812 C CA . ALA A 1 369 ? 21.691 66.727 68.220 1.00 60.86 349 ALA A CA 1
ATOM 2813 C C . ALA A 1 369 ? 20.976 65.472 67.708 1.00 65.77 349 ALA A C 1
ATOM 2814 O O . ALA A 1 369 ? 20.990 65.202 66.508 1.00 73.73 349 ALA A O 1
ATOM 2816 N N . GLU A 1 370 ? 20.358 64.713 68.621 1.00 67.55 350 GLU A N 1
ATOM 2817 C CA . GLU A 1 370 ? 19.705 63.447 68.265 1.00 67.18 350 GLU A CA 1
ATOM 2818 C C . GLU A 1 370 ? 18.408 63.720 67.489 1.00 63.63 350 GLU A C 1
ATOM 2819 O O . GLU A 1 370 ? 18.021 62.930 66.617 1.00 58.89 350 GLU A O 1
ATOM 2825 N N . LYS A 1 371 ? 17.741 64.832 67.811 1.00 63.17 351 LYS A N 1
ATOM 2826 C CA . LYS A 1 371 ? 16.562 65.284 67.065 1.00 64.75 351 LYS A CA 1
ATOM 2827 C C . LYS A 1 371 ? 16.914 65.410 65.574 1.00 60.20 351 LYS A C 1
ATOM 2828 O O . LYS A 1 371 ? 16.242 64.826 64.737 1.00 60.21 351 LYS A O 1
ATOM 2834 N N . ILE A 1 372 ? 18.001 66.128 65.262 1.00 58.29 352 ILE A N 1
ATOM 2835 C CA . ILE A 1 372 ? 18.300 66.571 63.889 1.00 56.95 352 ILE A CA 1
ATOM 2836 C C . ILE A 1 372 ? 19.124 65.520 63.125 1.00 60.03 352 ILE A C 1
ATOM 2837 O O . ILE A 1 372 ? 19.421 65.730 61.946 1.00 62.38 352 ILE A O 1
ATOM 2842 N N . ARG A 1 373 ? 19.490 64.413 63.788 1.00 61.01 353 ARG A N 1
ATOM 2843 C CA . ARG A 1 373 ? 20.305 63.329 63.193 1.00 57.61 353 ARG A CA 1
ATOM 2844 C C . ARG A 1 373 ? 19.670 62.820 61.890 1.00 57.17 353 ARG A C 1
ATOM 2845 O O . ARG A 1 373 ? 20.360 62.677 60.882 1.00 59.37 353 ARG A O 1
ATOM 2853 N N . ALA A 1 374 ? 18.368 62.523 61.934 1.00 57.54 354 ALA A N 1
ATOM 2854 C CA . ALA A 1 374 ? 17.638 61.920 60.808 1.00 61.10 354 ALA A CA 1
ATOM 2855 C C . ALA A 1 374 ? 17.676 62.842 59.581 1.00 53.16 354 ALA A C 1
ATOM 2856 O O . ALA A 1 374 ? 17.950 62.386 58.465 1.00 46.13 354 ALA A O 1
ATOM 2858 N N . ASP A 1 375 ? 17.376 64.129 59.814 1.00 58.67 355 ASP A N 1
ATOM 2859 C CA . ASP A 1 375 ? 17.347 65.196 58.793 1.00 60.01 355 ASP A CA 1
ATOM 2860 C C . ASP A 1 375 ? 18.710 65.324 58.102 1.00 56.84 355 ASP A C 1
ATOM 2861 O O . ASP A 1 375 ? 18.782 65.585 56.897 1.00 50.04 355 ASP A O 1
ATOM 2866 N N . TYR A 1 376 ? 19.778 65.171 58.892 1.00 58.60 356 TYR A N 1
ATOM 2867 C CA . TYR A 1 376 ? 21.162 65.248 58.411 1.00 58.58 356 TYR A CA 1
ATOM 2868 C C . TYR A 1 376 ? 21.511 63.993 57.597 1.00 56.44 356 TYR A C 1
ATOM 2869 O O . TYR A 1 376 ? 22.095 64.121 56.518 1.00 54.99 356 TYR A O 1
ATOM 2878 N N . GLU A 1 377 ? 21.156 62.802 58.110 1.00 57.72 357 GLU A N 1
ATOM 2879 C CA . GLU A 1 377 ? 21.350 61.520 57.386 1.00 58.35 357 GLU A CA 1
ATOM 2880 C C . GLU A 1 377 ? 20.768 61.644 55.973 1.00 54.13 357 GLU A C 1
ATOM 2881 O O . GLU A 1 377 ? 21.399 61.206 55.004 1.00 56.23 357 GLU A O 1
ATOM 2887 N N . ARG A 1 378 ? 19.570 62.241 55.881 1.00 53.78 358 ARG A N 1
ATOM 2888 C CA . ARG A 1 378 ? 18.854 62.424 54.616 1.00 52.36 358 ARG A CA 1
ATOM 2889 C C . ARG A 1 378 ? 19.652 63.352 53.691 1.00 49.32 358 ARG A C 1
ATOM 2890 O O . ARG A 1 378 ? 19.915 62.987 52.547 1.00 57.43 358 ARG A O 1
ATOM 2898 N N . THR A 1 379 ? 20.018 64.542 54.185 1.00 44.03 359 THR A N 1
ATOM 2899 C CA . THR A 1 379 ? 20.694 65.556 53.363 1.00 48.84 359 THR A CA 1
ATOM 2900 C C . THR A 1 379 ? 22.025 65.004 52.831 1.00 47.78 359 THR A C 1
ATOM 2901 O O . THR A 1 379 ? 22.294 65.065 51.633 1.00 47.74 359 THR A O 1
ATOM 2905 N N . LEU A 1 380 ? 22.852 64.464 53.730 1.00 47.02 360 LEU A N 1
ATOM 2906 C CA . LEU A 1 380 ? 24.196 64.010 53.376 1.00 48.08 360 LEU A CA 1
ATOM 2907 C C . LEU A 1 380 ? 24.124 62.731 52.528 1.00 55.60 360 LEU A C 1
ATOM 2908 O O . LEU A 1 380 ? 24.869 62.606 51.552 1.00 59.05 360 LEU A O 1
ATOM 2913 N N . GLY A 1 381 ? 23.224 61.803 52.891 1.00 54.40 361 GLY A N 1
ATOM 2914 C CA . GLY A 1 381 ? 23.068 60.518 52.195 1.00 51.71 361 GLY A CA 1
ATOM 2915 C C . GLY A 1 381 ? 22.585 60.688 50.761 1.00 50.60 361 GLY A C 1
ATOM 2916 O O . GLY A 1 381 ? 23.069 60.036 49.830 1.00 51.28 361 GLY A O 1
ATOM 2917 N N . ASP A 1 382 ? 21.626 61.589 50.567 1.00 46.89 362 ASP A N 1
ATOM 2918 C CA . ASP A 1 382 ? 20.973 61.712 49.279 1.00 53.94 362 ASP A CA 1
ATOM 2919 C C . ASP A 1 382 ? 21.882 62.464 48.299 1.00 55.06 362 ASP A C 1
ATOM 2920 O O . ASP A 1 382 ? 21.653 62.393 47.091 1.00 58.59 362 ASP A O 1
ATOM 2925 N N . ARG A 1 383 ? 22.902 63.163 48.818 1.00 57.58 363 ARG A N 1
ATOM 2926 C CA . ARG A 1 383 ? 23.844 63.952 48.007 1.00 57.70 363 ARG A CA 1
ATOM 2927 C C . ARG A 1 383 ? 23.072 64.753 46.957 1.00 54.98 363 ARG A C 1
ATOM 2928 O O . ARG A 1 383 ? 23.397 64.698 45.772 1.00 63.05 363 ARG A O 1
ATOM 2936 N N . PRO A 1 384 ? 22.040 65.536 47.350 1.00 51.62 364 PRO A N 1
ATOM 2937 C CA . PRO A 1 384 ? 21.170 66.204 46.381 1.00 52.99 364 PRO A CA 1
ATOM 2938 C C . PRO A 1 384 ? 21.849 67.337 45.595 1.00 50.94 364 PRO A C 1
ATOM 2939 O O . PRO A 1 384 ? 21.344 67.735 44.538 1.00 55.74 364 PRO A O 1
ATOM 2943 N N . TRP A 1 385 ? 22.964 67.855 46.123 1.00 44.33 365 TRP A N 1
ATOM 2944 C CA . TRP A 1 385 ? 23.729 68.896 45.450 1.00 45.23 365 TRP A CA 1
ATOM 2945 C C . TRP A 1 385 ? 24.421 68.326 44.203 1.00 45.02 365 TRP A C 1
ATOM 2946 O O . TRP A 1 385 ? 24.732 69.078 43.292 1.00 50.94 365 TRP A O 1
ATOM 2957 N N . ARG A 1 386 ? 24.651 67.005 44.169 1.00 46.16 366 ARG A N 1
ATOM 2958 C CA . ARG A 1 386 ? 25.238 66.337 43.000 1.00 51.77 366 ARG A CA 1
ATOM 2959 C C . ARG A 1 386 ? 24.205 66.257 41.868 1.00 52.82 366 ARG A C 1
ATOM 2960 O O . ARG A 1 386 ? 24.573 66.341 40.695 1.00 50.20 366 ARG A O 1
ATOM 2968 N N . LYS A 1 387 ? 22.927 66.081 42.240 1.00 54.00 367 LYS A N 1
ATOM 2969 C CA . LYS A 1 387 ? 21.790 66.023 41.308 1.00 53.98 367 LYS A CA 1
ATOM 2970 C C . LYS A 1 387 ? 21.630 67.347 40.549 1.00 54.19 367 LYS A C 1
ATOM 2971 O O . LYS A 1 387 ? 21.451 67.332 39.329 1.00 54.27 367 LYS A O 1
ATOM 2977 N N . CYS A 1 388 ? 21.671 68.475 41.275 1.00 52.94 368 CYS A N 1
ATOM 2978 C CA . CYS A 1 388 ? 21.349 69.791 40.708 1.00 48.40 368 CYS A CA 1
ATOM 2979 C C . CYS A 1 388 ? 22.405 70.198 39.675 1.00 45.91 368 CYS A C 1
ATOM 2980 O O . CYS A 1 388 ? 23.594 70.042 39.893 1.00 50.34 368 CYS A O 1
ATOM 2983 N N . GLU A 1 389 ? 21.924 70.740 38.554 1.00 53.62 369 GLU A N 1
ATOM 2984 C CA . GLU A 1 389 ? 22.733 71.109 37.404 1.00 57.28 369 GLU A CA 1
ATOM 2985 C C . GLU A 1 389 ? 23.124 72.594 37.451 1.00 57.64 369 GLU A C 1
ATOM 2986 O O . GLU A 1 389 ? 23.893 73.035 36.597 1.00 59.96 369 GLU A O 1
ATOM 2992 N N . CYS A 1 390 ? 22.591 73.363 38.414 1.00 54.64 370 CYS A N 1
ATOM 2993 C CA . CYS A 1 390 ? 22.787 74.828 38.440 1.00 54.38 370 CYS A CA 1
ATOM 2994 C C . CYS A 1 390 ? 24.258 75.140 38.753 1.00 54.38 370 CYS A C 1
ATOM 2995 O O . CYS A 1 390 ? 25.001 74.271 39.234 1.00 54.76 370 CYS A O 1
ATOM 2998 N N . ASN A 1 391 ? 24.670 76.377 38.451 1.00 55.66 371 ASN A N 1
ATOM 2999 C CA . ASN A 1 391 ? 26.081 76.770 38.454 1.00 53.86 371 ASN A CA 1
ATOM 3000 C C . ASN A 1 391 ? 26.604 76.965 39.881 1.00 52.17 371 ASN A C 1
ATOM 3001 O O . ASN A 1 391 ? 27.803 76.930 40.093 1.00 54.88 371 ASN A O 1
ATOM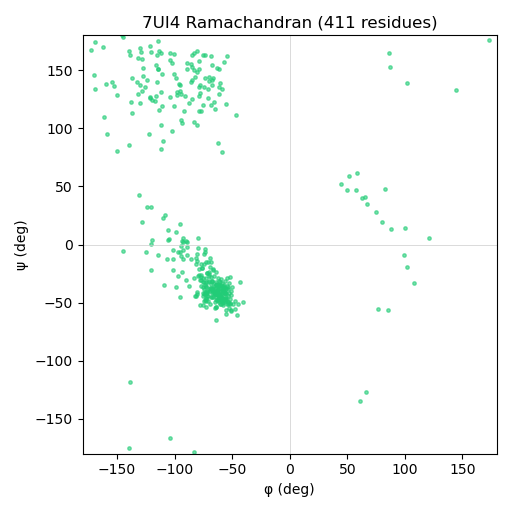 3006 N N . ILE A 1 392 ? 25.727 77.167 40.861 1.00 46.38 372 ILE A N 1
ATOM 3007 C CA . ILE A 1 392 ? 26.222 77.283 42.215 1.00 44.63 372 ILE A CA 1
ATOM 3008 C C . ILE A 1 392 ? 26.598 75.896 42.730 1.00 48.29 372 ILE A C 1
ATOM 3009 O O . ILE A 1 392 ? 27.722 75.702 43.194 1.00 44.09 372 ILE A O 1
ATOM 3014 N N . CYS A 1 393 ? 25.665 74.949 42.613 1.00 49.95 373 CYS A N 1
ATOM 3015 C CA . CYS A 1 393 ? 25.863 73.594 43.125 1.00 54.13 373 CYS A CA 1
ATOM 3016 C C . CYS A 1 393 ? 27.094 72.957 42.454 1.00 51.22 373 CYS A C 1
ATOM 3017 O O . CYS A 1 393 ? 27.942 72.370 43.130 1.00 48.46 373 CYS A O 1
ATOM 3020 N N . ARG A 1 394 ? 27.223 73.141 41.136 1.00 43.40 374 ARG A N 1
ATOM 3021 C CA . ARG A 1 394 ? 28.281 72.513 40.361 1.00 49.09 374 ARG A CA 1
ATOM 3022 C C . ARG A 1 394 ? 29.629 73.202 40.619 1.00 50.53 374 ARG A C 1
ATOM 3023 O O . ARG A 1 394 ? 30.669 72.643 40.291 1.00 59.09 374 ARG A O 1
ATOM 3031 N N . SER A 1 395 ? 29.620 74.412 41.187 1.00 52.88 375 SER A N 1
ATOM 3032 C CA . SER A 1 395 ? 30.861 75.144 41.429 1.00 52.36 375 SER A CA 1
ATOM 3033 C C . SER A 1 395 ? 31.333 75.005 42.885 1.00 52.85 375 SER A C 1
ATOM 3034 O O . SER A 1 395 ? 32.527 74.943 43.105 1.00 53.99 375 SER A O 1
ATOM 3037 N N . ILE A 1 396 ? 30.415 74.964 43.864 1.00 52.42 376 ILE A N 1
ATOM 3038 C CA . ILE A 1 396 ? 30.794 74.989 45.303 1.00 48.12 376 ILE A CA 1
ATOM 3039 C C . ILE A 1 396 ? 30.442 73.679 46.024 1.00 42.93 376 ILE A C 1
ATOM 3040 O O . ILE A 1 396 ? 30.809 73.526 47.176 1.00 45.96 376 ILE A O 1
ATOM 3045 N N . GLY A 1 397 ? 29.702 72.775 45.373 1.00 43.18 377 GLY A N 1
ATOM 3046 C CA . GLY A 1 397 ? 29.497 71.406 45.868 1.00 46.13 377 GLY A CA 1
ATOM 3047 C C . GLY A 1 397 ? 28.699 71.340 47.163 1.00 45.51 377 GLY A C 1
ATOM 3048 O O . GLY A 1 397 ? 27.601 71.876 47.259 1.00 49.70 377 GLY A O 1
ATOM 3049 N N . ILE A 1 398 ? 29.261 70.656 48.164 1.00 43.41 378 ILE A N 1
ATOM 3050 C CA . ILE A 1 398 ? 28.583 70.398 49.421 1.00 44.66 378 ILE A CA 1
ATOM 3051 C C . ILE A 1 398 ? 28.365 71.720 50.168 1.00 42.86 378 ILE A C 1
ATOM 3052 O O . ILE A 1 398 ? 27.494 71.815 51.029 1.00 40.23 378 ILE A O 1
ATOM 3057 N N . ASN A 1 399 ? 29.151 72.747 49.835 1.00 41.30 379 ASN A N 1
ATOM 3058 C CA . ASN A 1 399 ? 29.037 74.024 50.521 1.00 46.55 379 ASN A CA 1
ATOM 3059 C C . ASN A 1 399 ? 27.604 74.572 50.425 1.00 43.33 379 ASN A C 1
ATOM 3060 O O . ASN A 1 399 ? 27.155 75.238 51.340 1.00 37.10 379 ASN A O 1
ATOM 3065 N N . VAL A 1 400 ? 26.884 74.283 49.336 1.00 45.10 380 VAL A N 1
ATOM 3066 C CA . VAL A 1 400 ? 25.531 74.833 49.152 1.00 45.06 380 VAL A CA 1
ATOM 3067 C C . VAL A 1 400 ? 24.577 74.356 50.263 1.00 46.80 380 VAL A C 1
ATOM 3068 O O . VAL A 1 400 ? 23.622 75.070 50.586 1.00 47.70 380 VAL A O 1
ATOM 3072 N N . ILE A 1 401 ? 24.815 73.165 50.832 1.00 44.03 381 ILE A N 1
ATOM 3073 C CA . ILE A 1 401 ? 23.913 72.604 51.864 1.00 46.47 381 ILE A CA 1
ATOM 3074 C C . ILE A 1 401 ? 24.473 72.851 53.274 1.00 44.73 381 ILE A C 1
ATOM 3075 O O . ILE A 1 401 ? 23.945 72.295 54.232 1.00 54.42 381 ILE A O 1
ATOM 3080 N N . ILE A 1 402 ? 25.516 73.680 53.413 1.00 43.44 382 ILE A N 1
ATOM 3081 C CA . ILE A 1 402 ? 26.013 74.049 54.735 1.00 46.46 382 ILE A CA 1
ATOM 3082 C C . ILE A 1 402 ? 25.427 75.411 55.110 1.00 47.40 382 ILE A C 1
ATOM 3083 O O . ILE A 1 402 ? 25.515 76.377 54.345 1.00 47.88 382 ILE A O 1
ATOM 3088 N N . PHE A 1 403 ? 24.841 75.461 56.308 1.00 45.60 383 PHE A N 1
ATOM 3089 C CA . PHE A 1 403 ? 24.362 76.683 56.912 1.00 52.03 383 PHE A CA 1
ATOM 3090 C C . PHE A 1 403 ? 25.473 77.227 57.815 1.00 49.78 383 PHE A C 1
ATOM 3091 O O . PHE A 1 403 ? 25.718 76.705 58.901 1.00 48.05 383 PHE A O 1
ATOM 3099 N N . ARG A 1 404 ? 26.135 78.280 57.333 1.00 46.17 384 ARG A N 1
ATOM 3100 C CA . ARG A 1 404 ? 27.262 78.886 57.987 1.00 49.17 384 ARG A CA 1
ATOM 3101 C C . ARG A 1 404 ? 27.105 80.402 57.846 1.00 54.92 384 ARG A C 1
ATOM 3102 O O . ARG A 1 404 ? 26.105 80.960 58.317 1.00 63.44 384 ARG A O 1
ATOM 3110 N N . GLY A 1 405 ? 28.062 81.049 57.175 1.00 57.15 385 GLY A N 1
ATOM 3111 C CA . GLY A 1 405 ? 28.022 82.468 56.956 1.00 57.31 385 GLY A CA 1
ATOM 3112 C C . GLY A 1 405 ? 27.154 82.824 55.763 1.00 58.74 385 GLY A C 1
ATOM 3113 O O . GLY A 1 405 ? 26.584 81.951 55.092 1.00 56.63 385 GLY A O 1
ATOM 3114 N N . ALA A 1 406 ? 27.099 84.131 55.492 1.00 53.66 386 ALA A N 1
ATOM 3115 C CA . ALA A 1 406 ? 26.279 84.707 54.452 1.00 50.36 386 ALA A CA 1
ATOM 3116 C C . ALA A 1 406 ? 26.725 84.231 53.064 1.00 52.25 386 ALA A C 1
ATOM 3117 O O . ALA A 1 406 ? 25.936 84.258 52.134 1.00 55.28 386 ALA A O 1
ATOM 3119 N N . GLU A 1 407 ? 27.983 83.811 52.909 1.00 54.15 387 GLU A N 1
ATOM 3120 C CA . GLU A 1 407 ? 28.472 83.479 51.573 1.00 52.28 387 GLU A CA 1
ATOM 3121 C C . GLU A 1 407 ? 27.859 82.161 51.098 1.00 54.11 387 GLU A C 1
ATOM 3122 O O . GLU A 1 407 ? 27.546 82.034 49.921 1.00 57.86 387 GLU A O 1
ATOM 3128 N N . ARG A 1 408 ? 27.678 81.201 52.008 1.00 52.09 388 ARG A N 1
ATOM 3129 C CA . ARG A 1 408 ? 27.081 79.920 51.642 1.00 51.28 388 ARG A CA 1
ATOM 3130 C C . ARG A 1 408 ? 25.555 80.070 51.612 1.00 46.65 388 ARG A C 1
ATOM 3131 O O . ARG A 1 408 ? 24.895 79.624 50.676 1.00 49.01 388 ARG A O 1
ATOM 3139 N N . ASN A 1 409 ? 25.017 80.736 52.634 1.00 46.88 389 ASN A N 1
ATOM 3140 C CA . ASN A 1 409 ? 23.586 80.956 52.788 1.00 48.72 389 ASN A CA 1
ATOM 3141 C C . ASN A 1 409 ? 22.984 81.635 51.549 1.00 45.51 389 ASN A C 1
ATOM 3142 O O . ASN A 1 409 ? 21.918 81.232 51.093 1.00 44.62 389 ASN A O 1
ATOM 3147 N N . ARG A 1 410 ? 23.640 82.675 51.025 1.00 40.30 390 ARG A N 1
ATOM 3148 C CA . ARG A 1 410 ? 23.081 83.444 49.912 1.00 47.18 390 ARG A CA 1
ATOM 3149 C C . ARG A 1 410 ? 23.255 82.665 48.600 1.00 45.75 390 ARG A C 1
ATOM 3150 O O . ARG A 1 410 ? 22.457 82.807 47.695 1.00 43.81 390 ARG A O 1
ATOM 3158 N N . ARG A 1 411 ? 24.278 81.814 48.506 1.00 48.18 391 ARG A N 1
ATOM 3159 C CA . ARG A 1 411 ? 24.458 80.972 47.316 1.00 48.36 391 ARG A CA 1
ATOM 3160 C C . ARG A 1 411 ? 23.353 79.905 47.270 1.00 46.17 391 ARG A C 1
ATOM 3161 O O . ARG A 1 411 ? 22.830 79.582 46.201 1.00 42.13 391 ARG A O 1
ATOM 3169 N N . ARG A 1 412 ? 22.995 79.371 48.440 1.00 42.12 392 ARG A N 1
ATOM 3170 C CA . ARG A 1 412 ? 21.877 78.454 48.557 1.00 43.75 392 ARG A CA 1
ATOM 3171 C C . ARG A 1 412 ? 20.596 79.193 48.153 1.00 40.79 392 ARG A C 1
ATOM 3172 O O . ARG A 1 412 ? 19.762 78.640 47.446 1.00 43.48 392 ARG A O 1
ATOM 3180 N N . GLY A 1 413 ? 20.468 80.450 48.592 1.00 35.26 393 GLY A N 1
ATOM 3181 C CA . GLY A 1 413 ? 19.384 81.315 48.178 1.00 38.38 393 GLY A CA 1
ATOM 3182 C C . GLY A 1 413 ? 19.265 81.365 46.666 1.00 43.34 393 GLY A C 1
ATOM 3183 O O . GLY A 1 413 ? 18.200 81.136 46.102 1.00 53.23 393 GLY A O 1
ATOM 3184 N N . PHE A 1 414 ? 20.394 81.635 46.013 1.00 46.23 394 PHE A N 1
ATOM 3185 C CA . PHE A 1 414 ? 20.497 81.723 44.563 1.00 47.56 394 PHE A CA 1
ATOM 3186 C C . PHE A 1 414 ? 20.036 80.424 43.895 1.00 44.78 394 PHE A C 1
ATOM 3187 O O . PHE A 1 414 ? 19.386 80.461 42.861 1.00 47.56 394 PHE A O 1
ATOM 3195 N N . HIS A 1 415 ? 20.411 79.279 44.474 1.00 41.99 395 HIS A N 1
ATOM 3196 C CA . HIS A 1 415 ? 19.982 77.984 43.956 1.00 42.95 395 HIS A CA 1
ATOM 3197 C C . HIS A 1 415 ? 18.453 77.913 43.998 1.00 41.62 395 HIS A C 1
ATOM 3198 O O . HIS A 1 415 ? 17.829 77.523 43.017 1.00 38.44 395 HIS A O 1
ATOM 3205 N N . ASN A 1 416 ? 17.876 78.325 45.132 1.00 41.91 396 ASN A N 1
ATOM 3206 C CA . ASN A 1 416 ? 16.425 78.333 45.343 1.00 45.89 396 ASN A CA 1
ATOM 3207 C C . ASN A 1 416 ? 15.740 79.254 44.317 1.00 47.77 396 ASN A C 1
ATOM 3208 O O . ASN A 1 416 ? 14.635 78.954 43.876 1.00 44.15 396 ASN A O 1
ATOM 3213 N N . ILE A 1 417 ? 16.391 80.365 43.942 1.00 50.30 397 ILE A N 1
ATOM 3214 C CA . ILE A 1 417 ? 15.842 81.298 42.946 1.00 51.80 397 ILE A CA 1
ATOM 3215 C C . ILE A 1 417 ? 15.723 80.582 41.597 1.00 48.92 397 ILE A C 1
ATOM 3216 O O . ILE A 1 417 ? 14.706 80.714 40.909 1.00 52.33 397 ILE A O 1
ATOM 3221 N N . GLN A 1 418 ? 16.772 79.842 41.224 1.00 46.47 398 GLN A N 1
ATOM 3222 C CA . GLN A 1 418 ? 16.842 79.185 39.916 1.00 49.80 398 GLN A CA 1
ATOM 3223 C C . GLN A 1 418 ? 15.841 78.023 39.885 1.00 42.65 398 GLN A C 1
ATOM 3224 O O . GLN A 1 418 ? 15.279 77.714 38.845 1.00 47.44 398 GLN A O 1
ATOM 3230 N N . VAL A 1 419 ? 15.632 77.395 41.044 1.00 42.46 399 VAL A N 1
ATOM 3231 C CA . VAL A 1 419 ? 14.734 76.263 41.171 1.00 47.44 399 VAL A CA 1
ATOM 3232 C C . VAL A 1 419 ? 13.290 76.727 40.937 1.00 50.42 399 VAL A C 1
ATOM 3233 O O . VAL A 1 419 ? 12.537 76.071 40.217 1.00 50.59 399 VAL A O 1
ATOM 3237 N N . LEU A 1 420 ? 12.925 77.854 41.558 1.00 47.46 400 LEU A N 1
ATOM 3238 C CA . LEU A 1 420 ? 11.603 78.446 41.431 1.00 47.10 400 LEU A CA 1
ATOM 3239 C C . LEU A 1 420 ? 11.329 78.792 39.965 1.00 50.00 400 LEU A C 1
ATOM 3240 O O . LEU A 1 420 ? 10.242 78.524 39.452 1.00 53.81 400 LEU A O 1
ATOM 3245 N N . TYR A 1 421 ? 12.315 79.405 39.307 1.00 46.19 401 TYR A N 1
ATOM 3246 C CA . TYR A 1 421 ? 12.129 79.861 37.949 1.00 47.29 401 TYR A CA 1
ATOM 3247 C C . TYR A 1 421 ? 11.973 78.650 37.014 1.00 48.43 401 TYR A C 1
ATOM 3248 O O . TYR A 1 421 ? 11.250 78.729 36.023 1.00 49.26 401 TYR A O 1
ATOM 3257 N N . ASN A 1 422 ? 12.621 77.527 37.351 1.00 48.37 402 ASN A N 1
ATOM 3258 C CA . ASN A 1 422 ? 12.527 76.281 36.569 1.00 49.08 402 ASN A CA 1
ATOM 3259 C C . ASN A 1 422 ? 11.155 75.623 36.740 1.00 48.33 402 ASN A C 1
ATOM 3260 O O . ASN A 1 422 ? 10.612 75.068 35.783 1.00 47.21 402 ASN A O 1
ATOM 3265 N N . ARG A 1 423 ? 10.634 75.654 37.969 1.00 41.13 403 ARG A N 1
ATOM 3266 C CA . ARG A 1 423 ? 9.271 75.249 38.239 1.00 42.66 403 ARG A CA 1
ATOM 3267 C C . ARG A 1 423 ? 8.310 76.105 37.387 1.00 47.61 403 ARG A C 1
ATOM 3268 O O . ARG A 1 423 ? 7.439 75.569 36.698 1.00 47.43 403 ARG A O 1
ATOM 3276 N N . LEU A 1 424 ? 8.495 77.430 37.383 1.00 44.97 404 LEU A N 1
ATOM 3277 C CA . LEU A 1 424 ? 7.628 78.321 36.609 1.00 45.00 404 LEU A CA 1
ATOM 3278 C C . LEU A 1 424 ? 7.674 77.953 35.121 1.00 47.89 404 LEU A C 1
ATOM 3279 O O . LEU A 1 424 ? 6.629 77.869 34.491 1.00 50.76 404 LEU A O 1
ATOM 3284 N N . GLN A 1 425 ? 8.869 77.739 34.556 1.00 52.29 405 GLN A N 1
ATOM 3285 C CA . GLN A 1 425 ? 8.973 77.434 33.112 1.00 50.92 405 GLN A CA 1
ATOM 3286 C C . GLN A 1 425 ? 8.281 76.102 32.803 1.00 54.34 405 GLN A C 1
ATOM 3287 O O . GLN 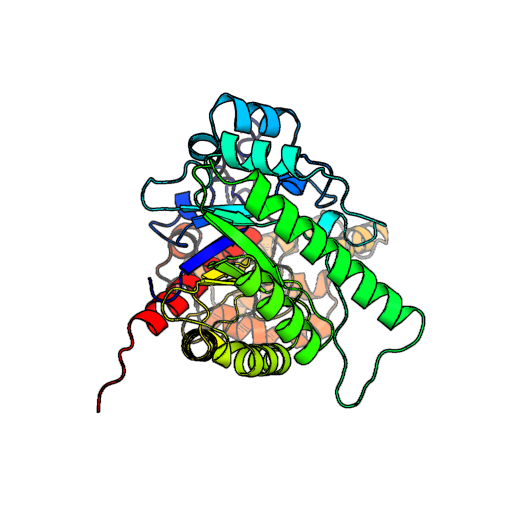A 1 425 ? 7.687 75.959 31.731 1.00 60.38 405 GLN A O 1
ATOM 3293 N N . TYR A 1 426 ? 8.355 75.145 33.737 1.00 46.52 406 TYR A N 1
ATOM 3294 C CA . TYR A 1 426 ? 7.707 73.847 33.566 1.00 50.09 406 TYR A CA 1
ATOM 3295 C C . TYR A 1 426 ? 6.192 74.054 33.426 1.00 54.09 406 TYR A C 1
ATOM 3296 O O . TYR A 1 426 ? 5.578 73.550 32.485 1.00 57.57 406 TYR A O 1
ATOM 3305 N N . THR A 1 427 ? 5.606 74.825 34.348 1.00 53.73 407 THR A N 1
ATOM 3306 C CA . THR A 1 427 ? 4.173 75.119 34.330 1.00 53.56 407 THR A CA 1
ATOM 3307 C C . THR A 1 427 ? 3.781 75.814 33.017 1.00 54.85 407 THR A C 1
ATOM 3308 O O . THR A 1 427 ? 2.767 75.476 32.428 1.00 54.84 407 THR A O 1
ATOM 3312 N N . LEU A 1 428 ? 4.598 76.770 32.559 1.00 54.51 408 LEU A N 1
ATOM 3313 C CA . LEU A 1 428 ? 4.318 77.524 31.327 1.00 53.21 408 LEU A CA 1
ATOM 3314 C C . LEU A 1 428 ? 4.429 76.626 30.087 1.00 54.22 408 LEU A C 1
ATOM 3315 O O . LEU A 1 428 ? 3.954 77.002 29.011 1.00 56.01 408 LEU A O 1
ATOM 3320 N N . SER A 1 429 ? 5.043 75.447 30.235 1.00 51.82 409 SER A N 1
ATOM 3321 C CA . SER A 1 429 ? 5.271 74.540 29.114 1.00 55.24 409 SER A CA 1
ATOM 3322 C C . SER A 1 429 ? 4.014 73.717 28.805 1.00 56.46 409 SER A C 1
ATOM 3323 O O . SER A 1 429 ? 3.964 73.065 27.768 1.00 62.84 409 SER A O 1
ATOM 3326 N N . LEU A 1 430 ? 3.022 73.750 29.706 1.00 60.18 410 LEU A N 1
ATOM 3327 C CA . LEU A 1 430 ? 1.811 72.923 29.621 1.00 61.36 410 LEU A CA 1
ATOM 3328 C C . LEU A 1 430 ? 0.720 73.673 28.844 1.00 64.32 410 LEU A C 1
ATOM 3329 O O . LEU A 1 430 ? 0.416 74.820 29.153 1.00 61.66 410 LEU A O 1
ATOM 3334 N N . ARG A 1 431 ? 0.160 73.004 27.826 1.00 82.59 411 ARG A N 1
ATOM 3335 C CA . ARG A 1 431 ? -0.959 73.499 27.007 1.00 83.44 411 ARG A CA 1
ATOM 3336 C C . ARG A 1 431 ? -2.115 72.500 27.131 1.00 83.08 411 ARG A C 1
ATOM 3337 O O . ARG A 1 431 ? -1.918 71.307 26.915 1.00 84.91 411 ARG A O 1
ATOM 3345 N N . SER A 1 432 ? -3.305 72.997 27.492 1.00 88.71 412 SER A N 1
ATOM 3346 C CA . SER A 1 432 ? -4.535 72.184 27.600 1.00 88.71 412 SER A CA 1
ATOM 3347 C C . SER A 1 432 ? -5.007 71.780 26.190 1.00 91.90 412 SER A C 1
ATOM 3348 O O . SER A 1 432 ? -5.026 72.626 25.285 1.00 82.47 412 SER A O 1
ATOM 3351 N N . GLU A 1 433 ? -5.369 70.500 25.996 1.00 93.97 413 GLU A N 1
ATOM 3352 C CA . GLU A 1 433 ? -5.995 70.059 24.733 1.00 99.80 413 GLU A CA 1
ATOM 3353 C C . GLU A 1 433 ? -6.950 68.874 24.970 1.00 112.75 413 GLU A C 1
ATOM 3354 O O . GLU A 1 433 ? -6.585 67.879 25.613 1.00 111.85 413 GLU A O 1
ATOM 3360 N N . ASP A 1 434 ? -8.178 69.044 24.442 1.00 113.70 414 ASP A N 1
ATOM 3361 C CA . ASP A 1 434 ? -9.301 68.071 24.308 1.00 99.61 414 ASP A CA 1
ATOM 3362 C C . ASP A 1 434 ? -10.626 68.832 24.461 1.00 91.30 414 ASP A C 1
ATOM 3363 O O . ASP A 1 434 ? -11.467 68.836 23.556 1.00 86.83 414 ASP A O 1
#

InterPro domains:
  IPR002616 tRNA-guanine(15) transglycosylase-like [PF01702] (153-277)
  IPR036511 Queuine tRNA-ribosyltransferase-like [G3DSA:3.20.20.105] (65-407)
  IPR036511 Queuine tRNA-ribosyltransferase-like [SSF51713] (3-405)
  IPR053537 DNA-guanine Transglycosylase [NF041059] (4-405)

Nearest PDB structures (foldseek):
  7ui4-assembly1_A  TM=1.002E+00  e=1.137E-78  Salmonella enterica subsp. enterica serovar Montevideo
  4hvx-assembly1_A-2  TM=5.608E-01  e=1.301E-09  Zymomonas mobilis subsp. mobilis ZM4 = ATCC 31821
  2nso-assembly1_A-2  TM=5.568E-01  e=2.613E-09  Zymomonas mobilis
  4e2v-assembly1_A-2  TM=5.501E-01  e=5.247E-09  Zymomonas mobilis
  7ovo-assembly1_A  TM=5.374E-01  e=1.116E-07  Mus musculus

Sequence (413 aa):
SKLKYFFPDSQDFIDPSFDFVRETRNEHRVRQRDDHYPHEVFPHPYDGMLVSKAVVDGLGGGESKYTRAQRLRYFRNGMKHFFRLPDNMQTMGDCGAFTYVNQDVPPYRVEEVIEFYETSRFNYGVSLDHIIFGYEKPGESFSGEVLAECRRRQDITLTLAQDFLVKSQKSCFTPFGVAHGWNKKSYRQSVEALLAMGYKNITMGGMVPLKTAQILETLEEIKPLLKSDTQVHLLGIARPESFADFIRLGVTSIDSTTPLQQAFKDRKNNYHTPEGRAYTAVRVPQFDANPSLSRKIKSGVIDQDVARHLEKDAMHALFEYDNNALSLEKTLEAVLAYERLHSGEKEAEKIRADYERTLGDRPWRKCECNICRSIGINVIIFRGAERNRRRGFHNIQVLYNRLQYTLSLRSED

CATH classification: 3.20.20.105

B-factor: mean 58.41, std 12.94, range [34.52, 127.18]

Secondary structure (DSSP, 8-state):
--SEEEEE-SS--B-TT--TTT----TTPPTTTT-B-GGGTSS-S-SEEEEEHHHHTSSSSSSS---HHHHHHHHHH-HHHHHT--TT-EEEEE--GGGGTTSSS-SS-HHHHHHHHHHHT-SEEE-----------TT----HHHHHHHHHHHHHHHHHHHHHHHHTTT-SSEEEEEE--SSHHHHHHHHHHHHHHT-SEEEE-S-TTS-HHHHHHHHHHHGGG--TT-EEEEET---GGGHHHHHHTT--EEE--HHHHHHHH-SS--B--SSS--BPPEE---TTT-HHHHHHHHTTSS-HHHHHHHHHHHHHHHHHHHTT-S-HHHHHHHHHHHHHHHH-HHHHHHHHHHHHHHHHH-HHHH--SHHHHHHGGGGGEE-SHHHHHHHHHHHHHHHHHHHHHHHT-----

Organism: Salmonella montevideo (NCBI:txid115981)

Solvent-accessible surface area: 19996 Å² total; per-residue (Å²): 130,101,1,54,0,2,1,22,8,46,22,12,23,6,3,51,29,34,43,28,116,176,58,75,101,64,128,168,82,68,80,0,136,31,3,60,1,0,12,59,28,7,118,58,0,0,26,0,0,5,0,7,18,0,5,0,29,15,135,16,37,85,127,94,23,10,75,183,71,15,55,97,36,2,96,162,77,23,13,83,122,2,0,73,10,48,129,110,15,55,4,2,0,6,0,0,3,121,40,6,38,145,90,109,79,10,68,25,156,5,82,60,0,11,103,11,1,84,73,3,194,6,63,36,0,0,0,0,2,0,25,4,150,29,26,34,144,129,95,71,96,40,78,58,150,84,60,54,69,9,142,74,29,15,96,34,1,30,70,33,0,91,52,0,24,96,93,6,120,206,24,141,10,52,26,8,0,1,0,3,1,16,29,82,134,2,1,76,91,1,0,80,30,0,43,89,52,41,5,118,12,0,0,0,0,21,0,78,73,15,150,37,71,32,0,38,72,0,2,106,61,3,88,97,35,27,150,129,68,12,62,3,0,0,39,18,3,10,50,30,120,6,0,64,39,0,43,135,7,15,2,27,6,0,4,1,18,41,3,2,74,69,0,54,130,54,144,109,79,0,2,34,16,80,130,32,178,17,24,1,0,0,20,0,25,68,31,109,70,22,85,46,0,45,132,57,48,165,83,62,96,31,102,103,75,74,0,82,77,45,15,119,75,0,17,114,4,0,42,53,4,33,105,102,61,56,54,58,120,132,0,3,82,20,1,2,26,0,7,79,24,15,52,30,127,173,83,2,111,166,21,62,69,42,0,86,89,0,0,26,64,80,7,4,92,146,25,145,16,74,4,3,147,86,19,17,3,14,0,0,0,48,21,16,60,28,4,13,55,14,0,0,0,2,0,0,20,11,9,15,77,62,0,73,148,25,22,74,105,163,122,158,193

Radius of gyration: 23.64 Å; Cα contacts (8 Å, |Δi|>4): 664; chains: 1; bounding box: 57×57×57 Å

Foldseek 3Di:
DLAFEAAEDFLQWFQPQQDLQVRDGDPPDDRQLRTGDLVRQFVDLGQAYEYAPCQLVVQFPPDPTHDPVLSCCCLVVAVCNSNVPDPSHFYEYHHRLVRCQPPPADPDDLLVQLVVCQSNVGQEYEWDAHALAAAADVPRDDDDPNVVSQVVRLCRQLVRQLVNCVSCVPGNHQYEREAYDRALVSSLVSLLSNVVSPRLHYEDPNCQVDDVVRVLSSLQSNQVVHDPRHEYEYEADFDLVCLLSCSVSHHHYYYHLVLLVLLAVDQFFNFAALVRDGAAFQEQEDLVVQPLNVVCCVVVVDPPVVLVVLSSQLSVLLVCVQVVNHDPVVNLVSSLSNVCRSPNNVVSVVCSVRSSCCSVVQVLVVDPRSLSVPPPSLCRHRYDPNNSSSSSSNSSSSSSVSNVVSVVDDDDD